Protein AF-A0A4R9J7A9-F1 (afdb_monomer)

Radius of gyration: 21.64 Å; Cα contacts (8 Å, |Δi|>4): 950; chains: 1; bounding box: 73×45×61 Å

Nearest PDB structures (foldseek):
  1bxw-assembly1_A  TM=1.765E-01  e=2.906E+00  Escherichia coli BL21(DE3)

pLDDT: mean 73.45, std 21.22, range [23.89, 98.06]

Secondary structure (DSSP, 8-state):
-----SHHHHHHHHHHHHHHHHHTTS-----SSSSSSTTTTTTTT-S-HHHHHHHHHHHHHHHHHHTS-S----EEEESS---HHHHHHHHHHHHHHT-----TT----EEEE-TTSSEEEEEEE-SSSS---HHHHHHH-PPPPS-EEEEEEEEEE-SSTT--EEEEEEEEEEEES---SSS---TT-EEEEEEEEEEEETTTTEEEEEEE-SSBP--SSS---SBEEEEEEEEEEE-SSS--EEEEEEEEEEEEEEEETTEEEEEEEEEEEEEEEEEEE--SSSGGG-EEEEEEEEEEEEETTTTEEEEEEEEEEEEEETTT--EEEEEEEEEEEESSEEEEEEEEETTEEEEEEEEE-TTS-EEEEEEEEE-TT--------

Solvent-accessible surface area (backbone atoms only — not comparable to full-atom values): 19642 Å² total; per-residue (Å²): 140,83,83,81,72,60,65,66,55,52,55,50,50,51,53,48,49,57,53,48,59,60,60,69,71,72,78,72,92,75,95,75,86,90,78,90,60,69,54,90,19,40,54,82,66,41,86,47,64,65,37,30,44,49,19,64,61,39,15,51,57,34,3,58,60,30,71,59,70,54,62,33,54,36,40,28,41,84,44,93,74,83,52,73,70,59,52,54,49,40,32,52,54,35,57,52,74,66,46,86,83,71,56,96,68,55,57,69,67,50,70,49,72,24,68,38,38,43,30,40,39,35,46,53,32,41,77,48,96,66,63,35,19,61,60,40,31,75,76,72,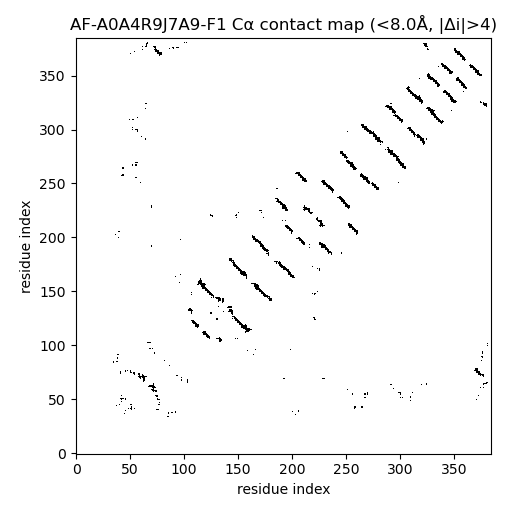67,40,59,25,37,41,38,37,34,38,40,39,39,28,51,54,22,10,73,44,66,87,57,60,51,31,34,32,41,39,38,37,39,38,41,33,56,39,48,38,51,89,77,66,60,50,60,63,17,34,40,38,32,17,30,42,34,37,42,32,30,71,87,76,35,34,38,41,36,40,32,24,66,43,62,72,47,79,56,97,33,70,79,64,86,36,20,25,22,31,40,37,38,24,77,39,55,47,81,52,106,64,71,68,42,59,26,33,37,36,40,45,24,32,38,38,37,34,29,52,67,91,44,79,74,46,39,35,45,34,32,44,81,37,57,32,32,37,34,62,48,63,92,47,94,48,73,76,66,17,25,37,32,45,59,39,37,26,41,34,26,39,35,62,88,66,48,25,35,43,39,36,38,55,75,37,53,31,32,23,35,51,63,50,32,26,35,50,34,34,29,32,39,34,38,36,36,70,43,37,29,40,45,33,39,34,42,30,40,89,35,26,32,43,35,41,37,42,40,32,44,80,88,68,53,76,50,75,52,48,25,34,30,46,28,84,44,33,45,47,80,81,71,82,126

Mean predicted aligned error: 11.72 Å

Sequence (385 aa):
MFSNRFLPYLRIFLSIFISVSFLFYCSGEDKGSKTNDLIALSLLTNRDQIAEALTSAMDPVSGSMEGLSGEGTSVAFQGNRITWPERISSLGHRLWNRGPDFGELEAYNFSFNCWGGGNYSRQVSSTDASAYDFLDYILDGNDPSSSFLVSKEFGNCKFLPFSNWTIDGLTENIWSNLSGSSPFVQNGTNLKIGVNRTIQNSSQGISVKVTGTGAPLAYGAGTPTTNQAYSLTWNNILTGASPGISSYSQDVSVLREGYSGSGLIFSHQVSSLSSLQYGADRSESNPLSWYRLWSAGSLQVVHVEKNFTLTLSVDEPVKWKYIDCLPRSGKVSFTLSGNLTGTGTISFSDGSGYYVYTVTDSDGNNSTEQGNLDFSSCSVPLFI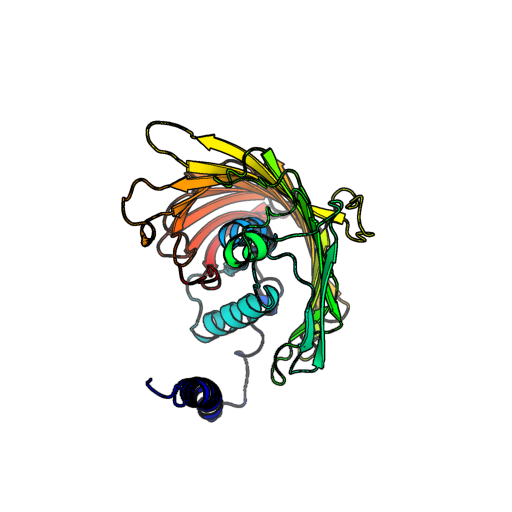L

Structure (mmCIF, N/CA/C/O backbone):
data_AF-A0A4R9J7A9-F1
#
_entry.id   AF-A0A4R9J7A9-F1
#
loop_
_atom_site.group_PDB
_atom_site.id
_atom_site.type_symbol
_atom_site.label_atom_id
_atom_site.label_alt_id
_atom_site.label_comp_id
_atom_site.label_asym_id
_atom_site.label_entity_id
_atom_site.label_seq_id
_atom_site.pdbx_PDB_ins_code
_atom_site.Cartn_x
_atom_site.Cartn_y
_atom_site.Cartn_z
_atom_site.occupancy
_atom_site.B_iso_or_equiv
_atom_site.auth_seq_id
_atom_site.auth_comp_id
_atom_site.auth_asym_id
_atom_site.auth_atom_id
_atom_site.pdbx_PDB_model_num
ATOM 1 N N . MET A 1 1 ? 46.513 11.176 -10.555 1.00 33.78 1 MET A N 1
ATOM 2 C CA . MET A 1 1 ? 46.282 9.822 -10.005 1.00 33.78 1 MET A CA 1
ATOM 3 C C . MET A 1 1 ? 46.348 9.892 -8.484 1.00 33.78 1 MET A C 1
ATOM 5 O O . MET A 1 1 ? 47.429 9.792 -7.922 1.00 33.78 1 MET A O 1
ATOM 9 N N . PHE A 1 2 ? 45.215 10.125 -7.819 1.00 29.31 2 PHE A N 1
ATOM 10 C CA . PHE A 1 2 ? 45.116 9.978 -6.365 1.00 29.31 2 PHE A CA 1
ATOM 11 C C . PHE A 1 2 ? 44.570 8.581 -6.067 1.00 29.31 2 PHE A C 1
ATOM 13 O O . PHE A 1 2 ? 43.506 8.200 -6.546 1.00 29.31 2 PHE A O 1
ATOM 20 N N . SER A 1 3 ? 45.359 7.788 -5.347 1.00 33.19 3 SER A N 1
ATOM 21 C CA . SER A 1 3 ? 45.042 6.407 -4.990 1.00 33.19 3 SER A CA 1
ATOM 22 C C . SER A 1 3 ? 43.891 6.373 -3.981 1.00 33.19 3 SER A C 1
ATOM 24 O O . SER A 1 3 ? 44.039 6.797 -2.835 1.00 33.19 3 SER A O 1
ATOM 26 N N . ASN A 1 4 ? 42.768 5.809 -4.421 1.00 45.34 4 ASN A N 1
ATOM 27 C CA . ASN A 1 4 ? 41.466 5.697 -3.762 1.00 45.34 4 ASN A CA 1
ATOM 28 C C . ASN A 1 4 ? 41.452 4.681 -2.593 1.00 45.34 4 ASN A C 1
ATOM 30 O O . ASN A 1 4 ? 40.614 3.787 -2.526 1.00 45.34 4 ASN A O 1
ATOM 34 N N . ARG A 1 5 ? 42.421 4.765 -1.673 1.00 40.34 5 ARG A N 1
ATOM 35 C CA . ARG A 1 5 ? 42.596 3.781 -0.586 1.00 40.34 5 ARG A CA 1
ATOM 36 C C . ARG A 1 5 ? 41.787 4.075 0.681 1.00 40.34 5 ARG A C 1
ATOM 38 O O . ARG A 1 5 ? 41.754 3.215 1.545 1.00 40.34 5 ARG A O 1
ATOM 45 N N . PHE A 1 6 ? 41.122 5.228 0.800 1.00 37.41 6 PHE A N 1
ATOM 46 C CA . PHE A 1 6 ? 40.416 5.636 2.032 1.00 37.41 6 PHE A CA 1
ATOM 47 C C . PHE A 1 6 ? 38.905 5.334 2.056 1.00 37.41 6 PHE A C 1
ATOM 49 O O . PHE A 1 6 ? 38.335 5.159 3.131 1.00 37.41 6 PHE A O 1
ATOM 56 N N . LEU A 1 7 ? 38.255 5.209 0.896 1.00 38.31 7 LEU A N 1
ATOM 57 C CA . LEU A 1 7 ? 36.816 4.926 0.790 1.00 38.31 7 LEU A CA 1
ATOM 58 C C . LEU A 1 7 ? 36.353 3.585 1.398 1.00 38.31 7 LEU A C 1
ATOM 60 O O . LEU A 1 7 ? 35.315 3.588 2.063 1.00 38.31 7 LEU A O 1
ATOM 64 N N . PRO A 1 8 ? 37.066 2.450 1.237 1.00 39.09 8 PRO A N 1
ATOM 65 C CA . PRO A 1 8 ? 36.610 1.193 1.831 1.00 39.09 8 PRO A CA 1
ATOM 66 C C . PRO A 1 8 ? 36.735 1.200 3.362 1.00 39.09 8 PRO A C 1
ATOM 68 O O . PRO A 1 8 ? 35.850 0.697 4.050 1.00 39.09 8 PRO A O 1
ATOM 71 N N . TYR A 1 9 ? 37.768 1.850 3.910 1.00 37.28 9 TYR A N 1
ATOM 72 C CA . TYR A 1 9 ? 37.937 1.973 5.360 1.00 37.28 9 TYR A CA 1
ATOM 73 C C . TYR A 1 9 ? 36.915 2.918 5.988 1.00 37.28 9 TYR A C 1
ATOM 75 O O . TYR A 1 9 ? 36.437 2.621 7.073 1.00 37.28 9 TYR A O 1
ATOM 83 N N . LEU A 1 10 ? 36.510 3.993 5.302 1.00 38.25 10 LEU A N 1
ATOM 84 C CA . LEU A 1 10 ? 35.458 4.894 5.784 1.00 38.25 10 LEU A CA 1
ATOM 85 C C . LEU A 1 10 ? 34.097 4.183 5.894 1.00 38.25 10 LEU A C 1
ATOM 87 O O . LEU A 1 10 ? 33.378 4.387 6.869 1.00 38.25 10 LEU A O 1
ATOM 91 N N . ARG A 1 11 ? 33.764 3.307 4.933 1.00 38.56 11 ARG A N 1
ATOM 92 C CA . ARG A 1 11 ? 32.520 2.512 4.947 1.00 38.56 11 ARG A CA 1
ATOM 93 C C . ARG A 1 11 ? 32.509 1.477 6.073 1.00 38.56 11 ARG A C 1
ATOM 95 O O . ARG A 1 11 ? 31.511 1.357 6.778 1.00 38.56 11 ARG A O 1
ATOM 102 N N . ILE A 1 12 ? 33.634 0.793 6.290 1.00 43.00 12 ILE A N 1
ATOM 103 C CA . ILE A 1 12 ? 33.793 -0.148 7.408 1.00 43.00 12 ILE A CA 1
ATOM 104 C C . ILE A 1 12 ? 33.737 0.607 8.742 1.00 43.00 12 ILE A C 1
ATOM 106 O O . ILE A 1 12 ? 33.012 0.198 9.644 1.00 43.00 12 ILE A O 1
ATOM 110 N N . PHE A 1 13 ? 34.407 1.755 8.849 1.00 39.84 13 PHE A N 1
ATOM 111 C CA . PHE A 1 13 ? 34.416 2.567 10.063 1.00 39.84 13 PHE A CA 1
ATOM 112 C C . PHE A 1 13 ? 33.022 3.105 10.409 1.00 39.84 13 PHE A C 1
ATOM 114 O O . PHE A 1 13 ? 32.622 2.988 11.560 1.00 39.84 13 PHE A O 1
ATOM 121 N N . LEU A 1 14 ? 32.240 3.595 9.435 1.00 41.44 14 LEU A N 1
ATOM 122 C CA . LEU A 1 14 ? 30.845 3.997 9.665 1.00 41.44 14 LEU A CA 1
ATOM 123 C C . LEU A 1 14 ? 29.963 2.814 10.083 1.00 41.44 14 LEU A C 1
ATOM 125 O O . LEU A 1 14 ? 29.175 2.949 11.014 1.00 41.44 14 LEU A O 1
ATOM 129 N N . SER A 1 15 ? 30.113 1.651 9.441 1.00 35.44 15 SER A N 1
ATOM 130 C CA . SER A 1 15 ? 29.326 0.460 9.787 1.00 35.44 15 SER A CA 1
ATOM 131 C C . SER A 1 15 ? 29.637 -0.061 11.196 1.00 35.44 15 SER A C 1
ATOM 133 O O . SER A 1 15 ? 28.721 -0.417 11.938 1.00 35.44 15 SER A O 1
ATOM 135 N N . ILE A 1 16 ? 30.909 -0.024 11.608 1.00 41.31 16 ILE A N 1
ATOM 136 C CA . ILE A 1 16 ? 31.341 -0.379 12.962 1.00 41.31 16 ILE A CA 1
ATOM 137 C C . ILE A 1 16 ? 30.867 0.682 13.953 1.00 41.31 16 ILE A C 1
ATOM 139 O O . ILE A 1 16 ? 30.360 0.318 15.003 1.00 41.31 16 ILE A O 1
ATOM 143 N N . PHE A 1 17 ? 30.958 1.974 13.629 1.00 37.47 17 PHE A N 1
ATOM 144 C CA . PHE A 1 17 ? 30.519 3.042 14.528 1.00 37.47 17 PHE A CA 1
ATOM 145 C C . PHE A 1 17 ? 29.008 2.981 14.781 1.00 37.47 17 PHE A C 1
ATOM 147 O O . PHE A 1 17 ? 28.592 3.031 15.932 1.00 37.47 17 PHE A O 1
ATOM 154 N N . ILE A 1 18 ? 28.198 2.751 13.741 1.00 43.06 18 ILE A N 1
ATOM 155 C CA . ILE A 1 18 ? 26.751 2.523 13.874 1.00 43.06 18 ILE A CA 1
ATOM 156 C C . ILE A 1 18 ? 26.491 1.276 14.731 1.00 43.06 18 ILE A C 1
ATOM 158 O O . ILE A 1 18 ? 25.729 1.341 15.692 1.00 43.06 18 ILE A O 1
ATOM 162 N N . SER A 1 19 ? 27.182 0.164 14.461 1.00 36.81 19 SER A N 1
ATOM 163 C CA . SER A 1 19 ? 27.023 -1.086 15.224 1.00 36.81 19 SER A CA 1
ATOM 164 C C . SER A 1 19 ? 27.424 -0.940 16.699 1.00 36.81 19 SER A C 1
ATOM 166 O O . SER A 1 19 ? 26.770 -1.482 17.586 1.00 36.81 19 SER A O 1
ATOM 168 N N . VAL A 1 20 ? 28.480 -0.176 16.981 1.00 36.59 20 VAL A N 1
ATOM 169 C CA . VAL A 1 20 ? 29.004 0.067 18.329 1.00 36.59 20 VAL A CA 1
ATOM 170 C C . VAL A 1 20 ? 28.120 1.053 19.100 1.00 36.59 20 VAL A C 1
ATOM 172 O O . VAL A 1 20 ? 27.876 0.842 20.286 1.00 36.59 20 VAL A O 1
ATOM 175 N N . SER A 1 21 ? 27.553 2.071 18.442 1.00 36.31 21 SER A N 1
ATOM 176 C CA . SER A 1 21 ? 26.559 2.964 19.055 1.00 36.31 21 SER A CA 1
ATOM 177 C C . SER A 1 21 ? 25.276 2.228 19.467 1.00 36.31 21 SER A C 1
ATOM 179 O O . SER A 1 21 ? 24.698 2.572 20.495 1.00 36.31 21 SER A O 1
ATOM 181 N N . PHE A 1 22 ? 24.873 1.178 18.740 1.00 37.62 22 PHE A N 1
ATOM 182 C CA . PHE A 1 22 ? 23.765 0.304 19.151 1.00 37.62 22 PHE A CA 1
ATOM 183 C C . PHE A 1 22 ? 24.138 -0.665 20.286 1.00 37.62 22 PHE A C 1
ATOM 185 O O . PHE A 1 22 ? 23.290 -0.981 21.117 1.00 37.62 22 PHE A O 1
ATOM 192 N N . LEU A 1 23 ? 25.398 -1.106 20.374 1.00 31.36 23 LEU A N 1
ATOM 193 C CA . LEU A 1 23 ? 25.859 -2.012 21.436 1.00 31.36 23 LEU A CA 1
ATOM 194 C C . LEU A 1 23 ? 26.008 -1.320 22.802 1.00 31.36 23 LEU A C 1
ATOM 196 O O . LEU A 1 23 ? 25.715 -1.936 23.825 1.00 31.36 23 LEU A O 1
ATOM 200 N N . PHE A 1 24 ? 26.414 -0.046 22.841 1.00 29.48 24 PHE A N 1
ATOM 201 C CA . PHE A 1 24 ? 26.615 0.686 24.103 1.00 29.48 24 PHE A CA 1
ATOM 202 C C . PHE A 1 24 ? 25.342 1.298 24.708 1.00 29.48 24 PHE A C 1
ATOM 204 O O . PHE A 1 24 ? 25.379 1.735 25.856 1.00 29.48 24 PHE A O 1
ATOM 211 N N . TYR A 1 25 ? 24.208 1.298 23.998 1.00 31.12 25 TYR A N 1
ATOM 212 C CA . TYR A 1 25 ? 22.933 1.789 24.546 1.00 31.12 25 TYR A CA 1
ATOM 213 C C . TYR A 1 25 ? 22.091 0.688 25.226 1.00 31.12 25 TYR A C 1
ATOM 215 O O . TYR A 1 25 ? 21.045 0.968 25.803 1.00 31.12 25 TYR A O 1
ATOM 223 N N . CYS A 1 26 ? 22.567 -0.563 25.217 1.00 29.88 26 CYS A N 1
ATOM 224 C CA . CYS A 1 26 ? 21.895 -1.720 25.822 1.00 29.88 26 CYS A CA 1
ATOM 225 C C . CYS A 1 26 ? 22.414 -2.103 27.222 1.00 29.88 26 CYS A C 1
ATOM 227 O O . CYS A 1 26 ? 22.170 -3.219 27.677 1.00 29.88 26 CYS A O 1
ATOM 229 N N . SER A 1 27 ? 23.103 -1.209 27.938 1.00 29.20 27 SER A N 1
ATOM 230 C CA . SER A 1 27 ? 23.464 -1.446 29.345 1.00 29.20 27 SER A CA 1
ATOM 231 C C . SER A 1 27 ? 22.967 -0.323 30.254 1.00 29.20 27 SER A C 1
ATOM 233 O O . SER A 1 27 ? 23.726 0.521 30.723 1.00 29.20 27 SER A O 1
ATOM 235 N N . GLY A 1 28 ? 21.665 -0.342 30.506 1.00 27.42 28 GLY A N 1
ATOM 236 C CA . GLY A 1 28 ? 21.025 0.327 31.631 1.00 27.42 28 GLY A CA 1
ATOM 237 C C . GLY A 1 28 ? 19.883 -0.570 32.072 1.00 27.42 28 GLY A C 1
ATOM 238 O O . GLY A 1 28 ? 18.858 -0.629 31.402 1.00 27.42 28 GLY A O 1
ATOM 239 N N . GLU A 1 29 ? 20.123 -1.365 33.112 1.00 26.39 29 GLU A N 1
ATOM 240 C CA . GLU A 1 29 ? 19.139 -2.288 33.665 1.00 26.39 29 GLU A CA 1
ATOM 241 C C . GLU A 1 29 ? 17.855 -1.553 34.069 1.00 26.39 29 GLU A C 1
ATOM 243 O O . GLU A 1 29 ? 17.895 -0.653 34.898 1.00 26.39 29 GLU A O 1
ATOM 248 N N . ASP A 1 30 ? 16.723 -2.033 33.556 1.00 23.89 30 ASP A N 1
ATOM 249 C CA . ASP A 1 30 ? 15.548 -2.287 34.385 1.00 23.89 30 ASP A CA 1
ATOM 250 C C . ASP A 1 30 ? 14.915 -3.613 33.940 1.00 23.89 30 ASP A C 1
ATOM 252 O O . ASP A 1 30 ? 14.297 -3.753 32.881 1.00 23.89 30 ASP A O 1
ATOM 256 N N . LYS A 1 31 ? 15.140 -4.645 34.757 1.00 39.06 31 LYS A N 1
ATOM 257 C CA . LYS A 1 31 ? 14.492 -5.952 34.648 1.00 39.06 31 LYS A CA 1
ATOM 258 C C . LYS A 1 31 ? 13.055 -5.803 35.149 1.00 39.06 31 LYS A C 1
ATOM 260 O O . LYS A 1 31 ? 12.798 -5.976 36.335 1.00 39.06 31 LYS A O 1
ATOM 265 N N . GLY A 1 32 ? 12.117 -5.501 34.252 1.00 28.62 32 GLY A N 1
ATOM 266 C CA . GLY A 1 32 ? 10.693 -5.534 34.590 1.00 28.62 32 GLY A CA 1
ATOM 267 C C . GLY A 1 32 ? 9.785 -4.693 33.698 1.00 28.62 32 GLY A C 1
ATOM 268 O O . GLY A 1 32 ? 9.415 -3.584 34.056 1.00 28.62 32 GLY A O 1
ATOM 269 N N . SER A 1 33 ? 9.283 -5.311 32.626 1.00 35.34 33 SER A N 1
ATOM 270 C CA . SER A 1 33 ? 8.070 -4.914 31.893 1.00 35.34 33 SER A CA 1
ATOM 271 C C . SER A 1 33 ? 8.167 -3.760 30.865 1.00 35.34 33 SER A C 1
ATOM 273 O O . SER A 1 33 ? 8.717 -2.699 31.131 1.00 35.34 33 SER A O 1
ATOM 275 N N . LYS A 1 34 ? 7.490 -3.988 29.723 1.00 37.91 34 LYS A N 1
ATOM 276 C CA . LYS A 1 34 ? 6.692 -3.026 28.924 1.00 37.91 34 LYS A CA 1
ATOM 277 C C . LYS A 1 34 ? 7.244 -2.347 27.663 1.00 37.91 34 LYS A C 1
ATOM 279 O O . LYS A 1 34 ? 6.427 -1.768 26.966 1.00 37.91 34 LYS A O 1
ATOM 284 N N . THR A 1 35 ? 8.511 -2.476 27.272 1.00 32.28 35 THR A N 1
ATOM 285 C CA . THR A 1 35 ? 9.032 -1.714 26.101 1.00 32.28 35 THR A CA 1
ATOM 286 C C . THR A 1 35 ? 9.257 -2.546 24.830 1.00 32.28 35 THR A C 1
ATOM 288 O O . THR A 1 35 ? 9.396 -1.994 23.743 1.00 32.28 35 THR A O 1
ATOM 291 N N . ASN A 1 36 ? 9.270 -3.877 24.929 1.00 31.56 36 ASN A N 1
ATOM 292 C CA . ASN A 1 36 ? 9.859 -4.726 23.884 1.00 31.56 36 ASN A CA 1
ATOM 293 C C . ASN A 1 36 ? 8.859 -5.355 22.883 1.00 31.56 36 ASN A C 1
ATOM 295 O O . ASN A 1 36 ? 9.307 -5.970 21.919 1.00 31.56 36 ASN A O 1
ATOM 299 N N . ASP A 1 37 ? 7.543 -5.133 23.033 1.00 34.69 37 ASP A N 1
ATOM 300 C CA . ASP A 1 37 ? 6.481 -5.796 22.236 1.00 34.69 37 ASP A CA 1
ATOM 301 C C . ASP A 1 37 ? 5.604 -4.848 21.372 1.00 34.69 37 ASP A C 1
ATOM 303 O O . ASP A 1 37 ? 4.898 -5.285 20.469 1.00 34.69 37 ASP A O 1
ATOM 307 N N . LEU A 1 38 ? 5.645 -3.531 21.586 1.00 37.81 38 LEU A N 1
ATOM 308 C CA . LEU A 1 38 ? 4.509 -2.632 21.285 1.00 37.81 38 LEU A CA 1
ATOM 309 C C . LEU A 1 38 ? 4.290 -2.214 19.818 1.00 37.81 38 LEU A C 1
ATOM 311 O O . LEU A 1 38 ? 3.271 -1.618 19.485 1.00 37.81 38 LEU A O 1
ATOM 315 N N . ILE A 1 39 ? 5.206 -2.549 18.916 1.00 37.06 39 ILE A N 1
ATOM 316 C CA . ILE A 1 39 ? 5.086 -2.234 17.480 1.00 37.06 39 ILE A CA 1
ATOM 317 C C . ILE A 1 39 ? 4.762 -3.456 16.641 1.00 37.06 39 ILE A C 1
ATOM 319 O O . ILE A 1 39 ? 4.095 -3.328 15.615 1.00 37.06 39 ILE A O 1
ATOM 323 N N . ALA A 1 40 ? 5.152 -4.636 17.127 1.00 31.92 40 ALA A N 1
ATOM 324 C CA . ALA A 1 40 ? 4.697 -5.903 16.577 1.00 31.92 40 ALA A CA 1
ATOM 325 C C . ALA A 1 40 ? 3.164 -6.024 16.612 1.00 31.92 40 ALA A C 1
ATOM 327 O O . ALA A 1 40 ? 2.567 -6.764 15.837 1.00 31.92 40 ALA A O 1
ATOM 328 N N . LEU A 1 41 ? 2.554 -5.253 17.519 1.00 39.44 41 LEU A N 1
ATOM 329 C CA . LEU A 1 41 ? 1.152 -5.233 17.883 1.00 39.44 41 LEU A CA 1
ATOM 330 C C . LEU A 1 41 ? 0.501 -3.842 17.732 1.00 39.44 41 LEU A C 1
ATOM 332 O O . LEU A 1 41 ? -0.507 -3.576 18.374 1.00 39.44 41 LEU A O 1
ATOM 336 N N . SER A 1 42 ? 0.992 -2.915 16.913 1.00 41.75 42 SER A N 1
ATOM 337 C CA . SER A 1 42 ? 0.183 -1.691 16.712 1.00 41.75 42 SER A CA 1
ATOM 338 C C . SER A 1 42 ? -1.179 -1.963 16.047 1.00 41.75 42 SER A C 1
ATOM 340 O O . SER A 1 42 ? -2.093 -1.155 16.166 1.00 41.75 42 SER A O 1
ATOM 342 N N . LEU A 1 43 ? -1.329 -3.142 15.432 1.00 39.50 43 LEU A N 1
ATOM 343 C CA . LEU A 1 43 ? -2.627 -3.738 15.141 1.00 39.50 43 LEU A CA 1
ATOM 344 C C . LEU A 1 43 ? -3.133 -4.545 16.366 1.00 39.50 43 LEU A C 1
ATOM 346 O O . LEU A 1 43 ? -4.116 -4.196 16.998 1.00 39.50 43 LEU A O 1
ATOM 350 N N . LEU A 1 44 ? -2.342 -5.514 16.835 1.00 40.00 44 LEU A N 1
ATOM 351 C CA . LEU A 1 44 ? -2.768 -6.557 17.787 1.00 40.00 44 LEU A CA 1
ATOM 352 C C . LEU A 1 44 ? -2.875 -6.157 19.289 1.00 40.00 44 LEU A C 1
ATOM 354 O O . LEU A 1 44 ? -3.418 -6.914 20.091 1.00 40.00 44 LEU A O 1
ATOM 358 N N . THR A 1 45 ? -2.303 -5.026 19.714 1.00 40.56 45 THR A N 1
ATOM 359 C CA . THR A 1 45 ? -2.336 -4.458 21.092 1.00 40.56 45 THR A CA 1
ATOM 360 C C . THR A 1 45 ? -3.105 -3.156 21.142 1.00 40.56 45 THR A C 1
ATOM 362 O O . THR A 1 45 ? -3.438 -2.692 22.237 1.00 40.56 45 THR A O 1
ATOM 365 N N . ASN A 1 46 ? -3.394 -2.561 19.987 1.00 47.78 46 ASN A N 1
ATOM 366 C CA . ASN A 1 46 ? -4.283 -1.427 19.941 1.00 47.78 46 ASN A CA 1
ATOM 367 C C . ASN A 1 46 ? -5.677 -1.963 20.279 1.00 47.78 46 ASN A C 1
ATOM 369 O O . ASN A 1 46 ? -6.263 -2.739 19.533 1.00 47.78 46 ASN A O 1
ATOM 373 N N . ARG A 1 47 ? -6.184 -1.630 21.472 1.00 56.81 47 ARG A N 1
ATOM 374 C CA . ARG A 1 47 ? -7.532 -2.057 21.888 1.00 56.81 47 ARG A CA 1
ATOM 375 C C . ARG A 1 47 ? -8.621 -1.431 21.014 1.00 56.81 47 ARG A C 1
ATOM 377 O O . ARG A 1 47 ? -9.766 -1.874 21.070 1.00 56.81 47 ARG A O 1
ATOM 384 N N . ASP A 1 48 ? -8.251 -0.421 20.235 1.00 76.12 48 ASP A N 1
ATOM 385 C CA . ASP A 1 48 ? -9.095 0.262 19.275 1.00 76.12 48 ASP A CA 1
ATOM 386 C C . ASP A 1 48 ? -9.062 -0.457 17.909 1.00 76.12 48 ASP A C 1
ATOM 388 O O . ASP A 1 48 ? -8.151 -0.279 17.098 1.00 76.12 48 ASP A O 1
ATOM 392 N N . GLN A 1 49 ? -10.099 -1.258 17.648 1.00 83.50 49 GLN A N 1
ATOM 393 C CA . GLN A 1 49 ? -10.310 -1.958 16.370 1.00 83.50 49 GLN A CA 1
ATOM 394 C C . GLN A 1 49 ? -10.534 -0.996 15.195 1.00 83.50 49 GLN A C 1
ATOM 396 O O . GLN A 1 49 ? -10.253 -1.340 14.048 1.00 83.50 49 GLN A O 1
ATOM 401 N N . ILE A 1 50 ? -11.030 0.219 15.447 1.00 87.75 50 ILE A N 1
ATOM 402 C CA . ILE A 1 50 ? -11.214 1.228 14.398 1.00 87.75 50 ILE A CA 1
ATOM 403 C C . ILE A 1 50 ? -9.849 1.784 13.997 1.00 87.75 50 ILE A C 1
ATOM 405 O O . ILE A 1 50 ? -9.574 1.911 12.806 1.00 87.75 50 ILE A O 1
ATOM 409 N N . ALA A 1 51 ? -8.958 2.042 14.957 1.00 83.25 51 ALA A N 1
ATOM 410 C CA . ALA A 1 51 ? -7.568 2.390 14.665 1.00 83.25 51 ALA A CA 1
ATOM 411 C C . ALA A 1 51 ? -6.844 1.265 13.900 1.00 83.25 51 ALA A C 1
ATOM 413 O O . ALA A 1 51 ? -6.116 1.518 12.936 1.00 83.25 51 ALA A O 1
ATOM 414 N N . GLU A 1 52 ? -7.084 0.009 14.268 1.00 81.38 52 GLU A N 1
ATOM 415 C CA . GLU A 1 52 ? -6.550 -1.150 13.551 1.00 81.38 52 GLU A CA 1
ATOM 416 C C . GLU A 1 52 ? -7.012 -1.192 12.076 1.00 81.38 52 GLU A C 1
ATOM 418 O O . GLU A 1 52 ? -6.202 -1.332 11.148 1.00 81.38 52 GLU A O 1
ATOM 423 N N . ALA A 1 53 ? -8.307 -0.973 11.835 1.00 88.38 53 ALA A N 1
ATOM 424 C CA . ALA A 1 53 ? -8.872 -0.879 10.491 1.00 88.38 53 ALA A CA 1
ATOM 425 C C . ALA A 1 53 ? -8.331 0.339 9.716 1.00 88.38 53 ALA A C 1
ATOM 427 O O . ALA A 1 53 ? -8.001 0.222 8.534 1.00 88.38 53 ALA A O 1
ATOM 428 N N . LEU A 1 54 ? -8.165 1.493 10.374 1.00 89.62 54 LEU A N 1
ATOM 429 C CA . LEU A 1 54 ? -7.551 2.690 9.787 1.00 89.62 54 LEU A CA 1
ATOM 430 C C . LEU A 1 54 ? -6.100 2.441 9.365 1.00 89.62 54 LEU A C 1
ATOM 432 O O . LEU A 1 54 ? -5.697 2.879 8.290 1.00 89.62 54 LEU A O 1
ATOM 436 N N . THR A 1 55 ? -5.330 1.699 10.162 1.00 83.88 55 THR A N 1
ATOM 437 C CA . THR A 1 55 ? -3.970 1.273 9.797 1.00 83.88 55 THR A CA 1
ATOM 438 C C . THR A 1 55 ? -3.985 0.478 8.497 1.00 83.88 55 THR A C 1
ATOM 440 O O . THR A 1 55 ? -3.229 0.774 7.574 1.00 83.88 55 THR A O 1
ATOM 443 N N . SER A 1 56 ? -4.905 -0.483 8.388 1.00 86.00 56 SER A N 1
ATOM 444 C CA . SER A 1 56 ? -5.055 -1.309 7.186 1.00 86.00 56 SER A CA 1
ATOM 445 C C . SER A 1 56 ? -5.510 -0.503 5.963 1.00 86.00 56 SER A C 1
ATOM 447 O O . SER A 1 56 ? -5.078 -0.798 4.851 1.00 86.00 56 SER A O 1
ATOM 449 N N . ALA A 1 57 ? -6.324 0.541 6.157 1.00 89.94 57 ALA A N 1
ATOM 450 C CA . ALA A 1 57 ? -6.738 1.456 5.093 1.00 89.94 57 ALA A CA 1
ATOM 451 C C . ALA A 1 57 ? -5.598 2.375 4.613 1.00 89.94 57 ALA A C 1
ATOM 453 O O . ALA A 1 57 ? -5.506 2.682 3.427 1.00 89.94 57 ALA A O 1
ATOM 454 N N . MET A 1 58 ? -4.736 2.845 5.517 1.00 87.44 58 MET A N 1
ATOM 455 C CA . MET A 1 58 ? -3.669 3.807 5.197 1.00 87.44 58 MET A CA 1
ATOM 456 C C . MET A 1 58 ? -2.410 3.164 4.615 1.00 87.44 58 MET A C 1
ATOM 458 O O . MET A 1 58 ? -1.589 3.847 3.999 1.00 87.44 58 MET A O 1
ATOM 462 N N . ASP A 1 59 ? -2.260 1.856 4.764 1.00 81.69 59 ASP A N 1
ATOM 463 C CA . ASP A 1 59 ? -1.112 1.131 4.247 1.00 81.69 59 ASP A CA 1
ATOM 464 C C . ASP A 1 59 ? -0.974 1.179 2.712 1.00 81.69 59 ASP A C 1
ATOM 466 O O . ASP A 1 59 ? 0.062 1.654 2.253 1.00 81.69 59 ASP A O 1
ATOM 470 N N . PRO A 1 60 ? -1.986 0.840 1.883 1.00 80.38 60 PRO A N 1
ATOM 471 C CA . PRO A 1 60 ? -1.858 0.998 0.428 1.00 80.38 60 PRO A CA 1
ATOM 472 C C . PRO A 1 60 ? -1.550 2.445 0.013 1.00 80.38 60 PRO A C 1
ATOM 474 O O . PRO A 1 60 ? -0.802 2.675 -0.938 1.00 80.38 60 PRO A O 1
ATOM 477 N N . VAL A 1 61 ? -2.083 3.427 0.755 1.00 85.19 61 VAL A N 1
ATOM 478 C CA . VAL A 1 61 ? -1.825 4.853 0.515 1.00 85.19 61 VAL A CA 1
ATOM 479 C C . VAL A 1 61 ? -0.365 5.189 0.785 1.00 85.19 61 VAL A C 1
ATOM 481 O O . VAL A 1 61 ? 0.285 5.798 -0.062 1.00 85.19 61 VAL A O 1
ATOM 484 N N . SER A 1 62 ? 0.168 4.787 1.938 1.00 78.19 62 SER A N 1
ATOM 485 C CA . SER A 1 62 ? 1.575 5.024 2.268 1.00 78.19 62 SER A CA 1
ATOM 486 C C . SER A 1 62 ? 2.520 4.272 1.324 1.00 78.19 62 SER A C 1
ATOM 488 O O . SER A 1 62 ? 3.499 4.860 0.881 1.00 78.19 62 SER A O 1
ATOM 490 N N . GLY A 1 63 ? 2.184 3.060 0.873 1.00 73.00 63 GLY A N 1
ATOM 491 C CA . GLY A 1 63 ? 3.016 2.290 -0.065 1.00 73.00 63 GLY A CA 1
ATOM 492 C C . GLY A 1 63 ? 3.154 2.983 -1.418 1.00 73.00 63 GLY A C 1
ATOM 493 O O . GLY A 1 63 ? 4.251 3.119 -1.968 1.00 73.00 63 GLY A O 1
ATOM 494 N N . SER A 1 64 ? 2.049 3.543 -1.907 1.00 76.88 64 SER A N 1
ATOM 495 C CA . SER A 1 64 ? 2.037 4.408 -3.091 1.00 76.88 64 SER A CA 1
ATOM 496 C C . SER A 1 64 ? 2.871 5.687 -2.901 1.00 76.88 64 SER A C 1
ATOM 498 O O . SER A 1 64 ? 3.512 6.174 -3.839 1.00 76.88 64 SER A O 1
ATOM 500 N N . MET A 1 65 ? 2.948 6.219 -1.677 1.00 75.69 65 MET A N 1
ATOM 501 C CA . MET A 1 65 ? 3.773 7.390 -1.357 1.00 75.69 65 MET A CA 1
ATOM 502 C C . MET A 1 65 ? 5.259 7.074 -1.161 1.00 75.69 65 MET A C 1
ATOM 504 O O . MET A 1 65 ? 6.069 7.969 -1.366 1.00 75.69 65 MET A O 1
ATOM 508 N N . GLU A 1 66 ? 5.648 5.845 -0.830 1.00 64.75 66 GLU A N 1
ATOM 509 C CA . GLU A 1 66 ? 7.037 5.482 -0.480 1.00 64.75 66 GLU A CA 1
ATOM 510 C C . GLU A 1 66 ? 7.905 5.068 -1.666 1.00 64.75 66 GLU A C 1
ATOM 512 O O . GLU A 1 66 ? 9.128 5.209 -1.628 1.00 64.75 66 GLU A O 1
ATOM 517 N N . GLY A 1 67 ? 7.285 4.590 -2.741 1.00 61.09 67 GLY A N 1
ATOM 518 C CA . GLY A 1 67 ? 8.036 3.986 -3.841 1.00 61.09 67 GLY A CA 1
ATOM 519 C C . GLY A 1 67 ? 7.271 2.956 -4.658 1.00 61.09 67 GLY A C 1
ATOM 520 O O . GLY A 1 67 ? 7.908 2.285 -5.454 1.00 61.09 67 GLY A O 1
ATOM 521 N N . LEU A 1 68 ? 5.941 2.869 -4.496 1.00 60.56 68 LEU A N 1
ATOM 522 C CA . LEU A 1 68 ? 5.053 1.966 -5.242 1.00 60.56 68 LEU A CA 1
ATOM 523 C C . LEU A 1 68 ? 5.208 0.482 -4.877 1.00 60.56 68 LEU A C 1
ATOM 525 O O . LEU A 1 68 ? 4.698 -0.374 -5.588 1.00 60.56 68 LEU A O 1
ATOM 529 N N . SER A 1 69 ? 5.752 0.188 -3.693 1.00 54.47 69 SER A N 1
ATOM 530 C CA . SER A 1 69 ? 5.930 -1.167 -3.144 1.00 54.47 69 SER A CA 1
ATOM 531 C C . SER A 1 69 ? 4.646 -1.970 -2.938 1.00 54.47 69 SER A C 1
ATOM 533 O O . SER A 1 69 ? 4.704 -3.120 -2.501 1.00 54.47 69 SER A O 1
ATOM 535 N N . GLY A 1 70 ? 3.477 -1.372 -3.180 1.00 45.25 70 GLY A N 1
ATOM 536 C CA . GLY A 1 70 ? 2.165 -1.932 -2.867 1.00 45.25 70 GLY A CA 1
ATOM 537 C C . GLY A 1 70 ? 1.859 -1.938 -1.368 1.00 45.25 70 GLY A C 1
ATOM 538 O O . GLY A 1 70 ? 0.729 -1.691 -0.977 1.00 45.25 70 GLY A O 1
ATOM 539 N N . GLU A 1 71 ? 2.858 -2.143 -0.519 1.00 47.16 71 GLU A N 1
ATOM 540 C CA . GLU A 1 71 ? 2.740 -2.108 0.937 1.00 47.16 71 GLU A CA 1
ATOM 541 C C . GLU A 1 71 ? 3.389 -0.844 1.489 1.00 47.16 71 GLU A C 1
ATOM 543 O O . GLU A 1 71 ? 4.548 -0.545 1.184 1.00 47.16 71 GLU A O 1
ATOM 548 N N . GLY A 1 72 ? 2.619 -0.093 2.264 1.00 39.47 72 GLY A N 1
ATOM 549 C CA . GLY A 1 72 ? 3.082 1.082 2.975 1.00 39.47 72 GLY A CA 1
ATOM 550 C C . GLY A 1 72 ? 3.393 0.801 4.418 1.00 39.47 72 GLY A C 1
ATOM 551 O O . GLY A 1 72 ? 3.307 -0.321 4.906 1.00 39.47 72 GLY A O 1
ATOM 552 N N . THR A 1 73 ? 3.797 1.850 5.114 1.00 49.72 73 THR A N 1
ATOM 553 C CA . THR A 1 73 ? 4.313 1.694 6.464 1.00 49.72 73 THR A CA 1
ATOM 554 C C . THR A 1 73 ? 3.550 2.511 7.499 1.00 49.72 73 THR A C 1
ATOM 556 O O . THR A 1 73 ? 4.004 2.648 8.623 1.00 49.72 73 THR A O 1
ATOM 559 N N . SER A 1 74 ? 2.370 3.041 7.183 1.00 42.56 74 SER A N 1
ATOM 560 C CA . SER A 1 74 ? 1.555 3.812 8.132 1.00 42.56 74 SER A CA 1
ATOM 561 C C . SER A 1 74 ? 0.993 2.988 9.291 1.00 42.56 74 SER A C 1
ATOM 563 O O . SER A 1 74 ? 0.603 1.843 9.086 1.00 42.56 74 SER A O 1
ATOM 565 N N . VAL A 1 75 ? 0.836 3.589 10.476 1.00 46.78 75 VAL A N 1
ATOM 566 C CA . VAL A 1 75 ? 0.125 2.961 11.608 1.00 46.78 75 VAL A CA 1
ATOM 567 C C . VAL A 1 75 ? -0.701 3.969 12.388 1.00 46.78 75 VAL A C 1
ATOM 569 O O . VAL A 1 75 ? -0.204 5.044 12.70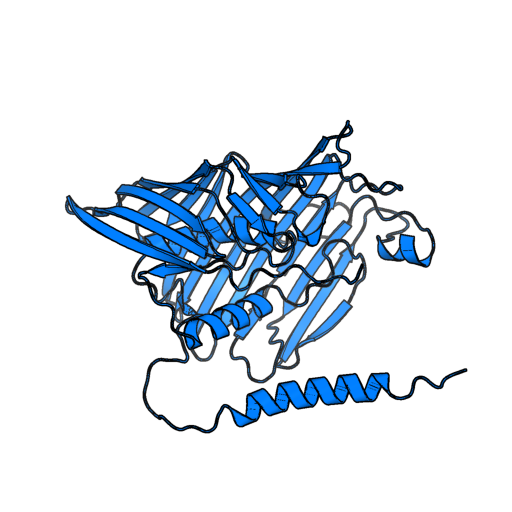2 1.00 46.78 75 VAL A O 1
ATOM 572 N N . ALA A 1 76 ? -1.915 3.581 12.770 1.00 42.03 76 ALA A N 1
ATOM 573 C CA . ALA A 1 76 ? -2.779 4.300 13.694 1.00 42.03 76 ALA A CA 1
ATOM 574 C C . ALA A 1 76 ? -2.594 3.853 15.148 1.00 42.03 76 ALA A C 1
ATOM 576 O O . ALA A 1 76 ? -2.519 2.662 15.437 1.00 42.03 76 ALA A O 1
ATOM 577 N N . PHE A 1 77 ? -2.621 4.809 16.070 1.00 47.91 77 PHE A N 1
ATOM 578 C CA . PHE A 1 77 ? -2.519 4.597 17.510 1.00 47.91 77 PHE A CA 1
ATOM 579 C C . PHE A 1 77 ? -3.558 5.430 18.255 1.00 47.91 77 PHE A C 1
ATOM 581 O O . PHE A 1 77 ? -3.719 6.615 17.960 1.00 47.91 77 PHE A O 1
ATOM 588 N N . GLN A 1 78 ? -4.189 4.844 19.272 1.00 43.75 78 GLN A N 1
ATOM 589 C CA . GLN A 1 78 ? -5.102 5.549 20.172 1.00 43.75 78 GLN A CA 1
ATOM 590 C C . GLN A 1 78 ? -4.334 6.540 21.075 1.00 43.75 78 GLN A C 1
ATOM 592 O O . GLN A 1 78 ? -3.319 6.193 21.680 1.00 43.75 78 GLN A O 1
ATOM 597 N N . GLY A 1 79 ? -4.828 7.777 21.212 1.00 45.28 79 GLY A N 1
ATOM 598 C CA . GLY A 1 79 ? -4.268 8.800 22.108 1.00 45.28 79 GLY A CA 1
ATOM 599 C C . GLY A 1 79 ? -3.142 9.690 21.540 1.00 45.28 79 GLY A C 1
ATOM 600 O O . GLY A 1 79 ? -2.718 9.581 20.391 1.00 45.28 79 GLY A O 1
ATOM 601 N N . ASN A 1 80 ? -2.668 10.637 22.369 1.00 39.44 80 ASN A N 1
ATOM 602 C CA . ASN A 1 80 ? -1.833 11.781 21.945 1.00 39.44 80 ASN A CA 1
ATOM 603 C C . ASN A 1 80 ? -0.312 11.623 22.145 1.00 39.44 80 ASN A C 1
ATOM 605 O O . ASN A 1 80 ? 0.436 12.559 21.853 1.00 39.44 80 ASN A O 1
ATOM 609 N N . ARG A 1 81 ? 0.185 10.511 22.699 1.00 39.25 81 ARG A N 1
ATOM 610 C CA . ARG A 1 81 ? 1.617 10.372 23.017 1.00 39.25 81 ARG A CA 1
ATOM 611 C C . ARG A 1 81 ? 2.154 9.006 22.636 1.00 39.25 81 ARG A C 1
ATOM 613 O O . ARG A 1 81 ? 1.982 8.050 23.375 1.00 39.25 81 ARG A O 1
ATOM 620 N N . ILE A 1 82 ? 2.886 8.992 21.528 1.00 45.94 82 ILE A N 1
ATOM 621 C CA . ILE A 1 82 ? 3.845 7.936 21.221 1.00 45.94 82 ILE A CA 1
ATOM 622 C C . ILE A 1 82 ? 5.111 8.244 22.025 1.00 45.94 82 ILE A C 1
ATOM 624 O O . ILE A 1 82 ? 5.700 9.323 21.883 1.00 45.94 82 ILE A O 1
ATOM 628 N N . THR A 1 83 ? 5.516 7.327 22.894 1.00 43.94 83 THR A N 1
ATOM 629 C CA . THR A 1 83 ? 6.798 7.413 23.593 1.00 43.94 83 THR A CA 1
ATOM 630 C C . THR A 1 83 ? 7.940 7.133 22.611 1.00 43.94 83 THR A C 1
ATOM 632 O O . THR A 1 83 ? 7.783 6.417 21.626 1.00 43.94 83 THR A O 1
ATOM 635 N N . TRP A 1 84 ? 9.116 7.722 22.834 1.00 44.09 84 TRP A N 1
ATOM 636 C CA . TRP A 1 84 ? 10.280 7.554 21.946 1.00 44.09 84 TRP A CA 1
ATOM 637 C C . TRP A 1 84 ? 10.601 6.091 21.548 1.00 44.09 84 TRP A C 1
ATOM 639 O O . TRP A 1 84 ? 10.909 5.858 20.377 1.00 44.09 84 TRP A O 1
ATOM 649 N N . PRO A 1 85 ? 10.480 5.095 22.448 1.00 40.19 85 PRO A N 1
ATOM 650 C CA . PRO A 1 85 ? 10.678 3.685 22.101 1.00 40.19 85 PRO A CA 1
ATOM 651 C C . PRO A 1 85 ? 9.684 3.141 21.058 1.00 40.19 85 PRO A C 1
ATOM 653 O O . PRO A 1 85 ? 10.077 2.380 20.172 1.00 40.19 85 PRO A O 1
ATOM 656 N N . GLU A 1 86 ? 8.421 3.577 21.112 1.00 40.81 86 GLU A N 1
ATOM 657 C CA . GLU A 1 86 ? 7.351 3.183 20.180 1.00 40.81 86 GLU A CA 1
ATOM 658 C C . GLU A 1 86 ? 7.525 3.805 18.776 1.00 40.81 86 GLU A C 1
ATOM 660 O O . GLU A 1 86 ? 7.004 3.282 17.795 1.00 40.81 86 GLU A O 1
ATOM 665 N N . ARG A 1 87 ? 8.302 4.891 18.646 1.00 45.34 87 ARG A N 1
ATOM 666 C CA . ARG A 1 87 ? 8.672 5.474 17.339 1.00 45.34 87 ARG A CA 1
ATOM 667 C C . ARG A 1 87 ? 9.863 4.772 16.691 1.00 45.34 87 ARG A C 1
ATOM 669 O O . ARG A 1 87 ? 9.906 4.594 15.481 1.00 45.34 87 ARG A O 1
ATOM 676 N N . ILE A 1 88 ? 10.862 4.381 17.483 1.00 43.66 88 ILE A N 1
ATOM 677 C CA . ILE A 1 88 ? 12.096 3.786 16.943 1.00 43.66 88 ILE A CA 1
ATOM 678 C C . ILE A 1 88 ? 11.844 2.369 16.429 1.00 43.66 88 ILE A C 1
ATOM 680 O O . ILE A 1 88 ? 12.346 1.992 15.371 1.00 43.66 88 ILE A O 1
ATOM 684 N N . SER A 1 89 ? 11.077 1.565 17.162 1.00 42.88 89 SER A N 1
ATOM 685 C CA . SER A 1 89 ? 10.845 0.186 16.740 1.00 42.88 89 SER A CA 1
ATOM 686 C C . SER A 1 89 ? 9.787 0.112 15.609 1.00 42.88 89 SER A C 1
ATOM 688 O O . SER A 1 89 ? 9.917 -0.763 14.752 1.00 42.88 89 SER A O 1
ATOM 690 N N . SER A 1 90 ? 8.842 1.077 15.494 1.00 41.53 90 SER A N 1
ATOM 691 C CA . SER A 1 90 ? 7.935 1.216 14.330 1.00 41.53 90 SER A CA 1
ATOM 692 C C . SER A 1 90 ? 8.750 1.438 13.070 1.00 41.53 90 SER A C 1
ATOM 694 O O . SER A 1 90 ? 8.650 0.657 12.127 1.00 41.53 90 SER A O 1
ATOM 696 N N . LEU A 1 91 ? 9.659 2.407 13.109 1.00 44.50 91 LEU A N 1
ATOM 697 C CA . LEU A 1 91 ? 10.626 2.679 12.058 1.00 44.50 91 LEU A CA 1
ATOM 698 C C . LEU A 1 91 ? 11.474 1.440 11.709 1.00 44.50 91 LEU A C 1
ATOM 700 O O . LEU A 1 91 ? 11.630 1.122 10.532 1.00 44.50 91 LEU A O 1
ATOM 704 N N . GLY A 1 92 ? 11.968 0.702 12.710 1.00 46.50 92 GLY A N 1
ATOM 705 C CA . GLY A 1 92 ? 12.784 -0.502 12.516 1.00 46.50 92 GLY A CA 1
ATOM 706 C C . GLY A 1 92 ? 12.051 -1.655 11.820 1.00 46.50 92 GLY A C 1
ATOM 707 O O . GLY A 1 92 ? 12.573 -2.216 10.862 1.00 46.50 92 GLY A O 1
ATOM 708 N N . HIS A 1 93 ? 10.830 -1.983 12.252 1.00 46.25 93 HIS A N 1
ATOM 709 C CA . HIS A 1 93 ? 9.982 -3.002 11.616 1.00 46.25 93 HIS A CA 1
ATOM 710 C C . HIS A 1 93 ? 9.584 -2.612 10.183 1.00 46.25 93 HIS A C 1
ATOM 712 O O . HIS A 1 93 ? 9.490 -3.451 9.294 1.00 46.25 93 HIS A O 1
ATOM 718 N N . ARG A 1 94 ? 9.382 -1.320 9.935 1.00 51.06 94 ARG A N 1
ATOM 719 C CA . ARG A 1 94 ? 8.900 -0.807 8.650 1.00 51.06 94 ARG A CA 1
ATOM 720 C C . ARG A 1 94 ? 10.007 -0.698 7.594 1.00 51.06 94 ARG A C 1
ATOM 722 O O . ARG A 1 94 ? 9.800 -1.132 6.464 1.00 51.06 94 ARG A O 1
ATOM 729 N N . LEU A 1 95 ? 11.209 -0.257 7.982 1.00 47.41 95 LEU A N 1
ATOM 730 C CA . LEU A 1 95 ? 12.422 -0.384 7.155 1.00 47.41 95 LEU A CA 1
ATOM 731 C C . LEU A 1 95 ? 12.735 -1.856 6.826 1.00 47.41 95 LEU A C 1
ATOM 733 O O . LEU A 1 95 ? 13.317 -2.146 5.785 1.00 47.41 95 LEU A O 1
ATOM 737 N N . TRP A 1 96 ? 12.329 -2.784 7.697 1.00 50.12 96 TRP A N 1
ATOM 738 C CA . TRP A 1 96 ? 12.507 -4.223 7.515 1.00 50.12 96 TRP A CA 1
ATOM 739 C C . TRP A 1 96 ? 11.498 -4.864 6.563 1.00 50.12 96 TRP A C 1
ATOM 741 O O . TRP A 1 96 ? 11.895 -5.638 5.694 1.00 50.12 96 TRP A O 1
ATOM 751 N N . ASN A 1 97 ? 10.209 -4.531 6.703 1.00 45.88 97 ASN A N 1
ATOM 752 C CA . ASN A 1 97 ? 9.120 -5.049 5.863 1.00 45.88 97 ASN A CA 1
ATOM 753 C C . ASN A 1 97 ? 9.270 -4.669 4.391 1.00 45.88 97 ASN A C 1
ATOM 755 O O . ASN A 1 97 ? 8.936 -5.459 3.502 1.00 45.88 97 ASN A O 1
ATOM 759 N N . ARG A 1 98 ? 9.821 -3.478 4.136 1.00 49.88 98 ARG A N 1
ATOM 760 C CA . ARG A 1 98 ? 10.185 -3.033 2.789 1.00 49.88 98 ARG A CA 1
ATOM 761 C C . ARG A 1 98 ? 11.187 -3.982 2.122 1.00 49.88 98 ARG A C 1
ATOM 763 O O . ARG A 1 98 ? 11.186 -4.121 0.901 1.00 49.88 98 ARG A O 1
ATOM 770 N N . GLY A 1 99 ? 12.017 -4.665 2.914 1.00 47.47 99 GLY A N 1
ATOM 771 C CA . GLY A 1 99 ? 13.206 -5.337 2.415 1.00 47.47 99 GLY A CA 1
ATOM 772 C C . GLY A 1 99 ? 14.176 -4.330 1.788 1.00 47.47 99 GLY A C 1
ATOM 773 O O . GLY A 1 99 ? 13.976 -3.116 1.875 1.00 47.47 99 GLY A O 1
ATOM 774 N N . PRO A 1 100 ? 15.262 -4.800 1.166 1.00 48.25 100 PRO A N 1
ATOM 775 C CA . PRO A 1 100 ? 16.149 -3.898 0.466 1.00 48.25 100 PRO A CA 1
ATOM 776 C C . PRO A 1 100 ? 15.436 -3.335 -0.772 1.00 48.25 100 PRO A C 1
ATOM 778 O O . PRO A 1 100 ? 15.006 -4.075 -1.661 1.00 48.25 100 PRO A O 1
ATOM 781 N N . ASP A 1 101 ? 15.283 -2.014 -0.798 1.00 50.22 101 ASP A N 1
ATOM 782 C CA . ASP A 1 101 ? 14.745 -1.301 -1.947 1.00 50.22 101 ASP A CA 1
ATOM 783 C C . ASP A 1 101 ? 15.851 -1.098 -2.978 1.00 50.22 101 ASP A C 1
ATOM 785 O O . ASP A 1 101 ? 16.685 -0.201 -2.867 1.00 50.22 101 ASP A O 1
ATOM 789 N N . PHE A 1 102 ? 15.866 -1.996 -3.952 1.00 49.16 102 PHE A N 1
ATOM 790 C CA . PHE A 1 102 ? 16.769 -1.956 -5.090 1.00 49.16 102 PHE A CA 1
ATOM 791 C C . PHE A 1 102 ? 16.055 -1.443 -6.344 1.00 49.16 102 PHE A C 1
ATOM 793 O O . PHE A 1 102 ? 16.279 -1.973 -7.417 1.00 49.16 102 PHE A O 1
ATOM 800 N N . GLY A 1 103 ? 15.111 -0.503 -6.216 1.00 52.25 103 GLY A N 1
ATOM 801 C CA . GLY A 1 103 ? 14.427 0.082 -7.368 1.00 52.25 103 GLY A CA 1
ATOM 802 C C . GLY A 1 103 ? 13.462 -0.890 -8.059 1.00 52.25 103 GLY A C 1
ATOM 803 O O . GLY A 1 103 ? 13.814 -1.934 -8.608 1.00 52.25 103 GLY A O 1
ATOM 804 N N . GLU A 1 104 ? 12.178 -0.549 -8.083 1.00 56.94 104 GLU A N 1
ATOM 805 C CA . GLU A 1 104 ? 11.159 -1.433 -8.671 1.00 56.94 104 GLU A CA 1
ATOM 806 C C . GLU A 1 104 ? 11.246 -1.581 -10.196 1.00 56.94 104 GLU A C 1
ATOM 808 O O . GLU A 1 104 ? 10.595 -2.464 -10.756 1.00 56.94 104 GLU A O 1
ATOM 813 N N . LEU A 1 105 ? 12.065 -0.742 -10.839 1.00 60.62 105 LEU A N 1
ATOM 814 C CA . LEU A 1 105 ? 12.298 -0.697 -12.282 1.00 60.62 105 LEU A CA 1
ATOM 815 C C . LEU A 1 105 ? 13.660 -1.265 -12.718 1.00 60.62 105 LEU A C 1
ATOM 817 O O . LEU A 1 105 ? 13.971 -1.246 -13.906 1.00 60.62 105 LEU A O 1
ATOM 821 N N . GLU A 1 106 ? 14.477 -1.760 -11.788 1.00 61.03 106 GLU A N 1
ATOM 822 C CA . GLU A 1 106 ? 15.754 -2.408 -12.115 1.00 61.03 106 GLU A CA 1
ATOM 823 C C . GLU A 1 106 ? 15.477 -3.863 -12.551 1.00 61.03 106 GLU A C 1
ATOM 825 O O . GLU A 1 106 ? 14.711 -4.551 -11.885 1.00 61.03 106 GLU A O 1
ATOM 830 N N . ALA A 1 107 ? 16.033 -4.392 -13.643 1.00 62.59 107 ALA A N 1
ATOM 831 C CA . ALA A 1 107 ? 15.640 -5.703 -14.200 1.00 62.59 107 ALA A CA 1
ATOM 832 C C . ALA A 1 107 ? 16.724 -6.788 -14.035 1.00 62.59 107 ALA A C 1
ATOM 834 O O . ALA A 1 107 ? 16.805 -7.717 -14.831 1.00 62.59 107 ALA A O 1
ATOM 835 N N . TYR A 1 108 ? 17.523 -6.734 -12.961 1.00 66.75 108 TYR A N 1
ATOM 836 C CA . TYR A 1 108 ? 18.520 -7.772 -12.660 1.00 66.75 108 TYR A CA 1
ATOM 837 C C . TYR A 1 108 ? 18.083 -8.794 -11.602 1.00 66.75 108 TYR A C 1
ATOM 839 O O . TYR A 1 108 ? 17.366 -8.505 -10.636 1.00 66.75 108 TYR A O 1
ATOM 847 N N . ASN A 1 109 ? 18.605 -10.010 -11.758 1.00 77.94 109 ASN A N 1
ATOM 848 C CA . ASN A 1 109 ? 18.467 -11.088 -10.785 1.00 77.94 109 ASN A CA 1
ATOM 849 C C . ASN A 1 109 ? 19.508 -10.935 -9.682 1.00 77.94 109 ASN A C 1
ATOM 851 O O . ASN A 1 109 ? 20.682 -10.681 -9.957 1.00 77.94 109 ASN A O 1
ATOM 855 N N . PHE A 1 110 ? 19.113 -11.173 -8.437 1.00 79.75 110 PHE A N 1
ATOM 856 C CA . PHE A 1 110 ? 20.073 -11.307 -7.350 1.00 79.75 110 PHE A CA 1
ATOM 857 C C . PHE A 1 110 ? 19.507 -12.157 -6.221 1.00 79.75 110 PHE A C 1
ATOM 859 O O . PHE A 1 110 ? 18.301 -12.252 -6.019 1.00 79.75 110 PHE A O 1
ATOM 866 N N . SER A 1 111 ? 20.395 -12.769 -5.452 1.00 84.38 111 SER A N 1
ATOM 867 C CA . SER A 1 111 ? 20.020 -13.554 -4.283 1.00 84.38 111 SER A CA 1
ATOM 868 C C . SER A 1 111 ? 21.089 -13.429 -3.217 1.00 84.38 111 SER A C 1
ATOM 870 O O . SER A 1 111 ? 22.279 -13.376 -3.539 1.00 84.38 111 SER A O 1
ATOM 872 N N . PHE A 1 112 ? 20.686 -13.433 -1.954 1.00 79.62 112 PHE A N 1
ATOM 873 C CA . PHE A 1 112 ? 21.619 -13.449 -0.838 1.00 79.62 112 PHE A CA 1
ATOM 874 C C . PHE A 1 112 ? 21.046 -14.202 0.359 1.00 79.62 112 PHE A C 1
ATOM 876 O O . PHE A 1 112 ? 19.834 -14.327 0.530 1.00 79.62 112 PHE A O 1
ATOM 883 N N . ASN A 1 113 ? 21.944 -14.670 1.222 1.00 84.06 113 ASN A N 1
ATOM 884 C CA . ASN A 1 113 ? 21.569 -15.180 2.533 1.00 84.06 113 ASN A CA 1
ATOM 885 C C . ASN A 1 113 ? 21.389 -14.004 3.487 1.00 84.06 113 ASN A C 1
ATOM 887 O O . ASN A 1 113 ? 22.274 -13.152 3.618 1.00 84.06 113 ASN A O 1
ATOM 891 N N . CYS A 1 114 ? 20.240 -13.951 4.146 1.00 76.12 114 CYS A N 1
ATOM 892 C CA . CYS A 1 114 ? 19.941 -12.895 5.097 1.00 76.12 114 CYS A CA 1
ATOM 893 C C . CYS A 1 114 ? 20.847 -13.065 6.329 1.00 76.12 114 CYS A C 1
ATOM 895 O O . CYS A 1 114 ? 21.107 -14.190 6.759 1.00 76.12 114 CYS A O 1
ATOM 897 N N . TRP A 1 115 ? 21.386 -11.976 6.896 1.00 71.38 115 TRP A N 1
ATOM 898 C CA . TRP A 1 115 ? 22.471 -12.094 7.888 1.00 71.38 115 TRP A CA 1
ATOM 899 C C . TRP A 1 115 ? 22.049 -12.789 9.185 1.00 71.38 115 TRP A C 1
ATOM 901 O O . TRP A 1 115 ? 22.894 -13.307 9.910 1.00 71.38 115 TRP A O 1
ATOM 911 N N . GLY A 1 116 ? 20.757 -12.783 9.500 1.00 73.31 116 GLY A N 1
ATOM 912 C CA . GLY A 1 116 ? 20.188 -13.502 10.631 1.00 73.31 116 GLY A CA 1
ATOM 913 C C . GLY A 1 116 ? 19.580 -14.859 10.300 1.00 73.31 116 GLY A C 1
ATOM 914 O O . GLY A 1 116 ? 18.955 -15.438 11.185 1.00 73.31 116 GLY A O 1
ATOM 915 N N . GLY A 1 117 ? 19.774 -15.365 9.080 1.00 83.38 117 GLY A N 1
ATOM 916 C CA . GLY A 1 117 ? 19.263 -16.654 8.615 1.00 83.38 117 GLY A CA 1
ATOM 917 C C . GLY A 1 117 ? 18.180 -16.522 7.543 1.00 83.38 117 GLY A C 1
ATOM 918 O O . GLY A 1 117 ? 17.553 -15.473 7.404 1.00 83.38 117 GLY A O 1
ATOM 919 N N . GLY A 1 118 ? 17.982 -17.598 6.781 1.00 89.44 118 GLY A N 1
ATOM 920 C CA . GLY A 1 118 ? 17.097 -17.618 5.616 1.00 89.44 118 GLY A CA 1
ATOM 921 C C . GLY A 1 118 ? 17.718 -16.976 4.376 1.00 89.44 118 GLY A C 1
ATOM 922 O O . GLY A 1 118 ? 18.896 -16.597 4.359 1.00 89.44 118 GLY A O 1
ATOM 923 N N . ASN A 1 119 ? 16.919 -16.862 3.322 1.00 87.44 119 ASN A N 1
ATOM 924 C CA . ASN A 1 119 ? 17.356 -16.382 2.017 1.00 87.44 119 ASN A CA 1
ATOM 925 C C . ASN A 1 119 ? 16.377 -15.373 1.417 1.00 87.44 119 ASN A C 1
ATOM 927 O O . ASN A 1 119 ? 15.174 -15.398 1.666 1.00 87.44 119 ASN A O 1
ATOM 931 N N . TYR A 1 120 ? 16.934 -14.498 0.594 1.00 84.50 120 TYR A N 1
ATOM 932 C CA . TYR A 1 120 ? 16.200 -13.606 -0.282 1.00 84.50 120 TYR A CA 1
ATOM 933 C C . TYR A 1 120 ? 16.603 -13.909 -1.725 1.00 84.50 120 TYR A C 1
ATOM 935 O O . TYR A 1 120 ? 17.796 -14.045 -2.023 1.00 84.50 120 TYR A O 1
ATOM 943 N N . SER A 1 121 ? 15.626 -13.981 -2.622 1.00 86.00 121 SER A N 1
ATOM 944 C CA . SER A 1 121 ? 15.837 -14.127 -4.059 1.00 86.00 121 SER A CA 1
ATOM 945 C C . SER A 1 121 ? 14.975 -13.129 -4.816 1.00 86.00 121 SER A C 1
ATOM 947 O O . SER A 1 121 ? 13.800 -12.948 -4.510 1.00 86.00 121 SER A O 1
ATOM 949 N N . ARG A 1 122 ? 15.556 -12.499 -5.830 1.00 83.44 122 ARG A N 1
ATOM 950 C CA . ARG A 1 122 ? 14.855 -11.704 -6.826 1.00 83.44 122 ARG A CA 1
ATOM 951 C C . ARG A 1 122 ? 15.115 -12.291 -8.198 1.00 83.44 122 ARG A C 1
ATOM 953 O O . ARG A 1 122 ? 16.270 -12.444 -8.600 1.00 83.44 122 ARG A O 1
ATOM 960 N N . GLN A 1 123 ? 14.037 -12.579 -8.908 1.00 86.94 123 GLN A N 1
ATOM 961 C CA . GLN A 1 123 ? 14.051 -13.083 -10.272 1.00 86.94 123 GLN A CA 1
ATOM 962 C C . GLN A 1 123 ? 13.275 -12.130 -11.166 1.00 86.94 123 GLN A C 1
ATOM 964 O O . GLN A 1 123 ? 12.189 -11.678 -10.811 1.00 86.94 123 GLN A O 1
ATOM 969 N N . VAL A 1 124 ? 13.829 -11.844 -12.331 1.00 84.19 124 VAL A N 1
ATOM 970 C CA . VAL A 1 124 ? 13.238 -10.994 -13.348 1.00 84.19 124 VAL A CA 1
ATOM 971 C C . VAL A 1 124 ? 13.072 -11.804 -14.618 1.00 84.19 124 VAL A C 1
ATOM 973 O O . VAL A 1 124 ? 13.956 -12.553 -15.030 1.00 84.19 124 VAL A O 1
ATOM 976 N N . SER A 1 125 ? 11.900 -11.692 -15.220 1.00 87.44 125 SER A N 1
ATOM 977 C CA . SER A 1 125 ? 11.559 -12.322 -16.488 1.00 87.44 125 SER A CA 1
ATOM 978 C C . SER A 1 125 ? 10.949 -11.273 -17.403 1.00 87.44 125 SER A C 1
ATOM 980 O O . SER A 1 125 ? 10.128 -10.477 -16.960 1.00 87.44 125 SER A O 1
ATOM 982 N N . SER A 1 126 ? 11.335 -11.269 -18.673 1.00 84.75 126 SER A N 1
ATOM 983 C CA . SER A 1 126 ? 10.765 -10.381 -19.686 1.00 84.75 126 SER A CA 1
ATOM 984 C C . SER A 1 126 ? 10.311 -11.191 -20.894 1.00 84.75 126 SER A C 1
ATOM 986 O O . SER A 1 126 ? 10.877 -12.240 -21.205 1.00 84.75 126 SER A O 1
ATOM 988 N N . THR A 1 127 ? 9.259 -10.713 -21.553 1.00 79.94 127 THR A N 1
ATOM 989 C CA . THR A 1 127 ? 8.817 -11.210 -22.860 1.00 79.94 127 THR A CA 1
ATOM 990 C C . THR A 1 127 ? 9.692 -10.724 -24.013 1.00 79.94 127 THR A C 1
ATOM 992 O O . THR A 1 127 ? 9.612 -11.285 -25.106 1.00 79.94 127 THR A O 1
ATOM 995 N N . ASP A 1 128 ? 10.497 -9.686 -23.791 1.00 79.75 128 ASP A N 1
ATOM 996 C CA . ASP A 1 128 ? 11.298 -9.042 -24.825 1.00 79.75 128 ASP A CA 1
ATOM 997 C C . ASP A 1 128 ? 12.586 -9.851 -25.054 1.00 79.75 128 ASP A C 1
ATOM 999 O O . ASP A 1 128 ? 13.203 -10.363 -24.119 1.00 79.75 128 ASP A O 1
ATOM 1003 N N . ALA A 1 129 ? 12.993 -10.000 -26.320 1.00 71.31 129 ALA A N 1
ATOM 1004 C CA . ALA A 1 129 ? 14.119 -10.863 -26.705 1.00 71.31 129 ALA A CA 1
ATOM 1005 C C . ALA A 1 129 ? 15.463 -10.423 -26.094 1.00 71.31 129 ALA A C 1
ATOM 1007 O O . ALA A 1 129 ? 16.344 -11.254 -25.870 1.00 71.31 129 ALA A O 1
ATOM 1008 N N . SER A 1 130 ? 15.591 -9.128 -25.809 1.00 66.62 130 SER A N 1
ATOM 1009 C CA . SER A 1 130 ? 16.710 -8.531 -25.093 1.00 66.62 130 SER A CA 1
ATOM 1010 C C . SER A 1 130 ? 16.140 -7.841 -23.855 1.00 66.62 130 SER A C 1
ATOM 1012 O O . SER A 1 130 ? 15.604 -6.741 -23.945 1.00 66.62 130 SER A O 1
ATOM 1014 N N . ALA A 1 131 ? 16.165 -8.533 -22.716 1.00 69.44 131 ALA A N 1
ATOM 1015 C CA . ALA A 1 131 ? 15.568 -8.088 -21.458 1.00 69.44 131 ALA A CA 1
ATOM 1016 C C . ALA A 1 131 ? 16.418 -7.003 -20.768 1.00 69.44 131 ALA A C 1
ATOM 1018 O O . ALA A 1 131 ? 16.966 -7.243 -19.695 1.00 69.44 131 ALA A O 1
ATOM 1019 N N . TYR A 1 132 ? 16.566 -5.844 -21.409 1.00 75.31 132 TYR A N 1
ATOM 1020 C CA . TYR A 1 132 ? 17.323 -4.716 -20.868 1.00 75.31 132 TYR A CA 1
ATOM 1021 C C . TYR A 1 132 ? 16.511 -3.924 -19.844 1.00 75.31 132 TYR A C 1
ATOM 1023 O O . TYR A 1 132 ? 15.280 -3.856 -19.920 1.00 75.31 132 TYR A O 1
ATOM 1031 N N . ASP A 1 133 ? 17.199 -3.300 -18.900 1.00 69.25 133 ASP A N 1
ATOM 1032 C CA . ASP A 1 133 ? 16.616 -2.445 -17.876 1.00 69.25 133 ASP A CA 1
ATOM 1033 C C . ASP A 1 133 ? 17.013 -0.972 -18.025 1.00 69.25 133 ASP A C 1
ATOM 1035 O O . ASP A 1 133 ? 17.713 -0.562 -18.952 1.00 69.25 133 ASP A O 1
ATOM 1039 N N . PHE A 1 134 ? 16.507 -0.127 -17.125 1.00 66.88 134 PHE A N 1
ATOM 1040 C CA . PHE A 1 134 ? 16.809 1.304 -17.171 1.00 66.88 134 PHE A CA 1
ATOM 1041 C C . PHE A 1 134 ? 18.281 1.626 -16.854 1.00 66.88 134 PHE A C 1
ATOM 1043 O O . PHE A 1 134 ? 18.751 2.701 -17.233 1.00 66.88 134 PHE A O 1
ATOM 1050 N N . LEU A 1 135 ? 19.020 0.732 -16.185 1.00 67.44 135 LEU A N 1
ATOM 1051 C CA . LEU A 1 135 ? 20.462 0.875 -15.978 1.00 67.44 135 LEU A CA 1
ATOM 1052 C C . LEU A 1 135 ? 21.227 0.549 -17.264 1.00 67.44 135 LEU A C 1
ATOM 1054 O O . LEU A 1 135 ? 22.164 1.276 -17.587 1.00 67.44 135 LEU A O 1
ATOM 1058 N N . ASP A 1 136 ? 20.803 -0.459 -18.030 1.00 71.38 136 ASP A N 1
ATOM 1059 C CA . ASP A 1 136 ? 21.401 -0.797 -19.331 1.00 71.38 136 ASP A CA 1
ATOM 1060 C C . ASP A 1 136 ? 21.319 0.377 -20.321 1.00 71.38 136 ASP A C 1
ATOM 1062 O O . ASP A 1 136 ? 22.254 0.622 -21.087 1.00 71.38 136 ASP A O 1
ATOM 1066 N N . TYR A 1 137 ? 20.250 1.176 -20.263 1.00 72.19 137 TYR A N 1
ATOM 1067 C CA . TYR A 1 137 ? 20.168 2.419 -21.033 1.00 72.19 137 TYR A CA 1
ATOM 1068 C C . TYR A 1 137 ? 21.224 3.446 -20.607 1.00 72.19 137 TYR A C 1
ATOM 1070 O O . TYR A 1 137 ? 21.854 4.083 -21.450 1.00 72.19 137 TYR A O 1
ATOM 1078 N N . ILE A 1 138 ? 21.433 3.620 -19.298 1.00 70.56 138 ILE A N 1
ATOM 1079 C CA . ILE A 1 138 ? 22.397 4.590 -18.756 1.00 70.56 138 ILE A CA 1
ATOM 1080 C C . ILE A 1 138 ? 23.839 4.165 -19.059 1.00 70.56 138 ILE A C 1
ATOM 1082 O O . ILE A 1 138 ? 24.686 5.018 -19.331 1.00 70.56 138 ILE A O 1
ATOM 1086 N N . LEU A 1 139 ? 24.124 2.866 -18.977 1.00 75.62 139 LEU A N 1
ATOM 1087 C CA . LEU A 1 139 ? 25.469 2.317 -19.121 1.00 75.62 139 LEU A CA 1
ATOM 1088 C C . LEU A 1 139 ? 25.854 2.106 -20.588 1.00 75.62 139 LEU A C 1
ATOM 1090 O O . LEU A 1 139 ? 26.947 2.510 -20.988 1.00 75.62 139 LEU A O 1
ATOM 1094 N N . ASP A 1 140 ? 24.947 1.530 -21.377 1.00 80.44 140 ASP A N 1
ATOM 1095 C CA . ASP A 1 140 ? 25.245 1.002 -22.710 1.00 80.44 140 ASP A CA 1
ATOM 1096 C C . ASP A 1 140 ? 24.347 1.583 -23.819 1.00 80.44 140 ASP A C 1
ATOM 1098 O O . ASP A 1 140 ? 24.573 1.313 -25.000 1.00 80.44 140 ASP A O 1
ATOM 1102 N N . GLY A 1 141 ? 23.349 2.408 -23.476 1.00 79.44 141 GLY A N 1
ATOM 1103 C CA . GLY A 1 141 ? 22.416 3.005 -24.439 1.00 79.44 141 GLY A CA 1
ATOM 1104 C C . GLY A 1 141 ? 21.368 2.032 -24.982 1.00 79.44 141 GLY A C 1
ATOM 1105 O O . GLY A 1 141 ? 20.747 2.326 -26.003 1.00 79.44 141 GLY A O 1
ATOM 1106 N N . ASN A 1 142 ? 21.182 0.880 -24.331 1.00 81.88 142 ASN A N 1
ATOM 1107 C CA . ASN A 1 142 ? 20.173 -0.102 -24.715 1.00 81.88 142 ASN A CA 1
ATOM 1108 C C . ASN A 1 142 ? 18.794 0.305 -24.188 1.00 81.88 142 ASN A C 1
ATOM 1110 O O . ASN A 1 142 ? 18.638 0.578 -23.002 1.00 81.88 142 ASN A O 1
ATOM 1114 N N . ASP A 1 143 ? 17.791 0.325 -25.060 1.00 81.00 143 ASP A N 1
ATOM 1115 C CA . ASP A 1 143 ? 16.424 0.672 -24.675 1.00 81.00 143 ASP A CA 1
ATOM 1116 C C . ASP A 1 143 ? 15.842 -0.370 -23.693 1.00 81.00 143 ASP A C 1
ATOM 1118 O O . ASP A 1 143 ? 15.924 -1.573 -23.970 1.00 81.00 143 ASP A O 1
ATOM 1122 N N . PRO A 1 144 ? 15.251 0.059 -22.558 1.00 77.44 144 PRO A N 1
ATOM 1123 C CA . PRO A 1 144 ? 14.700 -0.851 -21.568 1.00 77.44 144 PRO A CA 1
ATOM 1124 C C . PRO A 1 144 ? 13.475 -1.596 -22.097 1.00 77.44 144 PRO A C 1
ATOM 1126 O O . PRO A 1 144 ? 12.698 -1.093 -22.915 1.00 77.44 144 PRO A O 1
ATOM 1129 N N . SER A 1 145 ? 13.277 -2.790 -21.551 1.00 83.12 145 SER A N 1
ATOM 1130 C CA . SER A 1 145 ? 12.149 -3.667 -21.830 1.00 83.12 145 SER A CA 1
ATOM 1131 C C . SER A 1 145 ? 10.810 -2.970 -21.582 1.00 83.12 145 SER A C 1
ATOM 1133 O O . SER A 1 145 ? 10.601 -2.290 -20.573 1.00 83.12 145 SER A O 1
ATOM 1135 N N . SER A 1 146 ? 9.859 -3.207 -22.483 1.00 85.06 146 SER A N 1
ATOM 1136 C CA . SER A 1 146 ? 8.502 -2.650 -22.415 1.00 85.06 146 SER A CA 1
ATOM 1137 C C . SER A 1 146 ? 7.630 -3.320 -21.344 1.00 85.06 146 SER A C 1
ATOM 1139 O O . SER A 1 146 ? 6.572 -2.809 -20.957 1.00 85.06 146 SER A O 1
ATOM 1141 N N . SER A 1 147 ? 8.060 -4.483 -20.856 1.00 87.44 147 SER A N 1
ATOM 1142 C CA . SER A 1 147 ? 7.409 -5.209 -19.772 1.00 87.44 147 SER A CA 1
ATOM 1143 C C . SER A 1 147 ? 8.387 -6.126 -19.042 1.00 87.44 147 SER A C 1
ATOM 1145 O O . SER A 1 147 ? 9.391 -6.551 -19.612 1.00 87.44 147 SER A O 1
ATOM 1147 N N . PHE A 1 148 ? 8.097 -6.435 -17.782 1.00 87.00 148 PHE A N 1
ATOM 1148 C CA . PHE A 1 148 ? 8.805 -7.469 -17.032 1.00 87.00 148 PHE A CA 1
ATOM 1149 C C . PHE A 1 148 ? 7.988 -7.927 -15.821 1.00 87.00 148 PHE A C 1
ATOM 1151 O O . PHE A 1 148 ? 7.190 -7.177 -15.257 1.00 87.00 148 PHE A O 1
ATOM 1158 N N . LEU A 1 149 ? 8.229 -9.164 -15.404 1.00 88.50 149 LEU A N 1
ATOM 1159 C CA . LEU A 1 149 ? 7.832 -9.724 -14.121 1.00 88.50 149 LEU A CA 1
ATOM 1160 C C . LEU A 1 149 ? 9.041 -9.704 -13.191 1.00 88.50 149 LEU A C 1
ATOM 1162 O O . LEU A 1 149 ? 10.068 -10.292 -13.512 1.00 88.50 149 LEU A O 1
ATOM 1166 N N . VAL A 1 150 ? 8.894 -9.087 -12.023 1.00 85.94 150 VAL A N 1
ATOM 1167 C CA . VAL A 1 150 ? 9.833 -9.185 -10.904 1.00 85.94 150 VAL A CA 1
ATOM 1168 C C . VAL A 1 150 ? 9.197 -10.035 -9.815 1.00 85.94 150 VAL A C 1
ATOM 1170 O O . VAL A 1 150 ? 8.190 -9.640 -9.239 1.00 85.94 150 VAL A O 1
ATOM 1173 N N . SER A 1 151 ? 9.804 -11.165 -9.486 1.00 89.06 151 SER A N 1
ATOM 1174 C CA . SER A 1 151 ? 9.426 -12.004 -8.353 1.00 89.06 151 SER A CA 1
ATOM 1175 C C . SER A 1 151 ? 10.452 -11.847 -7.233 1.00 89.06 151 SER A C 1
ATOM 1177 O O . SER A 1 151 ? 11.653 -11.995 -7.463 1.00 89.06 151 SER A O 1
ATOM 1179 N N . LYS A 1 152 ? 9.991 -11.498 -6.032 1.00 86.81 152 LYS A N 1
ATOM 1180 C CA . LYS A 1 152 ? 10.783 -11.358 -4.805 1.00 86.81 152 LYS A CA 1
ATOM 1181 C C . LYS A 1 152 ? 10.342 -12.450 -3.835 1.00 86.81 152 LYS A C 1
ATOM 1183 O O . LYS A 1 152 ? 9.215 -12.412 -3.344 1.00 86.81 152 LYS A O 1
ATOM 1188 N N . GLU A 1 153 ? 11.228 -13.388 -3.545 1.00 90.44 153 GLU A N 1
ATOM 1189 C CA . GLU A 1 153 ? 10.999 -14.507 -2.637 1.00 90.44 153 GLU A CA 1
ATOM 1190 C C . GLU A 1 153 ? 11.807 -14.335 -1.356 1.00 90.44 153 GLU A C 1
ATOM 1192 O O . GLU A 1 153 ? 13.020 -14.111 -1.375 1.00 90.44 153 GLU A O 1
ATOM 1197 N N . PHE A 1 154 ? 11.109 -14.458 -0.236 1.00 87.81 154 PHE A N 1
ATOM 1198 C CA . PHE A 1 154 ? 11.662 -14.478 1.102 1.00 87.81 154 PHE A CA 1
ATOM 1199 C C . PHE A 1 154 ? 11.481 -15.899 1.633 1.00 87.81 154 PHE A C 1
ATOM 1201 O O . PHE A 1 154 ? 10.354 -16.327 1.852 1.00 87.81 154 PHE A O 1
ATOM 1208 N N . GLY A 1 155 ? 12.577 -16.628 1.833 1.00 91.38 155 GLY A N 1
ATOM 1209 C CA . GLY A 1 155 ? 12.559 -17.942 2.473 1.00 91.38 155 GLY A CA 1
ATOM 1210 C C . GLY A 1 155 ? 13.001 -17.808 3.923 1.00 91.38 155 GLY A C 1
ATOM 1211 O O . GLY A 1 155 ? 14.194 -17.883 4.230 1.00 91.38 155 GLY A O 1
ATOM 1212 N N . ASN A 1 156 ? 12.042 -17.563 4.817 1.00 89.81 156 ASN A N 1
ATOM 1213 C CA . ASN A 1 156 ? 12.263 -17.298 6.241 1.00 89.81 156 ASN A CA 1
ATOM 1214 C C . ASN A 1 156 ? 13.417 -16.306 6.493 1.00 89.81 156 ASN A C 1
ATOM 1216 O O . ASN A 1 156 ? 14.288 -16.522 7.340 1.00 89.81 156 ASN A O 1
ATOM 1220 N N . CYS A 1 157 ? 13.455 -15.227 5.715 1.00 80.00 157 CYS A N 1
ATOM 1221 C CA . CYS A 1 157 ? 14.532 -14.252 5.732 1.00 80.00 157 CYS A CA 1
ATOM 1222 C C . CYS A 1 157 ? 14.492 -13.399 7.003 1.00 80.00 157 CYS A C 1
ATOM 1224 O O . CYS A 1 157 ? 13.523 -12.689 7.288 1.00 80.00 157 CYS A O 1
ATOM 1226 N N . LYS A 1 158 ? 15.609 -13.401 7.725 1.00 79.44 158 LYS A N 1
ATOM 1227 C CA . LYS A 1 158 ? 15.898 -12.510 8.844 1.00 79.44 158 LYS A CA 1
ATOM 1228 C C . LYS A 1 158 ? 17.115 -11.662 8.474 1.00 79.44 158 LYS A C 1
ATOM 1230 O O . LYS A 1 158 ? 18.247 -12.136 8.519 1.00 79.44 158 LYS A O 1
ATOM 1235 N N . PHE A 1 159 ? 16.919 -10.404 8.074 1.00 64.50 159 PHE A N 1
ATOM 1236 C CA . PHE A 1 159 ? 18.006 -9.572 7.526 1.00 64.50 159 PHE A CA 1
ATOM 1237 C C . PHE A 1 159 ? 19.175 -9.292 8.492 1.00 64.50 159 PHE A C 1
ATOM 1239 O O . PHE A 1 159 ? 20.274 -9.045 8.015 1.00 64.50 159 PHE A O 1
ATOM 1246 N N . LEU A 1 160 ? 18.996 -9.373 9.818 1.00 64.00 160 LEU A N 1
ATOM 1247 C CA . LEU A 1 160 ? 20.027 -9.123 10.843 1.00 64.00 160 LEU A CA 1
ATOM 1248 C C . LEU A 1 160 ? 19.920 -10.167 11.956 1.00 64.00 160 LEU A C 1
ATOM 1250 O O . LEU A 1 160 ? 18.811 -10.505 12.379 1.00 64.00 160 LEU A O 1
ATOM 1254 N N . PRO A 1 161 ? 21.052 -10.623 12.508 1.00 64.38 161 PRO A N 1
ATOM 1255 C CA . PRO A 1 161 ? 21.098 -11.734 13.460 1.00 64.38 161 PRO A CA 1
ATOM 1256 C C . PRO A 1 161 ? 20.375 -11.478 14.785 1.00 64.38 161 PRO A C 1
ATOM 1258 O O . PRO A 1 161 ? 19.906 -12.425 15.414 1.00 64.38 161 PRO A O 1
ATOM 1261 N N . PHE A 1 162 ? 20.217 -10.220 15.188 1.00 67.81 162 PHE A N 1
ATOM 1262 C CA . PHE A 1 162 ? 19.588 -9.839 16.456 1.00 67.81 162 PHE A CA 1
ATOM 1263 C C . PHE A 1 162 ? 18.088 -9.529 16.350 1.00 67.81 162 PHE A C 1
ATOM 1265 O O . PHE A 1 162 ? 17.446 -9.292 17.367 1.00 67.81 162 PHE A O 1
ATOM 1272 N N . SER A 1 163 ? 17.512 -9.527 15.145 1.00 65.19 163 SER A N 1
ATOM 1273 C CA . SER A 1 163 ? 16.073 -9.304 14.980 1.00 65.19 163 SER A CA 1
ATOM 1274 C C . SER A 1 163 ? 15.285 -10.571 15.320 1.00 65.19 163 SER A C 1
ATOM 1276 O O . SER A 1 163 ? 15.670 -11.654 14.903 1.00 65.19 163 SER A O 1
ATOM 1278 N N . ASN A 1 164 ? 14.160 -10.479 16.025 1.00 72.38 164 ASN A N 1
ATOM 1279 C CA . ASN A 1 164 ? 13.247 -11.627 16.174 1.00 72.38 164 ASN A CA 1
ATOM 1280 C C . ASN A 1 164 ? 12.232 -11.722 15.026 1.00 72.38 164 ASN A C 1
ATOM 1282 O O . ASN A 1 164 ? 11.374 -12.602 15.037 1.00 72.38 164 ASN A O 1
ATOM 1286 N N . TRP A 1 165 ? 12.355 -10.830 14.039 1.00 73.44 165 TRP A N 1
ATOM 1287 C CA . TRP A 1 165 ? 11.476 -10.736 12.887 1.00 73.44 165 TRP A CA 1
ATOM 1288 C C . TRP A 1 165 ? 11.983 -11.543 11.706 1.00 73.44 165 TRP A C 1
ATOM 1290 O O . TRP A 1 165 ? 13.130 -11.395 11.275 1.00 73.44 165 TRP A O 1
ATOM 1300 N N . THR A 1 166 ? 11.077 -12.339 11.160 1.00 80.38 166 THR A N 1
ATOM 1301 C CA . THR A 1 166 ? 11.286 -13.176 9.985 1.00 80.38 166 THR A CA 1
ATOM 1302 C C . THR A 1 166 ? 10.229 -12.828 8.948 1.00 80.38 166 THR A C 1
ATOM 1304 O O . THR A 1 166 ? 9.065 -12.646 9.302 1.00 80.38 166 THR A O 1
ATOM 1307 N N . ILE A 1 167 ? 10.637 -12.721 7.687 1.00 83.75 167 ILE A N 1
ATOM 1308 C CA . ILE A 1 167 ? 9.740 -12.524 6.547 1.00 83.75 167 ILE A CA 1
ATOM 1309 C C . ILE A 1 167 ? 9.779 -13.790 5.701 1.00 83.75 167 ILE A C 1
ATOM 1311 O O . ILE A 1 167 ? 10.858 -14.291 5.387 1.00 83.75 167 ILE A O 1
ATOM 1315 N N . ASP A 1 168 ? 8.611 -14.286 5.325 1.00 88.94 168 ASP A N 1
ATOM 1316 C CA . ASP A 1 168 ? 8.456 -15.467 4.485 1.00 88.94 168 ASP A CA 1
ATOM 1317 C C . ASP A 1 168 ? 7.394 -15.221 3.404 1.00 88.94 168 ASP A C 1
ATOM 1319 O O . ASP A 1 168 ? 6.439 -14.468 3.625 1.00 88.94 168 ASP A O 1
ATOM 1323 N N . GLY A 1 169 ? 7.553 -15.837 2.236 1.00 91.50 169 GLY A N 1
ATOM 1324 C CA . GLY A 1 169 ? 6.612 -15.750 1.118 1.00 91.50 169 GLY A CA 1
ATOM 1325 C C . GLY A 1 169 ? 7.103 -14.909 -0.063 1.00 91.50 169 GLY A C 1
ATOM 1326 O O . GLY A 1 169 ? 8.303 -14.747 -0.279 1.00 91.50 169 GLY A O 1
ATOM 1327 N N . LEU A 1 170 ? 6.166 -14.398 -0.864 1.00 91.06 170 LEU A N 1
ATOM 1328 C CA . LEU A 1 170 ? 6.427 -13.874 -2.206 1.00 91.06 170 LEU A CA 1
ATOM 1329 C C . LEU A 1 170 ? 5.747 -12.521 -2.468 1.00 91.06 170 LEU A C 1
ATOM 1331 O O . LEU A 1 170 ? 4.596 -12.302 -2.079 1.00 91.06 170 LEU A O 1
ATOM 1335 N N . THR A 1 171 ? 6.435 -11.650 -3.203 1.00 88.69 171 THR A N 1
ATOM 1336 C CA . THR A 1 171 ? 5.858 -10.469 -3.864 1.00 88.69 171 THR A CA 1
ATOM 1337 C C . THR A 1 171 ? 6.196 -10.512 -5.346 1.00 88.69 171 THR A C 1
ATOM 1339 O O . THR A 1 171 ? 7.361 -10.663 -5.707 1.00 88.69 171 THR A O 1
ATOM 1342 N N . GLU A 1 172 ? 5.198 -10.346 -6.207 1.00 90.62 172 GLU A N 1
ATOM 1343 C CA . GLU A 1 172 ? 5.354 -10.390 -7.660 1.00 90.62 172 GLU A CA 1
ATOM 1344 C C . GLU A 1 172 ? 4.836 -9.100 -8.291 1.00 90.62 172 GLU A C 1
ATOM 1346 O O . GLU A 1 172 ? 3.674 -8.744 -8.124 1.00 90.62 172 GLU A O 1
ATOM 1351 N N . ASN A 1 173 ? 5.688 -8.418 -9.049 1.00 88.50 173 ASN A N 1
ATOM 1352 C CA . ASN A 1 173 ? 5.373 -7.163 -9.719 1.00 88.50 173 ASN A CA 1
ATOM 1353 C C . ASN A 1 173 ? 5.418 -7.382 -11.230 1.00 88.50 173 ASN A C 1
ATOM 1355 O O . ASN A 1 173 ? 6.456 -7.764 -11.764 1.00 88.50 173 ASN A O 1
ATOM 1359 N N . ILE A 1 174 ? 4.323 -7.111 -11.929 1.00 90.12 174 ILE A N 1
ATOM 1360 C CA . ILE A 1 174 ? 4.256 -7.132 -13.390 1.00 90.12 174 ILE A CA 1
ATOM 1361 C C . ILE A 1 174 ? 4.156 -5.696 -13.877 1.00 90.12 174 ILE A C 1
ATOM 1363 O O . ILE A 1 174 ? 3.127 -5.041 -13.690 1.00 90.12 174 ILE A O 1
ATOM 1367 N N . TRP A 1 175 ? 5.207 -5.240 -14.542 1.00 87.62 175 TRP A N 1
ATOM 1368 C CA . TRP A 1 175 ? 5.201 -4.000 -15.298 1.00 87.62 175 TRP A CA 1
ATOM 1369 C C . TRP A 1 175 ? 4.850 -4.279 -16.752 1.00 87.62 175 TRP A C 1
ATOM 1371 O O . TRP A 1 175 ? 5.331 -5.240 -17.353 1.00 87.62 175 TRP A O 1
ATOM 1381 N N . SER A 1 176 ? 4.011 -3.428 -17.331 1.00 88.69 176 SER A N 1
ATOM 1382 C CA . SER A 1 176 ? 3.606 -3.514 -18.734 1.00 88.69 176 SER A CA 1
ATOM 1383 C C . SER A 1 176 ? 3.388 -2.129 -19.327 1.00 88.69 176 SER A C 1
ATOM 1385 O O . SER A 1 176 ? 3.055 -1.183 -18.608 1.00 88.69 176 SER A O 1
ATOM 1387 N N . ASN A 1 177 ? 3.566 -2.027 -20.646 1.00 87.00 177 ASN A N 1
ATOM 1388 C CA . ASN A 1 177 ? 3.508 -0.775 -21.403 1.00 87.00 177 ASN A CA 1
ATOM 1389 C C . ASN A 1 177 ? 4.502 0.282 -20.894 1.00 87.00 177 ASN A C 1
ATOM 1391 O O . ASN A 1 177 ? 4.207 1.475 -20.935 1.00 87.00 177 ASN A O 1
ATOM 1395 N N . LEU A 1 178 ? 5.662 -0.148 -20.393 1.00 83.44 178 LEU A N 1
ATOM 1396 C CA . LEU A 1 178 ? 6.736 0.771 -20.049 1.00 83.44 178 LEU A CA 1
ATOM 1397 C C . LEU A 1 178 ? 7.218 1.482 -21.310 1.00 83.44 178 LEU A C 1
ATOM 1399 O O . LEU A 1 178 ? 7.399 0.866 -22.363 1.00 83.44 178 LEU A O 1
ATOM 1403 N N . SER A 1 179 ? 7.451 2.785 -21.194 1.00 79.00 179 SER A N 1
ATOM 1404 C CA . SER A 1 179 ? 8.109 3.521 -22.266 1.00 79.00 179 SER A CA 1
ATOM 1405 C C . SER A 1 179 ? 9.571 3.095 -22.343 1.00 79.00 179 SER A C 1
ATOM 1407 O O . SER A 1 179 ? 10.329 3.344 -21.405 1.00 79.00 179 SER A O 1
ATOM 1409 N N . GLY A 1 180 ? 9.928 2.453 -23.456 1.00 72.44 180 GLY A N 1
ATOM 1410 C CA . GLY A 1 180 ? 11.281 1.989 -23.762 1.00 72.44 180 GLY A CA 1
ATOM 1411 C C . GLY A 1 180 ? 12.155 3.028 -24.464 1.00 72.44 180 GLY A C 1
ATOM 1412 O O . GLY A 1 180 ? 13.323 2.771 -24.690 1.00 72.44 180 GLY A O 1
ATOM 1413 N N . SER A 1 181 ? 11.626 4.206 -24.815 1.00 71.44 181 SER A N 1
ATOM 1414 C CA . SER A 1 181 ? 12.362 5.211 -25.594 1.00 71.44 181 SER A CA 1
ATOM 1415 C C . SER A 1 181 ? 12.418 6.557 -24.880 1.00 71.44 181 SER A C 1
ATOM 1417 O O . SER A 1 181 ? 11.392 7.057 -24.417 1.00 71.44 181 SER A O 1
ATOM 1419 N N . SER A 1 182 ? 13.594 7.184 -24.850 1.00 67.94 182 SER A N 1
ATOM 1420 C CA . SER A 1 182 ? 13.768 8.525 -24.287 1.00 67.94 182 SER A CA 1
ATOM 1421 C C . SER A 1 182 ? 13.044 9.602 -25.125 1.00 67.94 182 SER A C 1
ATOM 1423 O O . SER A 1 182 ? 13.195 9.619 -26.348 1.00 67.94 182 SER A O 1
ATOM 1425 N N . PRO A 1 183 ? 12.291 10.540 -24.509 1.00 69.56 183 PRO A N 1
ATOM 1426 C CA . PRO A 1 183 ? 12.052 10.676 -23.072 1.00 69.56 183 PRO A CA 1
ATOM 1427 C C . PRO A 1 183 ? 11.086 9.601 -22.542 1.00 69.56 183 PRO A C 1
ATOM 1429 O O . PRO A 1 183 ? 10.007 9.408 -23.099 1.00 69.56 183 PRO A O 1
ATOM 1432 N N . PHE A 1 184 ? 11.449 8.950 -21.428 1.00 70.19 184 PHE A N 1
ATOM 1433 C CA . PHE A 1 184 ? 10.723 7.824 -20.814 1.00 70.19 184 PHE A CA 1
ATOM 1434 C C . PHE A 1 184 ? 9.393 8.232 -20.155 1.00 70.19 184 PHE A C 1
ATOM 1436 O O . PHE A 1 184 ? 9.220 8.217 -18.935 1.00 70.19 184 PHE A O 1
ATOM 1443 N N . VAL A 1 185 ? 8.437 8.638 -20.980 1.00 73.38 185 VAL A N 1
ATOM 1444 C CA . VAL A 1 185 ? 7.101 9.098 -20.596 1.00 73.38 185 VAL A CA 1
ATOM 1445 C C . VAL A 1 185 ? 6.207 7.880 -20.344 1.00 73.38 185 VAL A C 1
ATOM 1447 O O . VAL A 1 185 ? 5.742 7.247 -21.283 1.00 73.38 185 VAL A O 1
ATOM 1450 N N . GLN A 1 186 ? 5.951 7.560 -19.073 1.00 76.00 186 GLN A N 1
ATOM 1451 C CA . GLN A 1 186 ? 5.212 6.364 -18.627 1.00 76.00 186 GLN A CA 1
ATOM 1452 C C . GLN A 1 186 ? 3.678 6.479 -18.769 1.00 76.00 186 GLN A C 1
ATOM 1454 O O . GLN A 1 186 ? 2.927 6.076 -17.886 1.00 76.00 186 GLN A O 1
ATOM 1459 N N . ASN A 1 187 ? 3.186 7.099 -19.844 1.00 79.12 187 ASN A N 1
ATOM 1460 C CA . ASN A 1 187 ? 1.748 7.263 -20.063 1.00 79.12 187 ASN A CA 1
ATOM 1461 C C . ASN A 1 187 ? 1.131 5.943 -20.552 1.00 79.12 187 ASN A C 1
ATOM 1463 O O . ASN A 1 187 ? 1.534 5.433 -21.594 1.00 79.12 187 ASN A O 1
ATOM 1467 N N . GLY A 1 188 ? 0.144 5.410 -19.832 1.00 80.25 188 GLY A N 1
ATOM 1468 C CA . GLY A 1 188 ? -0.450 4.100 -20.114 1.00 80.25 188 GLY A CA 1
ATOM 1469 C C . GLY A 1 188 ? 0.329 2.913 -19.537 1.00 80.25 188 GLY A C 1
ATOM 1470 O O . GLY A 1 188 ? -0.077 1.766 -19.754 1.00 80.25 188 GLY A O 1
ATOM 1471 N N . THR A 1 189 ? 1.407 3.169 -18.787 1.00 86.06 189 THR A N 1
ATOM 1472 C CA . THR A 1 189 ? 2.122 2.150 -18.013 1.00 86.06 189 THR A CA 1
ATOM 1473 C C . THR A 1 189 ? 1.186 1.537 -16.978 1.00 86.06 189 THR A C 1
ATOM 1475 O O . THR A 1 189 ? 0.361 2.229 -16.374 1.00 86.06 189 THR A O 1
ATOM 1478 N N . ASN A 1 190 ? 1.316 0.230 -16.769 1.00 89.56 190 ASN A N 1
ATOM 1479 C CA . ASN A 1 190 ? 0.574 -0.508 -15.756 1.00 89.56 190 ASN A CA 1
ATOM 1480 C C . ASN A 1 190 ? 1.532 -1.303 -14.872 1.00 89.56 190 ASN A C 1
ATOM 1482 O O . ASN A 1 190 ? 2.418 -1.992 -15.381 1.00 89.56 190 ASN A O 1
ATOM 1486 N N . LEU A 1 191 ? 1.289 -1.254 -13.566 1.00 89.81 191 LEU A N 1
ATOM 1487 C CA . LEU A 1 191 ? 1.946 -2.083 -12.564 1.00 89.81 191 LEU A CA 1
ATOM 1488 C C . LEU A 1 191 ? 0.886 -2.914 -11.846 1.00 89.81 191 LEU A C 1
ATOM 1490 O O . LEU A 1 191 ? -0.005 -2.365 -11.203 1.00 89.81 191 LEU A O 1
ATOM 1494 N N . LYS A 1 192 ? 0.995 -4.237 -11.920 1.00 93.56 192 LYS A N 1
ATOM 1495 C CA . LYS A 1 192 ? 0.212 -5.154 -11.085 1.00 93.56 192 LYS A CA 1
ATOM 1496 C C . LYS A 1 192 ? 1.117 -5.768 -10.038 1.00 93.56 192 LYS A C 1
ATOM 1498 O O . LYS A 1 192 ? 2.168 -6.294 -10.381 1.00 93.56 192 LYS A O 1
ATOM 1503 N N . ILE A 1 193 ? 0.695 -5.721 -8.785 1.00 91.62 193 ILE A N 1
ATOM 1504 C CA . ILE A 1 193 ? 1.445 -6.252 -7.650 1.00 91.62 193 ILE A CA 1
ATOM 1505 C C . ILE A 1 193 ? 0.616 -7.362 -7.034 1.00 91.62 193 ILE A C 1
ATOM 1507 O O . ILE A 1 193 ? -0.552 -7.156 -6.700 1.00 91.62 193 ILE A O 1
ATOM 1511 N N . GLY A 1 194 ? 1.217 -8.528 -6.875 1.00 93.12 194 GLY A N 1
ATOM 1512 C CA . GLY A 1 194 ? 0.676 -9.663 -6.157 1.00 93.12 194 GLY A CA 1
ATOM 1513 C C . GLY A 1 194 ? 1.503 -9.916 -4.909 1.00 93.12 194 GLY A C 1
ATOM 1514 O O . GLY A 1 194 ? 2.725 -9.764 -4.904 1.00 93.12 194 GLY A O 1
ATOM 1515 N N . VAL A 1 195 ? 0.821 -10.245 -3.819 1.00 90.25 195 VAL A N 1
ATOM 1516 C CA . VAL A 1 195 ? 1.444 -10.416 -2.504 1.00 90.25 195 VAL A CA 1
ATOM 1517 C C . VAL A 1 195 ? 0.916 -11.693 -1.877 1.00 90.25 195 VAL A C 1
ATOM 1519 O O . VAL A 1 195 ? -0.289 -11.949 -1.887 1.00 90.25 195 VAL A O 1
ATOM 1522 N N . ASN A 1 196 ? 1.818 -12.481 -1.310 1.00 93.75 196 ASN A N 1
ATOM 1523 C CA . ASN A 1 196 ? 1.514 -13.549 -0.371 1.00 93.75 196 ASN A CA 1
ATOM 1524 C C . ASN A 1 196 ? 2.693 -13.655 0.597 1.00 93.75 196 ASN A C 1
ATOM 1526 O O . ASN A 1 196 ? 3.623 -14.429 0.372 1.00 93.75 196 ASN A O 1
ATOM 1530 N N . ARG A 1 197 ? 2.688 -12.812 1.630 1.00 87.56 197 ARG A N 1
ATOM 1531 C CA . ARG A 1 197 ? 3.797 -12.686 2.580 1.00 87.56 197 ARG A CA 1
ATOM 1532 C C . ARG A 1 197 ? 3.319 -12.811 4.011 1.00 87.56 197 ARG A C 1
ATOM 1534 O O . ARG A 1 197 ? 2.217 -12.389 4.352 1.00 87.56 197 ARG A O 1
ATOM 1541 N N . THR A 1 198 ? 4.188 -13.354 4.850 1.00 87.38 198 THR A N 1
ATOM 1542 C CA . THR A 1 198 ? 4.005 -13.440 6.294 1.00 87.38 198 THR A CA 1
ATOM 1543 C C . THR A 1 198 ? 5.201 -12.808 6.984 1.00 87.38 198 THR A C 1
ATOM 1545 O O . THR A 1 198 ? 6.349 -13.116 6.673 1.00 87.38 198 THR A O 1
ATOM 1548 N N . ILE A 1 199 ? 4.929 -11.931 7.940 1.00 82.56 199 ILE A N 1
ATOM 1549 C CA . ILE A 1 199 ? 5.925 -11.351 8.833 1.00 82.56 199 ILE A CA 1
ATOM 1550 C C . ILE A 1 199 ? 5.658 -11.919 10.218 1.00 82.56 199 ILE A C 1
ATOM 1552 O O . ILE A 1 199 ? 4.549 -11.799 10.737 1.00 82.56 199 ILE A O 1
ATOM 1556 N N . GLN A 1 200 ? 6.662 -12.544 10.818 1.00 82.12 200 GLN A N 1
ATOM 1557 C CA . GLN A 1 200 ? 6.529 -13.226 12.097 1.00 82.12 200 GLN A CA 1
ATOM 1558 C C . GLN A 1 200 ? 7.579 -12.747 13.093 1.00 82.12 200 GLN A C 1
ATOM 1560 O O . GLN A 1 200 ? 8.763 -12.659 12.772 1.00 82.12 200 GLN A O 1
ATOM 1565 N N . ASN A 1 201 ? 7.151 -12.531 14.335 1.00 77.19 201 ASN A N 1
ATOM 1566 C CA . ASN A 1 201 ? 8.015 -12.443 15.499 1.00 77.19 201 ASN A CA 1
ATOM 1567 C C . ASN A 1 201 ? 7.887 -13.730 16.322 1.00 77.19 201 ASN A C 1
ATOM 1569 O O . ASN A 1 201 ? 6.916 -13.925 17.057 1.00 77.19 201 ASN A O 1
ATOM 1573 N N . SER A 1 202 ? 8.879 -14.614 16.215 1.00 73.62 202 SER A N 1
ATOM 1574 C CA . SER A 1 202 ? 8.853 -15.920 16.887 1.00 73.62 202 SER A CA 1
ATOM 1575 C C . SER A 1 202 ? 8.961 -15.811 18.409 1.00 73.62 202 SER A C 1
ATOM 1577 O O . SER A 1 202 ? 8.381 -16.627 19.119 1.00 73.62 202 SER A O 1
ATOM 1579 N N . SER A 1 203 ? 9.645 -14.783 18.922 1.00 73.94 203 SER A N 1
ATOM 1580 C CA . SER A 1 203 ? 9.812 -14.579 20.368 1.00 73.94 203 SER A CA 1
ATOM 1581 C C . SER A 1 203 ? 8.521 -14.169 21.076 1.00 73.94 203 SER A C 1
ATOM 1583 O O . SER A 1 203 ? 8.331 -14.497 22.243 1.00 73.94 203 SER A O 1
ATOM 1585 N N . GLN A 1 204 ? 7.631 -13.483 20.360 1.00 68.69 204 GLN A N 1
ATOM 1586 C CA . GLN A 1 204 ? 6.344 -13.010 20.874 1.00 68.69 204 GLN A CA 1
ATOM 1587 C C . GLN A 1 204 ? 5.170 -13.866 20.384 1.00 68.69 204 GLN A C 1
ATOM 1589 O O . GLN A 1 204 ? 4.033 -13.645 20.791 1.00 68.69 204 GLN A O 1
ATOM 1594 N N . GLY A 1 205 ? 5.433 -14.835 19.501 1.00 75.56 205 GLY A N 1
ATOM 1595 C CA . GLY A 1 205 ? 4.399 -15.648 18.874 1.00 75.56 205 GLY A CA 1
ATOM 1596 C C . GLY A 1 205 ? 3.423 -14.814 18.048 1.00 75.56 205 GLY A C 1
ATOM 1597 O O . GLY A 1 205 ? 2.240 -15.109 18.053 1.00 75.56 205 GLY A O 1
ATOM 1598 N N . ILE A 1 206 ? 3.879 -13.757 17.381 1.00 77.06 206 ILE A N 1
ATOM 1599 C CA . ILE A 1 206 ? 3.018 -12.866 16.592 1.00 77.06 206 ILE A CA 1
ATOM 1600 C C . ILE A 1 206 ? 3.299 -13.070 15.117 1.00 77.06 206 ILE A C 1
ATOM 1602 O O . ILE A 1 206 ? 4.464 -13.168 14.731 1.00 77.06 206 ILE A O 1
ATOM 1606 N N . SER A 1 207 ? 2.261 -13.062 14.287 1.00 82.25 207 SER A N 1
ATOM 1607 C CA . SER A 1 207 ? 2.437 -13.007 12.839 1.00 82.25 207 SER A CA 1
ATOM 1608 C C . SER A 1 207 ? 1.367 -12.176 12.155 1.00 82.25 207 SER A C 1
ATOM 1610 O O . SER A 1 207 ? 0.202 -12.230 12.536 1.00 82.25 207 SER A O 1
ATOM 1612 N N . VAL A 1 208 ? 1.758 -11.464 11.105 1.00 83.88 208 VAL A N 1
ATOM 1613 C CA . VAL A 1 208 ? 0.850 -10.771 10.192 1.00 83.88 208 VAL A CA 1
ATOM 1614 C C . VAL A 1 208 ? 1.040 -11.351 8.801 1.00 83.88 208 VAL A C 1
ATOM 1616 O O . VAL A 1 208 ? 2.166 -11.436 8.310 1.00 83.88 208 VAL A O 1
ATOM 1619 N N . LYS A 1 209 ? -0.059 -11.745 8.167 1.00 89.44 209 LYS A N 1
ATOM 1620 C CA . LYS A 1 209 ? -0.095 -12.263 6.805 1.00 89.44 209 LYS A CA 1
ATOM 1621 C C . LYS A 1 209 ? -0.824 -11.283 5.897 1.00 89.44 209 LYS A C 1
ATOM 1623 O O . LYS A 1 209 ? -1.897 -10.796 6.243 1.00 89.44 209 LYS A O 1
ATOM 1628 N N . VAL A 1 210 ? -0.251 -11.024 4.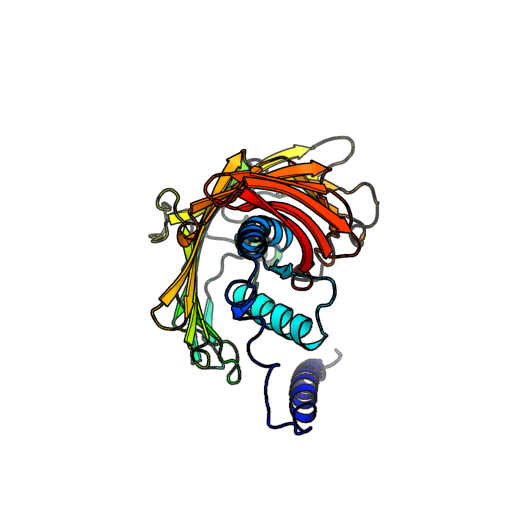728 1.00 89.62 210 VAL A N 1
ATOM 1629 C CA . VAL A 1 210 ? -0.815 -10.155 3.692 1.00 89.62 210 VAL A CA 1
ATOM 1630 C C . VAL A 1 210 ? -0.937 -10.962 2.406 1.00 89.62 210 VAL A C 1
ATOM 1632 O O . VAL A 1 210 ? 0.044 -11.535 1.933 1.00 89.62 210 VAL A O 1
ATOM 1635 N N . THR A 1 211 ? -2.147 -11.034 1.852 1.00 94.06 211 THR A N 1
ATOM 1636 C CA . THR A 1 211 ? -2.441 -11.814 0.641 1.00 94.06 211 THR A CA 1
ATOM 1637 C C . THR A 1 211 ? -3.295 -11.000 -0.328 1.00 94.06 211 THR A C 1
ATOM 1639 O O . THR A 1 211 ? -4.271 -10.376 0.085 1.00 94.06 211 THR A O 1
ATOM 1642 N N . GLY A 1 212 ? -2.968 -11.017 -1.619 1.00 95.56 212 GLY A N 1
ATOM 1643 C CA . GLY A 1 212 ? -3.840 -10.468 -2.658 1.00 95.56 212 GLY A CA 1
ATOM 1644 C C . GLY A 1 212 ? -5.133 -11.277 -2.791 1.00 95.56 212 GLY A C 1
ATOM 1645 O O . GLY A 1 212 ? -5.119 -12.508 -2.738 1.00 95.56 212 GLY A O 1
ATOM 1646 N N . THR A 1 213 ? -6.261 -10.596 -2.966 1.00 96.88 213 THR A N 1
ATOM 1647 C CA . THR A 1 213 ? -7.588 -11.226 -3.119 1.00 96.88 213 THR A CA 1
ATOM 1648 C C . THR A 1 213 ? -8.209 -11.001 -4.492 1.00 96.88 213 THR A C 1
ATOM 1650 O O . THR A 1 213 ? -9.299 -11.504 -4.759 1.00 96.88 213 THR A O 1
ATOM 1653 N N . GLY A 1 214 ? -7.523 -10.263 -5.367 1.00 95.88 214 GLY A N 1
ATOM 1654 C CA . GLY A 1 214 ? -7.948 -10.041 -6.741 1.00 95.88 214 GLY A CA 1
ATOM 1655 C C . GLY A 1 214 ? -7.730 -11.259 -7.640 1.00 95.88 214 GLY A C 1
ATOM 1656 O O . GLY A 1 214 ? -7.485 -12.379 -7.191 1.00 95.88 214 GLY A O 1
ATOM 1657 N N . ALA A 1 215 ? -7.806 -11.027 -8.950 1.00 96.12 215 ALA A N 1
ATOM 1658 C CA . ALA A 1 215 ? -7.563 -12.070 -9.941 1.00 96.12 215 ALA A CA 1
ATOM 1659 C C . ALA A 1 215 ? -6.121 -12.621 -9.849 1.00 96.12 215 ALA A C 1
ATOM 1661 O O . ALA A 1 215 ? -5.206 -11.856 -9.525 1.00 96.12 215 ALA A O 1
ATOM 1662 N N . PRO A 1 216 ? -5.894 -13.907 -10.179 1.00 96.19 216 PRO A N 1
ATOM 1663 C CA . PRO A 1 216 ? -4.549 -14.455 -10.323 1.00 96.19 216 PRO A CA 1
ATOM 1664 C C . PRO A 1 216 ? -3.707 -13.615 -11.281 1.00 96.19 216 PRO A C 1
ATOM 16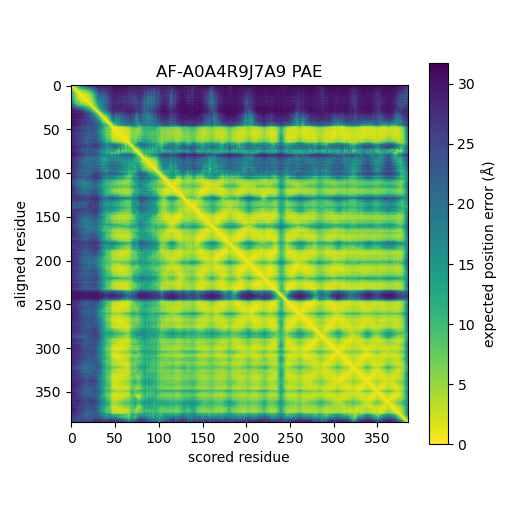66 O O . PRO A 1 216 ? -4.185 -13.213 -12.349 1.00 96.19 216 PRO A O 1
ATOM 1669 N N . LEU A 1 217 ? -2.456 -13.346 -10.909 1.00 94.69 217 LEU A N 1
ATOM 1670 C CA . LEU A 1 217 ? -1.522 -12.715 -11.827 1.00 94.69 217 LEU A CA 1
ATOM 1671 C C . LEU A 1 217 ? -1.194 -13.669 -12.978 1.00 94.69 217 LEU A C 1
ATOM 1673 O O . LEU A 1 217 ? -1.111 -14.882 -12.813 1.00 94.69 217 LEU A O 1
ATOM 1677 N N . ALA A 1 218 ? -1.002 -13.098 -14.163 1.00 93.00 218 ALA A N 1
ATOM 1678 C CA . ALA A 1 218 ? -0.605 -13.829 -15.354 1.00 93.00 218 ALA A CA 1
ATOM 1679 C C . ALA A 1 218 ? 0.344 -12.960 -16.176 1.00 93.00 218 ALA A C 1
ATOM 1681 O O . ALA A 1 218 ? 0.085 -11.773 -16.386 1.00 93.00 218 ALA A O 1
ATOM 1682 N N . TYR A 1 219 ? 1.432 -13.558 -16.647 1.00 92.25 219 TYR A N 1
ATOM 1683 C CA . TYR A 1 219 ? 2.419 -12.892 -17.483 1.00 92.25 219 TYR A CA 1
ATOM 1684 C C . TYR A 1 219 ? 3.024 -13.898 -18.465 1.00 92.25 219 TYR A C 1
ATOM 1686 O O . TYR A 1 219 ? 3.153 -15.075 -18.142 1.00 92.25 219 TYR A O 1
ATOM 1694 N N . GLY A 1 220 ? 3.337 -13.448 -19.683 1.00 86.75 220 GLY A N 1
ATOM 1695 C CA . GLY A 1 220 ? 3.752 -14.334 -20.778 1.00 86.75 220 GLY A CA 1
ATOM 1696 C C . GLY A 1 220 ? 5.142 -14.952 -20.599 1.00 86.75 220 GLY A C 1
ATOM 1697 O O . GLY A 1 220 ? 5.411 -16.004 -21.174 1.00 86.75 220 GLY A O 1
ATOM 1698 N N . ALA A 1 221 ? 6.007 -14.323 -19.798 1.00 82.38 221 ALA A N 1
ATOM 1699 C CA . ALA A 1 221 ? 7.342 -14.816 -19.474 1.00 82.38 221 ALA A CA 1
ATOM 1700 C C . ALA A 1 221 ? 7.465 -15.091 -17.969 1.00 82.38 221 ALA A C 1
ATOM 1702 O O . ALA A 1 221 ? 7.550 -14.172 -17.163 1.00 82.38 221 ALA A O 1
ATOM 1703 N N . GLY A 1 222 ? 7.487 -16.367 -17.586 1.00 84.06 222 GLY A N 1
ATOM 1704 C CA . GLY A 1 222 ? 7.471 -16.797 -16.186 1.00 84.06 222 GLY A CA 1
ATOM 1705 C C . GLY A 1 222 ? 6.098 -17.305 -15.745 1.00 84.06 222 GLY A C 1
ATOM 1706 O O . GLY A 1 222 ? 5.174 -17.431 -16.545 1.00 84.06 222 GLY A O 1
ATOM 1707 N N . THR A 1 223 ? 5.981 -17.654 -14.467 1.00 89.12 223 THR A N 1
ATOM 1708 C CA . THR A 1 223 ? 4.781 -18.291 -13.905 1.00 89.12 223 THR A CA 1
ATOM 1709 C C . THR A 1 223 ? 4.449 -17.659 -12.557 1.00 89.12 223 THR A C 1
ATOM 1711 O O . THR A 1 223 ? 4.801 -18.240 -11.527 1.00 89.12 223 THR A O 1
ATOM 1714 N N . PRO A 1 224 ? 3.838 -16.458 -12.540 1.00 91.12 224 PRO A N 1
ATOM 1715 C CA . PRO A 1 224 ? 3.444 -15.842 -11.287 1.00 91.12 224 PRO A CA 1
ATOM 1716 C C . PRO A 1 224 ? 2.446 -16.736 -10.540 1.00 91.12 224 PRO A C 1
ATOM 1718 O O . PRO A 1 224 ? 1.630 -17.426 -11.156 1.00 91.12 224 PRO A O 1
ATOM 1721 N N . THR A 1 225 ? 2.536 -16.751 -9.214 1.00 94.38 225 THR A N 1
ATOM 1722 C CA . THR A 1 225 ? 1.750 -17.648 -8.344 1.00 94.38 225 THR A CA 1
ATOM 1723 C C . THR A 1 225 ? 0.832 -16.907 -7.378 1.00 94.38 225 THR A C 1
ATOM 1725 O O . THR A 1 225 ? 0.016 -17.528 -6.695 1.00 94.38 225 THR A O 1
ATOM 1728 N N . THR A 1 226 ? 0.944 -15.582 -7.313 1.00 95.25 226 THR A N 1
ATOM 1729 C CA . THR A 1 226 ? 0.151 -14.738 -6.420 1.00 95.25 226 THR A CA 1
ATOM 1730 C C . THR A 1 226 ? -1.097 -14.181 -7.101 1.00 95.25 226 THR A C 1
ATOM 1732 O O . THR A 1 226 ? -1.197 -14.061 -8.324 1.00 95.25 226 THR A O 1
ATOM 1735 N N . ASN A 1 227 ? -2.071 -13.811 -6.274 1.00 96.62 227 ASN A N 1
ATOM 1736 C CA . ASN A 1 227 ? -3.228 -13.037 -6.700 1.00 96.62 227 ASN A CA 1
ATOM 1737 C C . ASN A 1 227 ? -2.916 -11.542 -6.620 1.00 96.62 227 ASN A C 1
ATOM 1739 O O . ASN A 1 227 ? -2.150 -11.101 -5.759 1.00 96.62 227 ASN A O 1
ATOM 1743 N N . GLN A 1 228 ? -3.553 -10.758 -7.488 1.00 95.69 228 GLN A N 1
ATOM 1744 C CA . GLN A 1 228 ? -3.415 -9.309 -7.514 1.00 95.69 228 GLN A CA 1
ATOM 1745 C C . GLN A 1 228 ? -3.841 -8.703 -6.169 1.00 95.69 228 GLN A C 1
ATOM 1747 O O . GLN A 1 228 ? -4.973 -8.879 -5.718 1.00 95.69 228 GLN A O 1
ATOM 1752 N N . ALA A 1 229 ? -2.919 -7.971 -5.557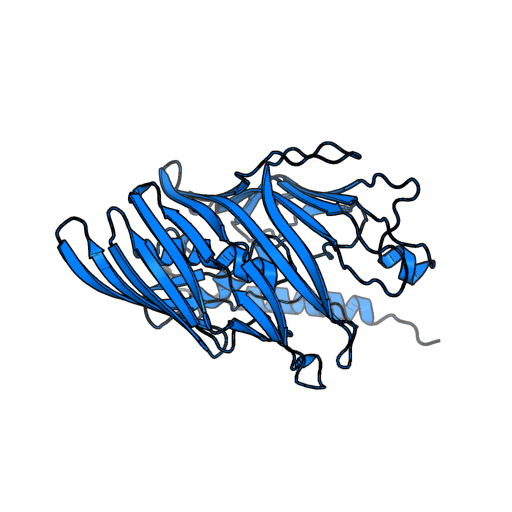 1.00 94.25 229 ALA A N 1
ATOM 1753 C CA . ALA A 1 229 ? -3.113 -7.155 -4.368 1.00 94.25 229 ALA A CA 1
ATOM 1754 C C . ALA A 1 229 ? -3.357 -5.688 -4.745 1.00 94.25 229 ALA A C 1
ATOM 1756 O O . ALA A 1 229 ? -4.271 -5.049 -4.224 1.00 94.25 229 ALA A O 1
ATOM 1757 N N . TYR A 1 230 ? -2.569 -5.174 -5.694 1.00 93.38 230 TYR A N 1
ATOM 1758 C CA . TYR A 1 230 ? -2.629 -3.785 -6.137 1.00 93.38 230 TYR A CA 1
ATOM 1759 C C . TYR A 1 230 ? -2.523 -3.697 -7.661 1.00 93.38 230 TYR A C 1
ATOM 1761 O O . TYR A 1 230 ? -1.830 -4.496 -8.293 1.00 93.38 230 TYR A O 1
ATOM 1769 N N . SER A 1 231 ? -3.200 -2.721 -8.257 1.00 93.50 231 SER A N 1
ATOM 1770 C CA . SER A 1 231 ? -3.060 -2.383 -9.677 1.00 93.50 231 SER A CA 1
ATOM 1771 C C . SER A 1 231 ? -2.923 -0.883 -9.818 1.00 93.50 231 SER A C 1
ATOM 1773 O O . SER A 1 231 ? -3.785 -0.151 -9.344 1.00 93.50 231 SER A O 1
ATOM 1775 N N . LEU A 1 232 ? -1.845 -0.434 -10.448 1.00 91.44 232 LEU A N 1
ATOM 1776 C CA . LEU A 1 232 ? -1.558 0.966 -10.692 1.00 91.44 232 LEU A CA 1
ATOM 1777 C C . LEU A 1 232 ? -1.551 1.234 -12.194 1.00 91.44 232 LEU A C 1
ATOM 1779 O O . LEU A 1 232 ? -0.933 0.491 -12.959 1.00 91.44 232 LEU A O 1
ATOM 1783 N N . THR A 1 233 ? -2.198 2.320 -12.605 1.00 89.44 233 THR A N 1
ATOM 1784 C CA . THR A 1 233 ? -2.302 2.719 -14.012 1.00 89.44 233 THR A CA 1
ATOM 1785 C C . THR A 1 233 ? -1.965 4.192 -14.147 1.00 89.44 233 THR A C 1
ATOM 1787 O O . THR A 1 233 ? -2.610 5.048 -13.540 1.00 89.44 233 THR A O 1
ATOM 1790 N N . TRP A 1 234 ? -0.957 4.502 -14.956 1.00 85.81 234 TRP A N 1
ATOM 1791 C CA . TRP A 1 234 ? -0.563 5.873 -15.254 1.00 85.81 234 TRP A CA 1
ATOM 1792 C C . TRP A 1 234 ? -1.472 6.422 -16.349 1.00 85.81 234 TRP A C 1
ATOM 1794 O O . TRP A 1 234 ? -1.362 6.042 -17.511 1.00 85.81 234 TRP A O 1
ATOM 1804 N N . ASN A 1 235 ? -2.397 7.298 -15.961 1.00 72.88 235 ASN A N 1
ATOM 1805 C CA . ASN A 1 235 ? -3.529 7.697 -16.804 1.00 72.88 235 ASN A CA 1
ATOM 1806 C C . ASN A 1 235 ? -3.310 9.016 -17.546 1.00 72.88 235 ASN A C 1
ATOM 1808 O O . ASN A 1 235 ? -4.046 9.323 -18.483 1.00 72.88 235 ASN A O 1
ATOM 1812 N N . ASN A 1 236 ? -2.371 9.846 -17.093 1.00 63.97 236 ASN A N 1
ATOM 1813 C CA . ASN A 1 236 ? -2.135 11.139 -17.714 1.00 63.97 236 ASN A CA 1
ATOM 1814 C C . ASN A 1 236 ? -0.719 11.633 -17.425 1.00 63.97 236 ASN A C 1
ATOM 1816 O O . ASN A 1 236 ? -0.256 11.595 -16.283 1.00 63.97 236 ASN A O 1
ATOM 1820 N N . ILE A 1 237 ? -0.061 12.147 -18.461 1.00 58.50 237 ILE A N 1
ATOM 1821 C CA . ILE A 1 237 ? 1.112 13.003 -18.324 1.00 58.50 237 ILE A CA 1
ATOM 1822 C C . ILE A 1 237 ? 0.713 14.333 -18.942 1.00 58.50 237 ILE A C 1
ATOM 1824 O O . ILE A 1 237 ? 0.603 14.436 -20.161 1.00 58.50 237 ILE A O 1
ATOM 1828 N N . LEU A 1 238 ? 0.460 15.348 -18.109 1.00 47.62 238 LEU A N 1
ATOM 1829 C CA . LEU A 1 238 ? 0.146 16.684 -18.617 1.00 47.62 238 LEU A CA 1
ATOM 1830 C C . LEU A 1 238 ? 1.367 17.214 -19.389 1.00 47.62 238 LEU A C 1
ATOM 1832 O O . LEU A 1 238 ? 2.384 17.600 -18.806 1.00 47.62 238 LEU A O 1
ATOM 1836 N N . THR A 1 239 ? 1.275 17.191 -20.716 1.00 41.62 239 THR A N 1
ATOM 1837 C CA . THR A 1 239 ? 2.232 17.777 -21.656 1.00 41.62 239 THR A CA 1
ATOM 1838 C C . THR A 1 239 ? 1.710 19.159 -22.061 1.00 41.62 239 THR A C 1
ATOM 1840 O O . THR A 1 239 ? 0.924 19.321 -22.987 1.00 41.62 239 THR A O 1
ATOM 1843 N N . GLY A 1 240 ? 2.088 20.189 -21.303 1.00 42.72 240 GLY A N 1
ATOM 1844 C CA . GLY A 1 240 ? 1.656 21.576 -21.520 1.00 42.72 240 GLY A CA 1
ATOM 1845 C C . GLY A 1 240 ? 2.556 22.568 -20.783 1.00 42.72 240 GLY A C 1
ATOM 1846 O O . GLY A 1 240 ? 3.643 22.187 -20.364 1.00 42.72 240 GLY A O 1
ATOM 1847 N N . ALA A 1 241 ? 2.114 23.822 -20.594 1.00 39.44 241 ALA A N 1
ATOM 1848 C CA . ALA A 1 241 ? 2.890 24.934 -20.000 1.00 39.44 241 ALA A CA 1
ATOM 1849 C C . ALA A 1 241 ? 3.502 24.663 -18.599 1.00 39.44 241 ALA A C 1
ATOM 1851 O O . ALA A 1 241 ? 4.259 25.475 -18.074 1.00 39.44 241 ALA A O 1
ATOM 1852 N N . SER A 1 242 ? 3.211 23.506 -18.007 1.00 42.34 242 SER A N 1
ATOM 1853 C CA . SER A 1 242 ? 4.041 22.824 -17.013 1.00 42.34 242 SER A CA 1
ATOM 1854 C C . SER A 1 242 ? 4.233 21.363 -17.454 1.00 42.34 242 SER A C 1
ATOM 1856 O O . SER A 1 242 ? 3.309 20.566 -17.290 1.00 42.34 242 SER A O 1
ATOM 1858 N N . PRO A 1 243 ? 5.377 20.988 -18.056 1.00 41.72 243 PRO A N 1
ATOM 1859 C CA . PRO A 1 243 ? 5.612 19.618 -18.503 1.00 41.72 243 PRO A CA 1
ATOM 1860 C C . PRO A 1 243 ? 5.707 18.643 -17.315 1.00 41.72 243 PRO A C 1
ATOM 1862 O O . PRO A 1 243 ? 6.436 18.903 -16.356 1.00 41.72 243 PRO A O 1
ATOM 1865 N N . GLY A 1 244 ? 5.051 17.479 -17.404 1.00 48.38 244 GLY A N 1
ATOM 1866 C CA . GLY A 1 244 ? 5.488 16.272 -16.685 1.00 48.38 244 GLY A CA 1
ATOM 1867 C C . GLY A 1 244 ? 4.786 15.929 -15.367 1.00 48.38 244 GLY A C 1
ATOM 1868 O O . GLY A 1 244 ? 5.438 15.404 -14.462 1.00 48.38 244 GLY A O 1
ATOM 1869 N N . ILE A 1 245 ? 3.481 16.188 -15.234 1.00 53.62 245 ILE A N 1
ATOM 1870 C CA . ILE A 1 245 ? 2.696 15.655 -14.106 1.00 53.62 245 ILE A CA 1
ATOM 1871 C C . ILE A 1 245 ? 2.211 14.254 -14.473 1.00 53.62 245 ILE A C 1
ATOM 1873 O O . ILE A 1 245 ? 1.215 14.132 -15.179 1.00 53.62 245 ILE A O 1
ATOM 1877 N N . SER A 1 246 ? 2.903 13.217 -14.000 1.00 62.12 246 SER A N 1
ATOM 1878 C CA . SER A 1 246 ? 2.387 11.846 -14.029 1.00 62.12 246 SER A CA 1
ATOM 1879 C C . SER A 1 246 ? 1.326 11.692 -12.942 1.00 62.12 246 SER A C 1
ATOM 1881 O O . SER A 1 246 ? 1.651 11.762 -11.754 1.00 62.12 246 SER A O 1
ATOM 1883 N N . SER A 1 247 ? 0.066 11.505 -13.330 1.00 79.31 247 SER A N 1
ATOM 1884 C CA . SER A 1 247 ? -0.969 11.007 -12.426 1.00 79.31 247 SER A CA 1
ATOM 1885 C C . SER A 1 247 ? -1.169 9.515 -12.644 1.00 79.31 247 SER A C 1
ATOM 1887 O O . SER A 1 247 ? -1.087 9.013 -13.770 1.00 79.31 247 SER A O 1
ATOM 1889 N N . TYR A 1 248 ? -1.442 8.803 -11.560 1.00 85.69 248 TYR A N 1
ATOM 1890 C CA . TYR A 1 248 ? -1.782 7.392 -11.625 1.00 85.69 248 TYR A CA 1
ATOM 1891 C C . TYR A 1 248 ? -2.962 7.089 -10.714 1.00 85.69 248 TYR A C 1
ATOM 1893 O O . TYR A 1 248 ? -3.184 7.768 -9.709 1.00 85.69 248 TYR A O 1
ATOM 1901 N N . SER A 1 249 ? -3.736 6.083 -11.096 1.00 90.56 249 SER A N 1
ATOM 1902 C CA . SER A 1 249 ? -4.760 5.500 -10.242 1.00 90.56 249 SER A CA 1
ATOM 1903 C C . SER A 1 249 ? -4.252 4.215 -9.607 1.00 90.56 249 SER A C 1
ATOM 1905 O O . SER A 1 249 ? -3.430 3.533 -10.212 1.00 90.56 249 SER A O 1
ATOM 1907 N N . GLN A 1 250 ? -4.761 3.870 -8.427 1.00 92.44 250 GLN A N 1
ATOM 1908 C CA . GLN A 1 250 ? -4.517 2.589 -7.769 1.00 92.44 250 GLN A CA 1
ATOM 1909 C C . GLN A 1 250 ? -5.835 1.919 -7.384 1.00 92.44 250 GLN A C 1
ATOM 1911 O O . GLN A 1 250 ? -6.685 2.540 -6.743 1.00 92.44 250 GLN A O 1
ATOM 1916 N N . ASP A 1 251 ? -5.948 0.635 -7.695 1.00 95.44 251 ASP A N 1
ATOM 1917 C CA . ASP A 1 251 ? -6.958 -0.262 -7.143 1.00 95.44 251 ASP A CA 1
ATOM 1918 C C . ASP A 1 251 ? -6.318 -1.218 -6.135 1.00 95.44 251 ASP A C 1
ATOM 1920 O O . ASP A 1 251 ? -5.196 -1.693 -6.335 1.00 95.44 251 ASP A O 1
ATOM 1924 N N . VAL A 1 252 ? -7.045 -1.503 -5.055 1.00 96.00 252 VAL A N 1
ATOM 1925 C CA . VAL A 1 252 ? -6.606 -2.332 -3.928 1.00 96.00 252 VAL A CA 1
ATOM 1926 C C . VAL A 1 252 ? -7.551 -3.520 -3.755 1.00 96.00 252 VAL A C 1
ATOM 1928 O O . VAL A 1 252 ? -8.769 -3.357 -3.826 1.00 96.00 252 VAL A O 1
ATOM 1931 N N . SER A 1 253 ? -6.993 -4.706 -3.504 1.00 97.00 253 SER A N 1
ATOM 1932 C CA . SER A 1 253 ? -7.726 -5.927 -3.151 1.00 97.00 253 SER A CA 1
ATOM 1933 C C . SER A 1 253 ? -6.838 -6.842 -2.304 1.00 97.00 253 SER A C 1
ATOM 1935 O O . SER A 1 253 ? -6.114 -7.690 -2.828 1.00 97.00 253 SER A O 1
ATOM 1937 N N . VAL A 1 254 ? -6.863 -6.660 -0.985 1.00 94.50 254 VAL A N 1
ATOM 1938 C CA . VAL A 1 254 ? -5.930 -7.310 -0.054 1.00 94.50 254 VAL A CA 1
ATOM 1939 C C . VAL A 1 254 ? -6.660 -7.881 1.151 1.00 94.50 254 VAL A C 1
ATOM 1941 O O . VAL A 1 254 ? -7.553 -7.252 1.707 1.00 94.50 254 VAL A O 1
ATOM 1944 N N . LEU A 1 255 ? -6.231 -9.055 1.595 1.00 94.75 255 LEU A N 1
ATOM 1945 C CA . LEU A 1 255 ? -6.564 -9.626 2.890 1.00 94.75 255 LEU A CA 1
ATOM 1946 C C . LEU A 1 255 ? -5.355 -9.491 3.818 1.00 94.75 255 LEU A C 1
ATOM 1948 O O . LEU A 1 255 ? -4.246 -9.904 3.468 1.00 94.75 255 LEU A O 1
ATOM 1952 N N . ARG A 1 256 ? -5.579 -8.921 5.002 1.00 90.81 256 ARG A N 1
ATOM 1953 C CA . ARG A 1 256 ? -4.590 -8.832 6.078 1.00 90.81 256 ARG A CA 1
ATOM 1954 C C . ARG A 1 256 ? -5.102 -9.565 7.290 1.00 90.81 256 ARG A C 1
ATOM 1956 O O . ARG A 1 256 ? -6.179 -9.245 7.777 1.00 90.81 256 ARG A O 1
ATOM 1963 N N . GLU A 1 257 ? -4.307 -10.483 7.797 1.00 88.94 257 GLU A N 1
ATOM 1964 C CA . GLU A 1 257 ? -4.659 -11.274 8.964 1.00 88.94 257 GLU A CA 1
ATOM 1965 C C . GLU A 1 257 ? -3.549 -11.169 9.994 1.00 88.94 257 GLU A C 1
ATOM 1967 O O . GLU A 1 257 ? -2.369 -11.297 9.662 1.00 88.94 257 GLU A O 1
ATOM 1972 N N . GLY A 1 258 ? -3.919 -10.943 11.244 1.00 85.38 258 GLY A N 1
ATOM 1973 C CA . GLY A 1 258 ? -2.982 -10.881 12.349 1.00 85.38 258 GLY A CA 1
ATOM 1974 C C . GLY A 1 258 ? -3.268 -11.953 13.383 1.00 85.38 258 GLY A C 1
ATOM 1975 O O . GLY A 1 258 ? -4.418 -12.191 13.745 1.00 85.38 258 GLY A O 1
ATOM 1976 N N . TYR A 1 259 ? -2.211 -12.585 13.877 1.00 83.12 259 TYR A N 1
ATOM 1977 C CA . TYR A 1 259 ? -2.286 -13.736 14.762 1.00 83.12 259 TYR A CA 1
ATOM 1978 C C . TYR A 1 259 ? -1.404 -13.554 15.998 1.00 83.12 259 TYR A C 1
ATOM 1980 O O . TYR A 1 259 ? -0.308 -12.990 15.921 1.00 83.12 259 TYR A O 1
ATOM 1988 N N . SER A 1 260 ? -1.862 -14.110 17.121 1.00 82.56 260 SER A N 1
ATOM 1989 C CA . SER A 1 260 ? -1.042 -14.415 18.296 1.00 82.56 260 SER A CA 1
ATOM 1990 C C . SER A 1 260 ? -1.123 -15.913 18.587 1.00 82.56 260 SER A C 1
ATOM 1992 O O . SER A 1 260 ? -2.187 -16.467 18.875 1.00 82.56 260 SER A O 1
ATOM 1994 N N . GLY A 1 261 ? 0.008 -16.598 18.448 1.00 80.62 261 GLY A N 1
ATOM 1995 C CA . GLY A 1 261 ? 0.076 -18.047 18.357 1.00 80.62 261 GLY A CA 1
ATOM 1996 C C . GLY A 1 261 ? -0.767 -18.534 17.182 1.00 80.62 261 GLY A C 1
ATOM 1997 O O . GLY A 1 261 ? -0.586 -18.099 16.050 1.00 80.62 261 GLY A O 1
ATOM 1998 N N . SER A 1 262 ? -1.714 -19.425 17.466 1.00 82.56 262 SER A N 1
ATOM 1999 C CA . SER A 1 262 ? -2.707 -19.901 16.499 1.00 82.56 262 SER A CA 1
ATOM 2000 C C . SER A 1 262 ? -4.015 -19.099 16.509 1.00 82.56 262 SER A C 1
ATOM 2002 O O . SER A 1 262 ? -4.931 -19.432 15.760 1.00 82.56 262 SER A O 1
ATOM 2004 N N . GLY A 1 263 ? -4.149 -18.092 17.377 1.00 83.19 263 GLY A N 1
ATOM 2005 C CA . GLY A 1 263 ? -5.363 -17.289 17.500 1.00 83.19 263 GLY A CA 1
ATOM 2006 C C . GLY A 1 263 ? -5.367 -16.126 16.515 1.00 83.19 263 GLY A C 1
ATOM 2007 O O . GLY A 1 263 ? -4.472 -15.286 16.567 1.00 83.19 263 GLY A O 1
ATOM 2008 N N . LEU A 1 264 ? -6.384 -16.068 15.653 1.00 84.81 264 LEU A N 1
ATOM 2009 C CA . LEU A 1 264 ? -6.670 -14.902 14.816 1.00 84.81 264 LEU A CA 1
ATOM 2010 C C . LEU A 1 264 ? -7.142 -13.747 15.708 1.00 84.81 264 LEU A C 1
ATOM 2012 O O . LEU A 1 264 ? -8.039 -13.922 16.533 1.00 84.81 264 LEU A O 1
ATOM 2016 N N . ILE A 1 265 ? -6.518 -12.585 15.553 1.00 81.75 265 ILE A N 1
ATOM 2017 C CA . ILE A 1 265 ? -6.854 -11.361 16.288 1.00 81.75 265 ILE A CA 1
ATOM 2018 C C . ILE A 1 265 ? -7.669 -10.427 15.398 1.00 81.75 265 ILE A C 1
ATOM 2020 O O . ILE A 1 265 ? -8.667 -9.878 15.859 1.00 81.75 265 ILE A O 1
ATOM 2024 N N . PHE A 1 266 ? -7.274 -10.300 14.130 1.00 84.56 266 PHE A N 1
ATOM 2025 C CA . PHE A 1 266 ? -8.009 -9.530 13.136 1.00 84.56 266 PHE A CA 1
ATOM 2026 C C . PHE A 1 266 ? -7.869 -10.132 11.741 1.00 84.56 266 PHE A C 1
ATOM 2028 O O . PHE A 1 266 ? -6.836 -10.714 11.402 1.00 84.56 266 PHE A O 1
ATOM 2035 N N . SER A 1 267 ? -8.881 -9.887 10.917 1.00 91.94 267 SER A N 1
ATOM 2036 C CA . SER A 1 267 ? -8.927 -10.132 9.486 1.00 91.94 267 SER A CA 1
ATOM 2037 C C . SER A 1 267 ? -9.571 -8.925 8.813 1.00 91.94 267 SER A C 1
ATOM 2039 O O . SER A 1 267 ? -10.771 -8.661 8.952 1.00 91.94 267 SER A O 1
ATOM 2041 N N . HIS A 1 268 ? -8.763 -8.217 8.033 1.00 93.25 268 HIS A N 1
ATOM 2042 C CA . HIS A 1 268 ? -9.148 -7.044 7.270 1.00 93.25 268 HIS A CA 1
ATOM 2043 C C . HIS A 1 268 ? -9.155 -7.345 5.780 1.00 93.25 268 HIS A C 1
ATOM 2045 O O . HIS A 1 268 ? -8.104 -7.562 5.174 1.00 93.25 268 HIS A O 1
ATOM 2051 N N . GLN A 1 269 ? -10.340 -7.296 5.179 1.00 96.31 269 GLN A N 1
ATOM 2052 C CA . GLN A 1 269 ? -10.481 -7.264 3.726 1.00 96.31 269 GLN A CA 1
ATOM 2053 C C . GLN A 1 269 ? -10.471 -5.804 3.278 1.00 96.31 269 GLN A C 1
ATOM 2055 O O . GLN A 1 269 ? -11.431 -5.068 3.504 1.00 96.31 269 GLN A O 1
ATOM 2060 N N . VAL A 1 270 ? -9.360 -5.385 2.680 1.00 96.12 270 VAL A N 1
ATOM 2061 C CA . VAL A 1 270 ? -9.129 -4.029 2.184 1.00 96.12 270 VAL A CA 1
ATOM 2062 C C . VAL A 1 270 ? -9.398 -4.003 0.684 1.00 96.12 270 VAL A C 1
ATOM 2064 O O . VAL A 1 270 ? -8.777 -4.752 -0.071 1.00 96.12 270 VAL A O 1
ATOM 2067 N N . SER A 1 271 ? -10.301 -3.135 0.237 1.00 97.19 271 SER A N 1
ATOM 2068 C CA . SER A 1 271 ? -10.619 -2.985 -1.184 1.00 97.19 271 SER A CA 1
ATOM 2069 C C . SER A 1 271 ? -10.907 -1.540 -1.580 1.00 97.19 271 SER A C 1
ATOM 2071 O O . SER A 1 271 ? -11.317 -0.723 -0.757 1.00 97.19 271 SER A O 1
ATOM 2073 N N . SER A 1 272 ? -10.687 -1.206 -2.849 1.00 96.75 272 SER A N 1
ATOM 2074 C CA . SER A 1 272 ? -11.112 0.079 -3.412 1.00 96.75 272 SER A CA 1
ATOM 2075 C C . SER A 1 272 ? -12.588 0.029 -3.807 1.00 96.75 272 SER A C 1
ATOM 2077 O O . SER A 1 272 ? -12.979 -0.800 -4.622 1.00 96.75 272 SER A O 1
ATOM 2079 N N . LEU A 1 273 ? -13.401 0.955 -3.287 1.00 96.38 273 LEU A N 1
ATOM 2080 C CA . LEU A 1 273 ? -14.755 1.199 -3.816 1.00 96.38 273 LEU A CA 1
ATOM 2081 C C . LEU A 1 273 ? -14.700 2.048 -5.094 1.00 96.38 273 LEU A C 1
ATOM 2083 O O . LEU A 1 273 ? -15.539 1.925 -5.982 1.00 96.38 273 LEU A O 1
ATOM 2087 N N . SER A 1 274 ? -13.680 2.900 -5.188 1.00 95.06 274 SER A N 1
ATOM 2088 C CA . SER A 1 274 ? -13.302 3.643 -6.386 1.00 95.06 274 SER A CA 1
ATOM 2089 C C . SER A 1 274 ? -11.788 3.824 -6.393 1.00 95.06 274 SER A C 1
ATOM 2091 O O . SER A 1 274 ? -11.222 4.107 -5.331 1.00 95.06 274 SER A O 1
ATOM 2093 N N . SER A 1 275 ? -11.153 3.749 -7.561 1.00 92.94 275 SER A N 1
ATOM 2094 C CA . SER A 1 275 ? -9.698 3.853 -7.689 1.00 92.94 275 SER A CA 1
ATOM 2095 C C . SER A 1 275 ? -9.142 5.102 -7.004 1.00 92.94 275 SER A C 1
ATOM 2097 O O . SER A 1 275 ? -9.622 6.222 -7.223 1.00 92.94 275 SER A O 1
ATOM 2099 N N . LEU A 1 276 ? -8.106 4.914 -6.192 1.00 92.25 276 LEU A N 1
ATOM 2100 C CA . LEU A 1 276 ? -7.384 5.994 -5.528 1.00 92.25 276 LEU A CA 1
ATOM 2101 C C . LEU A 1 276 ? -6.617 6.796 -6.563 1.00 92.25 276 LEU A C 1
ATOM 2103 O O . LEU A 1 276 ? -6.003 6.215 -7.450 1.00 92.25 276 LEU A O 1
ATOM 2107 N N . GLN A 1 277 ? -6.672 8.119 -6.466 1.00 90.31 277 GLN A N 1
ATOM 2108 C CA . GLN A 1 277 ? -6.052 9.012 -7.439 1.00 90.31 277 GLN A CA 1
ATOM 2109 C C . GLN A 1 277 ? -4.824 9.678 -6.837 1.00 90.31 277 GLN A C 1
ATOM 2111 O O . GLN A 1 277 ? -4.906 10.321 -5.784 1.00 90.31 277 GLN A O 1
ATOM 2116 N N . TYR A 1 278 ? -3.701 9.552 -7.538 1.00 87.12 278 TYR A N 1
ATOM 2117 C CA . TYR A 1 278 ? -2.414 10.079 -7.121 1.00 87.12 278 TYR A CA 1
ATOM 2118 C C . TYR A 1 278 ? -1.803 11.006 -8.166 1.00 87.12 278 TYR A C 1
ATOM 2120 O O . TYR A 1 278 ? -2.044 10.886 -9.369 1.00 87.12 278 TYR A O 1
ATOM 2128 N N . GLY A 1 279 ? -0.978 11.938 -7.699 1.00 83.00 279 GLY A N 1
ATOM 2129 C CA . GLY A 1 279 ? -0.262 12.873 -8.561 1.00 83.00 279 GLY A CA 1
ATOM 2130 C C . GLY A 1 279 ? 0.861 13.600 -7.836 1.00 83.00 279 GLY A C 1
ATOM 2131 O O . GLY A 1 279 ? 1.296 13.190 -6.759 1.00 83.00 279 GLY A O 1
ATOM 2132 N N . ALA A 1 280 ? 1.322 14.702 -8.421 1.00 79.81 280 ALA A N 1
ATOM 2133 C CA . ALA A 1 280 ? 2.364 15.541 -7.845 1.00 79.81 280 ALA A CA 1
ATOM 2134 C C . ALA A 1 280 ? 1.982 17.026 -7.895 1.00 79.81 280 ALA A C 1
ATOM 2136 O O . ALA A 1 280 ? 1.451 17.505 -8.895 1.00 79.81 280 ALA A O 1
ATOM 2137 N N . ASP A 1 281 ? 2.301 17.753 -6.827 1.00 78.19 281 ASP A N 1
ATOM 2138 C CA . ASP A 1 281 ? 2.284 19.212 -6.756 1.00 78.19 281 ASP A CA 1
ATOM 2139 C C . ASP A 1 281 ? 3.722 19.723 -6.894 1.00 78.19 281 ASP A C 1
ATOM 2141 O O . ASP A 1 281 ? 4.569 19.508 -6.020 1.00 78.19 281 ASP A O 1
ATOM 2145 N N . ARG A 1 282 ? 3.985 20.386 -8.022 1.00 76.44 282 ARG A N 1
ATOM 2146 C CA . ARG A 1 282 ? 5.279 20.983 -8.385 1.00 76.44 282 ARG A CA 1
ATOM 2147 C C . ARG A 1 282 ? 5.189 22.503 -8.510 1.00 76.44 282 ARG A C 1
ATOM 2149 O O . ARG A 1 282 ? 5.912 23.099 -9.300 1.00 76.44 282 ARG A O 1
ATOM 2156 N N . SER A 1 283 ? 4.266 23.125 -7.776 1.00 73.25 283 SER A N 1
ATOM 2157 C CA . SER A 1 283 ? 4.110 24.588 -7.756 1.00 73.25 283 SER A CA 1
ATOM 2158 C C . SER A 1 283 ? 5.400 25.326 -7.372 1.00 73.25 283 SER A C 1
ATOM 2160 O O . SER A 1 283 ? 5.604 26.466 -7.779 1.00 73.25 283 SER A O 1
ATOM 2162 N N . GLU A 1 284 ? 6.293 24.656 -6.645 1.00 76.06 284 GLU A N 1
ATOM 2163 C CA . GLU A 1 284 ? 7.622 25.141 -6.287 1.00 76.06 284 GLU A CA 1
ATOM 2164 C C . GLU A 1 284 ? 8.682 24.771 -7.336 1.00 76.06 284 GLU A C 1
ATOM 2166 O O . GLU A 1 284 ? 8.741 23.639 -7.819 1.00 76.06 284 GLU A O 1
ATOM 2171 N N . SER A 1 285 ? 9.597 25.698 -7.631 1.00 76.19 285 SER A N 1
ATOM 2172 C CA . SER A 1 285 ? 10.710 25.457 -8.565 1.00 76.19 285 SER A CA 1
ATOM 2173 C C . SER A 1 285 ? 11.759 24.483 -8.018 1.00 76.19 285 SER A C 1
ATOM 2175 O O . SER A 1 285 ? 12.459 23.837 -8.794 1.00 76.19 285 SER A O 1
ATOM 2177 N N . ASN A 1 286 ? 11.865 24.361 -6.691 1.00 77.88 286 ASN A N 1
ATOM 2178 C CA . ASN A 1 286 ? 12.769 23.429 -6.027 1.00 77.88 286 ASN A CA 1
ATOM 2179 C C . ASN A 1 286 ? 12.131 22.025 -5.939 1.00 77.88 286 ASN A C 1
ATOM 2181 O O . ASN A 1 286 ? 11.127 21.879 -5.239 1.00 77.88 286 ASN A O 1
ATOM 2185 N N . PRO A 1 287 ? 12.726 20.976 -6.542 1.00 70.56 287 PRO A N 1
ATOM 2186 C CA . PRO A 1 287 ? 12.214 19.605 -6.454 1.00 70.56 287 PRO A CA 1
ATOM 2187 C C . PRO A 1 287 ? 12.129 19.054 -5.030 1.00 70.56 287 PRO A C 1
ATOM 2189 O O . PRO A 1 287 ? 11.232 18.275 -4.714 1.00 70.56 287 PRO A O 1
ATOM 2192 N N . LEU A 1 288 ? 13.006 19.512 -4.130 1.00 75.12 288 LEU A N 1
ATOM 2193 C CA . LEU A 1 288 ? 12.947 19.155 -2.708 1.00 75.12 288 LEU A CA 1
ATOM 2194 C C . LEU A 1 288 ? 11.717 19.753 -2.013 1.00 75.12 288 LEU A C 1
ATOM 2196 O O . LEU A 1 288 ? 11.345 19.328 -0.919 1.00 75.12 288 LEU A O 1
ATOM 2200 N N . SER A 1 289 ? 11.077 20.740 -2.645 1.00 79.44 289 SER A N 1
ATOM 2201 C CA . SER A 1 289 ? 9.864 21.371 -2.152 1.00 79.44 289 SER A CA 1
ATOM 2202 C C . SER A 1 289 ? 8.575 20.741 -2.678 1.00 79.44 289 SER A C 1
ATOM 2204 O O . SER A 1 289 ? 7.517 21.081 -2.149 1.00 79.44 289 SER A O 1
ATOM 2206 N N . TRP A 1 290 ? 8.647 19.820 -3.643 1.00 82.88 290 TRP A N 1
ATOM 2207 C CA . TRP A 1 290 ? 7.478 19.186 -4.255 1.00 82.88 290 TRP A CA 1
ATOM 2208 C C . TRP A 1 290 ? 6.683 18.324 -3.272 1.00 82.88 290 TRP A C 1
ATOM 2210 O O . TRP A 1 290 ? 7.194 17.888 -2.232 1.00 82.88 290 TRP A O 1
ATOM 2220 N N . TYR A 1 291 ? 5.430 18.052 -3.632 1.00 85.00 291 TYR A N 1
ATOM 2221 C CA . TYR A 1 291 ? 4.566 17.130 -2.905 1.00 85.00 291 TYR A CA 1
ATOM 2222 C C . TYR A 1 291 ? 4.041 16.022 -3.819 1.00 85.00 291 TYR A C 1
ATOM 2224 O O . TYR A 1 291 ? 3.768 16.254 -4.994 1.00 85.00 291 TYR A O 1
ATOM 2232 N N . ARG A 1 292 ? 3.855 14.824 -3.269 1.00 85.50 292 ARG A N 1
ATOM 2233 C CA . ARG A 1 292 ? 2.955 13.805 -3.813 1.00 85.50 292 ARG A CA 1
ATOM 2234 C C . ARG A 1 292 ? 1.543 14.092 -3.299 1.00 85.50 292 ARG A C 1
ATOM 2236 O O . ARG A 1 292 ? 1.375 14.585 -2.184 1.00 85.50 292 ARG A O 1
ATOM 2243 N N . LEU A 1 293 ? 0.537 13.827 -4.118 1.00 87.88 293 LEU A N 1
ATOM 2244 C CA . LEU A 1 293 ? -0.864 14.089 -3.802 1.00 87.88 293 LEU A CA 1
ATOM 2245 C C . LEU A 1 293 ? -1.639 12.783 -3.780 1.00 87.88 293 LEU A C 1
ATOM 2247 O O . LEU A 1 293 ? -1.512 11.997 -4.713 1.00 87.88 293 LEU A O 1
ATOM 2251 N N . TRP A 1 294 ? -2.489 12.609 -2.775 1.00 90.56 294 TRP A N 1
ATOM 2252 C CA . TRP A 1 294 ? -3.640 11.714 -2.834 1.00 90.56 294 TRP A CA 1
ATOM 2253 C C . TRP A 1 294 ? -4.890 12.580 -2.955 1.00 90.56 294 TRP A C 1
ATOM 2255 O O . TRP A 1 294 ? -5.262 13.278 -2.013 1.00 90.56 294 TRP A O 1
ATOM 2265 N N . SER A 1 295 ? -5.464 12.632 -4.154 1.00 89.00 295 SER A N 1
ATOM 2266 C CA . SER A 1 295 ? -6.437 13.662 -4.528 1.00 89.00 295 SER A CA 1
ATOM 2267 C C . SER A 1 295 ? -7.886 13.201 -4.463 1.00 89.00 295 SER A C 1
ATOM 2269 O O . SER A 1 295 ? -8.764 14.039 -4.280 1.00 89.00 295 SER A O 1
ATOM 2271 N N . ALA A 1 296 ? -8.141 11.905 -4.641 1.00 90.25 296 ALA A N 1
ATOM 2272 C CA . ALA A 1 296 ? -9.485 11.344 -4.662 1.00 90.25 296 ALA A CA 1
ATOM 2273 C C . ALA A 1 296 ? -9.470 9.817 -4.478 1.00 90.25 296 ALA A C 1
ATOM 2275 O O . ALA A 1 296 ? -8.415 9.182 -4.386 1.00 90.25 296 ALA A O 1
ATOM 2276 N N . GLY A 1 297 ? -10.668 9.237 -4.489 1.00 91.56 297 GLY A N 1
ATOM 2277 C CA . GLY A 1 297 ? -10.914 7.805 -4.380 1.00 91.56 297 GLY A CA 1
ATOM 2278 C C . GLY A 1 297 ? -11.372 7.395 -2.985 1.00 91.56 297 GLY A C 1
ATOM 2279 O O . GLY A 1 297 ? -11.450 8.217 -2.068 1.00 91.56 297 GLY A O 1
ATOM 2280 N N . SER A 1 298 ? -11.708 6.115 -2.840 1.00 95.75 298 SER A N 1
ATOM 2281 C CA . SER A 1 298 ? -12.300 5.586 -1.618 1.00 95.75 298 SER A CA 1
ATOM 2282 C C . SER A 1 298 ? -11.876 4.144 -1.372 1.00 95.75 298 SER A C 1
ATOM 2284 O O . SER A 1 298 ? -11.744 3.339 -2.300 1.00 95.75 298 SER A O 1
ATOM 2286 N N . LEU A 1 299 ? -11.646 3.839 -0.099 1.00 96.88 299 LEU A N 1
ATOM 2287 C CA . LEU A 1 299 ? -11.255 2.523 0.389 1.00 96.88 299 LEU A CA 1
ATOM 2288 C C . LEU A 1 299 ? -12.315 1.989 1.336 1.00 96.88 299 LEU A C 1
ATOM 2290 O O . LEU A 1 299 ? -12.951 2.742 2.069 1.00 96.88 299 LEU A O 1
ATOM 2294 N N . GLN A 1 300 ? -12.440 0.676 1.360 1.00 97.38 300 GLN A N 1
ATOM 2295 C CA . GLN A 1 300 ? -13.234 -0.060 2.317 1.00 97.38 300 GLN A CA 1
ATOM 2296 C C . GLN A 1 300 ? -12.345 -1.061 3.046 1.00 97.38 300 GLN A C 1
ATOM 2298 O O . GLN A 1 300 ? -11.522 -1.736 2.429 1.00 97.38 300 GLN A O 1
ATOM 2303 N N . VAL A 1 301 ? -12.545 -1.171 4.355 1.00 97.44 301 VAL A N 1
ATOM 2304 C CA . VAL A 1 301 ? -11.972 -2.210 5.206 1.00 97.44 301 VAL A CA 1
ATOM 2305 C C . VAL A 1 301 ? -13.114 -2.930 5.901 1.00 97.44 301 VAL A C 1
ATOM 2307 O O . VAL A 1 301 ? -13.795 -2.351 6.747 1.00 97.44 301 VAL A O 1
ATOM 2310 N N . VAL A 1 302 ? -13.330 -4.193 5.547 1.00 97.12 302 VAL A N 1
ATOM 2311 C CA . VAL A 1 302 ? -14.252 -5.072 6.273 1.00 97.12 302 VAL A CA 1
ATOM 2312 C C . VAL A 1 302 ? -13.462 -5.771 7.374 1.00 97.12 302 VAL A C 1
ATOM 2314 O O . VAL A 1 302 ? -12.551 -6.547 7.079 1.00 97.12 302 VAL A O 1
ATOM 2317 N N . HIS A 1 303 ? -13.807 -5.489 8.630 1.00 92.38 303 HIS A N 1
ATOM 2318 C CA . HIS A 1 303 ? -13.260 -6.173 9.798 1.00 92.38 303 HIS A CA 1
ATOM 2319 C C . HIS A 1 303 ? -14.167 -7.349 10.154 1.00 92.38 303 HIS A C 1
ATOM 2321 O O . HIS A 1 303 ? -15.292 -7.175 10.633 1.00 92.38 303 HIS A O 1
ATOM 2327 N N . VAL A 1 304 ? -13.674 -8.562 9.903 1.00 88.88 304 VAL A N 1
ATOM 2328 C CA . VAL A 1 304 ? -14.493 -9.783 9.917 1.00 88.88 304 VAL A CA 1
ATOM 2329 C C . VAL A 1 304 ? -14.923 -10.163 11.335 1.00 88.88 304 VAL A C 1
ATOM 2331 O O . VAL A 1 304 ? -16.102 -10.400 11.583 1.00 88.88 304 VAL A O 1
ATOM 2334 N N . GLU A 1 305 ? -13.996 -10.156 12.289 1.00 84.12 305 GLU A N 1
ATOM 2335 C CA . GLU A 1 305 ? -14.208 -10.599 13.677 1.00 84.12 305 GLU A CA 1
ATOM 2336 C C . GLU A 1 305 ? -15.231 -9.732 14.403 1.00 84.12 305 GLU A C 1
ATOM 2338 O O . GLU A 1 305 ? -15.948 -10.203 15.287 1.00 84.12 305 GLU A O 1
ATOM 2343 N N . LYS A 1 306 ? -15.276 -8.447 14.048 1.00 85.44 306 LYS A N 1
ATOM 2344 C CA . LYS A 1 306 ? -16.150 -7.457 14.674 1.00 85.44 306 LYS A CA 1
ATOM 2345 C C . LYS A 1 306 ? -17.345 -7.092 13.822 1.00 85.44 306 LYS A C 1
ATOM 2347 O O . LYS A 1 306 ? -18.219 -6.383 14.311 1.00 85.44 306 LYS A O 1
ATOM 2352 N N . ASN A 1 307 ? -17.418 -7.634 12.608 1.00 91.94 307 ASN A N 1
ATOM 2353 C CA . ASN A 1 307 ? -18.515 -7.445 11.675 1.00 91.94 307 ASN A CA 1
ATOM 2354 C C . ASN A 1 307 ? -18.876 -5.959 11.518 1.00 91.94 307 ASN A C 1
ATOM 2356 O O . ASN A 1 307 ? -20.034 -5.551 11.646 1.00 91.94 307 ASN A O 1
ATOM 2360 N N . PHE A 1 308 ? -17.855 -5.137 11.284 1.00 95.25 308 PHE A N 1
ATOM 2361 C CA . PHE A 1 308 ? -18.042 -3.756 10.870 1.00 95.25 308 PHE A CA 1
ATOM 2362 C C . PHE A 1 308 ? -17.243 -3.475 9.606 1.00 95.25 308 PHE A C 1
ATOM 2364 O O . PHE A 1 308 ? -16.290 -4.171 9.258 1.00 95.25 308 PHE A O 1
ATOM 2371 N N . THR A 1 309 ? -17.662 -2.435 8.907 1.00 97.88 309 THR A N 1
ATOM 2372 C CA . THR A 1 309 ? -17.026 -1.955 7.694 1.00 97.88 309 THR A CA 1
ATOM 2373 C C . THR A 1 309 ? -16.664 -0.494 7.874 1.00 97.88 309 THR A C 1
ATOM 2375 O O . THR A 1 309 ? -17.539 0.336 8.131 1.00 97.88 309 THR A O 1
ATOM 2378 N N . LEU A 1 310 ? -15.379 -0.191 7.715 1.00 97.88 310 LEU A N 1
ATOM 2379 C CA . LEU A 1 310 ? -14.851 1.162 7.647 1.00 97.88 310 LEU A CA 1
ATOM 2380 C C . LEU A 1 310 ? -14.754 1.572 6.182 1.00 97.88 310 LEU A C 1
ATOM 2382 O O . LEU A 1 310 ? -14.070 0.918 5.401 1.00 97.88 310 LEU A O 1
ATOM 2386 N N . THR A 1 311 ? -15.426 2.654 5.805 1.00 98.06 311 THR A N 1
ATOM 2387 C CA . THR A 1 311 ? -15.314 3.238 4.464 1.00 98.06 311 THR A CA 1
ATOM 2388 C C . THR A 1 311 ? -14.686 4.608 4.565 1.00 98.06 311 THR A C 1
ATOM 2390 O O . THR A 1 311 ? -15.173 5.452 5.308 1.00 98.06 311 THR A O 1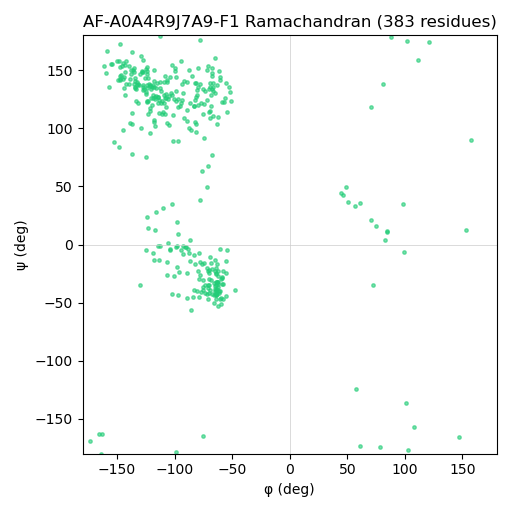
ATOM 2393 N N . LEU A 1 312 ? -13.624 4.828 3.807 1.00 96.50 312 LEU A N 1
ATOM 2394 C CA . LEU A 1 312 ? -12.791 6.011 3.860 1.00 96.50 312 LEU A CA 1
ATOM 2395 C C . LEU A 1 312 ? -12.829 6.753 2.521 1.00 96.50 312 LEU A C 1
ATOM 2397 O O . LEU A 1 312 ? -12.836 6.127 1.461 1.00 96.50 312 LEU A O 1
ATOM 2401 N N . SER A 1 313 ? -12.867 8.084 2.554 1.00 94.19 313 SER A N 1
ATOM 2402 C CA . SER A 1 313 ? -12.956 8.941 1.366 1.00 94.19 313 SER A CA 1
ATOM 2403 C C . SER A 1 313 ? -12.171 10.238 1.547 1.00 94.19 313 SER A C 1
ATOM 2405 O O . SER A 1 313 ? -12.123 10.810 2.635 1.00 94.19 313 SER A O 1
ATOM 2407 N N . VAL A 1 314 ? -11.532 10.700 0.472 1.00 90.88 314 VAL A N 1
ATOM 2408 C CA . VAL A 1 314 ? -10.767 11.956 0.483 1.00 90.88 314 VAL A CA 1
ATOM 2409 C C . VAL A 1 314 ? -11.722 13.147 0.481 1.00 90.88 314 VAL A C 1
ATOM 2411 O O . VAL A 1 314 ? -12.495 13.303 -0.462 1.00 90.88 314 VAL A O 1
ATOM 2414 N N . ASP A 1 315 ? -11.628 13.999 1.504 1.00 91.00 315 ASP A N 1
ATOM 2415 C CA . ASP A 1 315 ? -12.369 15.266 1.567 1.00 91.00 315 ASP A CA 1
ATOM 2416 C C . ASP A 1 315 ? -11.552 16.395 0.920 1.00 91.00 315 ASP A C 1
ATOM 2418 O O . ASP A 1 315 ? -12.058 17.184 0.124 1.00 91.00 315 ASP A O 1
ATOM 2422 N N . GLU A 1 316 ? -10.263 16.460 1.264 1.00 91.62 316 GLU A N 1
ATOM 2423 C CA . GLU A 1 316 ? -9.301 17.446 0.779 1.00 91.62 316 GLU A CA 1
ATOM 2424 C C . GLU A 1 316 ? -8.011 16.728 0.360 1.00 91.62 316 GLU A C 1
ATOM 2426 O O . GLU A 1 316 ? -7.508 15.908 1.138 1.00 91.62 316 GLU A O 1
ATOM 2431 N N . PRO A 1 317 ? -7.424 17.047 -0.814 1.00 90.12 317 PRO A N 1
ATOM 2432 C CA . PRO A 1 317 ? -6.218 16.381 -1.290 1.00 90.12 317 PRO A CA 1
ATOM 2433 C C . PRO A 1 317 ? -5.103 16.346 -0.241 1.00 90.12 317 PRO A C 1
ATOM 2435 O O . PRO A 1 317 ? -4.653 17.387 0.249 1.00 90.12 317 PRO A O 1
ATOM 2438 N N . VAL A 1 318 ? -4.626 15.142 0.072 1.00 91.31 318 VAL A N 1
ATOM 2439 C CA . VAL A 1 318 ? -3.567 14.947 1.062 1.00 91.31 318 VAL A CA 1
ATOM 2440 C C . VAL A 1 318 ? -2.215 15.171 0.402 1.00 91.31 318 VAL A C 1
ATOM 2442 O O . VAL A 1 318 ? -1.848 14.470 -0.545 1.00 91.31 318 VAL A O 1
ATOM 2445 N N . LYS A 1 319 ? -1.472 16.159 0.906 1.00 90.00 319 LYS A N 1
ATOM 2446 C CA . LYS A 1 319 ? -0.137 16.518 0.422 1.00 90.00 319 LYS A CA 1
ATOM 2447 C C . LYS A 1 319 ? 0.931 15.812 1.240 1.00 90.00 319 LYS A C 1
ATOM 2449 O O . LYS A 1 319 ? 1.011 15.997 2.451 1.00 90.00 319 LYS A O 1
ATOM 2454 N N . TRP A 1 320 ? 1.796 15.084 0.554 1.00 87.44 320 TRP A N 1
ATOM 2455 C CA . TRP A 1 320 ? 2.930 14.350 1.100 1.00 87.44 320 TRP A CA 1
ATOM 2456 C C . TRP A 1 320 ? 4.215 14.977 0.609 1.00 87.44 320 TRP A C 1
ATOM 2458 O O . TRP A 1 320 ? 4.393 15.130 -0.594 1.00 87.44 320 TRP A O 1
ATOM 2468 N N . LYS A 1 321 ? 5.114 15.383 1.498 1.00 84.19 321 LYS A N 1
ATOM 2469 C CA . LYS A 1 321 ? 6.352 16.024 1.062 1.00 84.19 321 LYS A CA 1
ATOM 2470 C C . LYS A 1 321 ? 7.208 15.012 0.305 1.00 84.19 321 LYS A C 1
ATOM 2472 O O . LYS A 1 321 ? 7.405 13.901 0.770 1.00 84.19 321 LYS A O 1
ATOM 2477 N N . TYR A 1 322 ? 7.719 15.391 -0.864 1.00 75.38 322 TYR A N 1
ATOM 2478 C CA . TYR A 1 322 ? 8.405 14.443 -1.740 1.00 75.38 322 TYR A CA 1
ATOM 2479 C C . TYR A 1 322 ? 9.685 13.869 -1.122 1.00 75.38 322 TYR A C 1
ATOM 2481 O O . TYR A 1 322 ? 10.014 12.734 -1.415 1.00 75.38 322 TYR A O 1
ATOM 2489 N N . ILE A 1 323 ? 10.408 14.628 -0.292 1.00 73.75 323 ILE A N 1
ATOM 2490 C CA . ILE A 1 323 ? 11.738 14.232 0.200 1.00 73.75 323 ILE A CA 1
ATOM 2491 C C . ILE A 1 323 ? 11.706 13.188 1.322 1.00 73.75 323 ILE A C 1
ATOM 2493 O O . ILE A 1 323 ? 12.528 12.279 1.339 1.00 73.75 323 ILE A O 1
ATOM 2497 N N . ASP A 1 324 ? 10.777 13.325 2.263 1.00 72.94 324 ASP A N 1
ATOM 2498 C CA . ASP A 1 324 ? 10.658 12.449 3.432 1.00 72.94 324 ASP A CA 1
ATOM 2499 C C . ASP A 1 324 ? 9.385 11.603 3.388 1.00 72.94 324 ASP A C 1
ATOM 2501 O O . ASP A 1 324 ? 9.148 10.807 4.284 1.00 72.94 324 ASP A O 1
ATOM 2505 N N . CYS A 1 325 ? 8.561 11.786 2.355 1.00 74.69 325 CYS A N 1
ATOM 2506 C CA . CYS A 1 325 ? 7.245 11.186 2.227 1.00 74.69 325 CYS A CA 1
ATOM 2507 C C . CYS A 1 325 ? 6.422 11.294 3.507 1.00 74.69 325 CYS A C 1
ATOM 2509 O O . CYS A 1 325 ? 5.734 10.366 3.893 1.00 74.69 325 CYS A O 1
ATOM 2511 N N . LEU A 1 326 ? 6.436 12.443 4.169 1.00 83.12 326 LEU A N 1
ATOM 2512 C CA . LEU A 1 326 ? 5.585 12.683 5.327 1.00 83.12 326 LEU A CA 1
ATOM 2513 C C . LEU A 1 326 ? 4.407 13.592 4.945 1.00 83.12 326 LEU A C 1
ATOM 2515 O O . LEU A 1 326 ? 4.581 14.517 4.140 1.00 83.12 326 LEU A O 1
ATOM 2519 N N . PRO A 1 327 ? 3.203 13.386 5.509 1.00 88.12 327 PRO A N 1
ATOM 2520 C CA . PRO A 1 327 ? 2.054 14.202 5.155 1.00 88.12 327 PRO A CA 1
ATOM 2521 C C . PRO A 1 327 ? 2.219 15.618 5.718 1.00 88.12 327 PRO A C 1
ATOM 2523 O O . PRO A 1 327 ? 2.938 15.855 6.693 1.00 88.12 327 PRO A O 1
ATOM 2526 N N . ARG A 1 328 ? 1.597 16.601 5.076 1.00 89.75 328 ARG A N 1
ATOM 2527 C CA . ARG A 1 328 ? 1.741 18.024 5.419 1.00 89.75 328 ARG A CA 1
ATOM 2528 C C . ARG A 1 328 ? 0.415 18.737 5.562 1.00 89.75 328 ARG A C 1
ATOM 2530 O O . ARG A 1 328 ? 0.307 19.619 6.403 1.00 89.75 328 ARG A O 1
ATOM 2537 N N . SER A 1 329 ? -0.565 18.360 4.755 1.00 92.88 329 SER A N 1
ATOM 2538 C CA . SER A 1 329 ? -1.910 18.919 4.808 1.00 92.88 329 SER A CA 1
ATOM 2539 C C . SER A 1 329 ? -2.903 17.968 4.157 1.00 92.88 329 SER A C 1
ATOM 2541 O O . SER A 1 329 ? -2.504 17.090 3.390 1.00 92.88 329 SER A O 1
ATOM 2543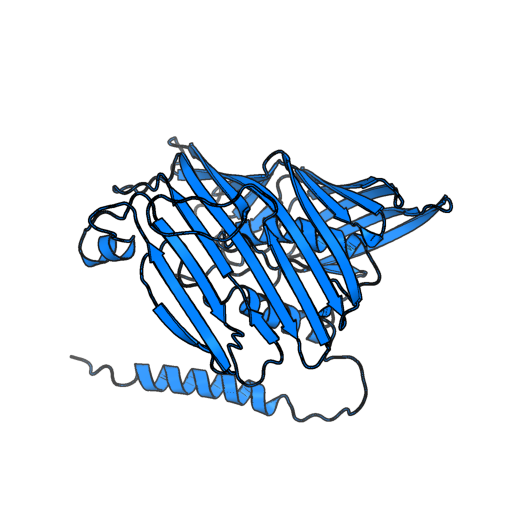 N N . GLY A 1 330 ? -4.187 18.212 4.385 1.00 93.56 330 GLY A N 1
ATOM 2544 C CA . GLY A 1 330 ? -5.297 17.502 3.760 1.00 93.56 330 GLY A CA 1
ATOM 2545 C C . GLY A 1 330 ? -6.187 16.837 4.793 1.00 93.56 330 GLY A C 1
ATOM 2546 O O . GLY A 1 330 ? -5.891 16.834 5.995 1.00 93.56 330 GLY A O 1
ATOM 2547 N N . LYS A 1 331 ? -7.289 16.274 4.310 1.00 96.12 331 LYS A N 1
ATOM 2548 C CA . LYS A 1 331 ? -8.336 15.736 5.163 1.00 96.12 331 LYS A CA 1
ATOM 2549 C C . LYS A 1 331 ? -9.038 14.573 4.491 1.00 96.12 331 LYS A C 1
ATOM 2551 O O . LYS A 1 331 ? -9.305 14.576 3.292 1.00 96.12 331 LYS A O 1
ATOM 2556 N N . VAL A 1 332 ? -9.354 13.585 5.305 1.00 96.56 332 VAL A N 1
ATOM 2557 C CA . VAL A 1 332 ? -10.063 12.379 4.908 1.00 96.56 332 VAL A CA 1
ATOM 2558 C C . VAL A 1 332 ? -11.194 12.145 5.898 1.00 96.56 332 VAL A C 1
ATOM 2560 O O . VAL A 1 332 ? -10.994 12.286 7.105 1.00 96.56 332 VAL A O 1
ATOM 2563 N N . SER A 1 333 ? -12.363 11.760 5.408 1.00 96.88 333 SER A N 1
ATOM 2564 C CA . SER A 1 333 ? -13.463 11.292 6.243 1.00 96.88 333 SER A CA 1
ATOM 2565 C C . SER A 1 333 ? -13.557 9.775 6.189 1.00 96.88 333 SER A C 1
ATOM 2567 O O . SER A 1 333 ? -13.127 9.125 5.233 1.00 96.88 333 SER A O 1
ATOM 2569 N N . PHE A 1 334 ? -14.119 9.190 7.239 1.00 97.44 334 PHE A N 1
ATOM 2570 C CA . PHE A 1 334 ? -14.511 7.795 7.225 1.00 97.44 334 PHE A CA 1
ATOM 2571 C C . PHE A 1 334 ? -15.847 7.581 7.923 1.00 97.44 334 PHE A C 1
ATOM 2573 O O . PHE A 1 334 ? -16.261 8.338 8.800 1.00 97.44 334 PHE A O 1
ATOM 2580 N N . THR A 1 335 ? -16.528 6.522 7.513 1.00 97.56 335 THR A N 1
ATOM 2581 C CA . THR A 1 335 ? -17.804 6.077 8.063 1.00 97.56 335 THR A CA 1
ATOM 2582 C C . THR A 1 335 ? -17.676 4.636 8.527 1.00 97.56 335 THR A C 1
ATOM 2584 O O . THR A 1 335 ? -16.884 3.863 7.982 1.00 97.56 335 THR A O 1
ATOM 2587 N N . LEU A 1 336 ? -18.445 4.289 9.552 1.00 97.38 336 LEU A N 1
ATOM 2588 C CA . LEU A 1 336 ? -18.534 2.949 10.111 1.00 97.38 336 LEU A CA 1
ATOM 2589 C C . LEU A 1 336 ? -19.952 2.423 9.897 1.00 97.38 336 LEU A C 1
ATOM 2591 O O . LEU A 1 336 ? -20.930 3.156 10.069 1.00 97.38 336 LEU A O 1
ATOM 2595 N N . SER A 1 337 ? -20.060 1.153 9.529 1.00 96.56 337 SER A N 1
ATOM 2596 C CA . SER A 1 337 ? -21.332 0.445 9.368 1.00 96.56 337 SER A CA 1
ATOM 2597 C C . SER A 1 337 ? -21.217 -1.004 9.846 1.00 96.56 337 SER A C 1
ATOM 2599 O O . SER A 1 337 ? -20.118 -1.553 9.881 1.00 96.56 337 SER A O 1
ATOM 2601 N N . GLY A 1 338 ? -22.340 -1.637 10.194 1.00 94.88 338 GLY A N 1
ATOM 2602 C CA . GLY A 1 338 ? -22.373 -2.979 10.788 1.00 94.88 338 GLY A CA 1
ATOM 2603 C C . GLY A 1 338 ? -22.568 -2.911 12.301 1.00 94.88 338 GLY A C 1
ATOM 2604 O O . GLY A 1 338 ? -23.389 -2.129 12.773 1.00 94.88 338 GLY A O 1
ATOM 2605 N N . ASN A 1 339 ? -21.822 -3.717 13.059 1.00 93.19 339 ASN A N 1
ATOM 2606 C CA . ASN A 1 339 ? -21.919 -3.743 14.526 1.00 93.19 339 ASN A CA 1
ATOM 2607 C C . ASN A 1 339 ? -21.357 -2.480 15.199 1.00 93.19 339 ASN A C 1
ATOM 2609 O O . ASN A 1 339 ? -21.709 -2.193 16.339 1.00 93.19 339 ASN A O 1
ATOM 2613 N N . LEU A 1 340 ? -20.479 -1.752 14.505 1.00 93.06 340 LEU A N 1
ATOM 2614 C CA . LEU A 1 340 ? -20.027 -0.418 14.883 1.00 93.06 340 LEU A CA 1
ATOM 2615 C C . LEU A 1 340 ? -20.521 0.556 13.816 1.00 93.06 340 LEU A C 1
ATOM 2617 O O . 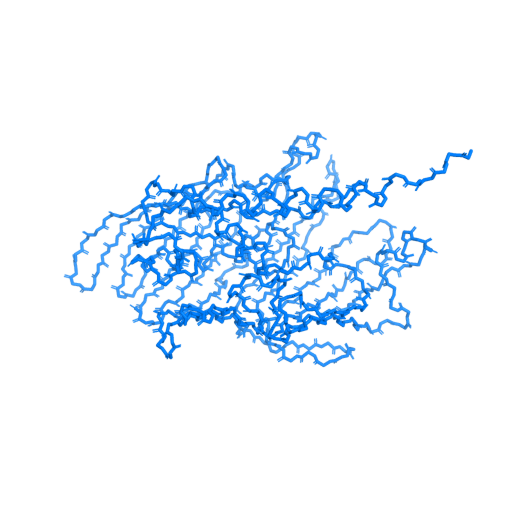LEU A 1 340 ? -20.277 0.349 12.625 1.00 93.06 340 LEU A O 1
ATOM 2621 N N . THR A 1 341 ? -21.210 1.615 14.233 1.00 95.69 341 THR A N 1
ATOM 2622 C CA . THR A 1 341 ? -21.720 2.650 13.323 1.00 95.69 341 THR A CA 1
ATOM 2623 C C . THR A 1 341 ? -21.226 4.022 13.742 1.00 95.69 341 THR A C 1
ATOM 2625 O O . THR A 1 341 ? -20.951 4.244 14.914 1.00 95.69 341 THR A O 1
ATOM 2628 N N . GLY A 1 342 ? -21.065 4.947 12.800 1.00 95.25 342 GLY A N 1
ATOM 2629 C CA . GLY A 1 342 ? -20.598 6.291 13.129 1.00 95.25 342 GLY A CA 1
ATOM 2630 C C . GLY A 1 342 ? -19.749 6.926 12.044 1.00 95.25 342 GLY A C 1
ATOM 2631 O O . GLY A 1 342 ? -19.715 6.473 10.898 1.00 95.25 342 GLY A O 1
ATOM 2632 N N . THR A 1 343 ? -19.068 8.002 12.416 1.00 96.38 343 THR A N 1
ATOM 2633 C CA . THR A 1 343 ? -18.272 8.816 11.496 1.00 96.38 343 THR A CA 1
ATOM 2634 C C . THR A 1 343 ? -17.009 9.306 12.172 1.00 96.38 343 THR A C 1
ATOM 2636 O O . THR A 1 343 ? -17.011 9.615 13.365 1.00 96.38 343 THR A O 1
ATOM 2639 N N . GLY A 1 344 ? -15.955 9.464 11.387 1.00 96.75 344 GLY A N 1
ATOM 2640 C CA . GLY A 1 344 ? -14.721 10.077 11.829 1.00 96.75 344 GLY A CA 1
ATOM 2641 C C . GLY A 1 344 ? -14.024 10.843 10.723 1.00 96.75 344 GLY A C 1
ATOM 2642 O O . GLY A 1 344 ? -14.423 10.835 9.557 1.00 96.75 344 GLY A O 1
ATOM 2643 N N . THR A 1 345 ? -12.973 11.540 11.117 1.00 97.06 345 THR A N 1
ATOM 2644 C CA . THR A 1 345 ? -12.127 12.319 10.219 1.00 97.06 345 THR A CA 1
ATOM 2645 C C . THR A 1 345 ? -10.672 12.131 10.587 1.00 97.06 345 THR A C 1
ATOM 2647 O O . THR A 1 345 ? -10.351 11.951 11.760 1.00 97.06 345 THR A O 1
ATOM 2650 N N . ILE A 1 346 ? -9.807 12.235 9.589 1.00 95.88 346 ILE A N 1
ATOM 2651 C CA . ILE A 1 346 ? -8.358 12.226 9.700 1.00 95.88 346 ILE A CA 1
ATOM 2652 C C . ILE A 1 346 ? -7.862 13.545 9.113 1.00 95.88 346 ILE A C 1
ATOM 2654 O O . ILE A 1 346 ? -8.059 13.817 7.927 1.00 95.88 346 ILE A O 1
ATOM 2658 N N . SER A 1 347 ? -7.221 14.356 9.941 1.00 95.81 347 SER A N 1
ATOM 2659 C CA . SER A 1 347 ? -6.582 15.608 9.541 1.00 95.81 347 SER A CA 1
ATOM 2660 C C . SER A 1 347 ? -5.078 15.399 9.463 1.00 95.81 347 SER A C 1
ATOM 2662 O O . SER A 1 347 ? -4.480 14.876 10.400 1.00 95.81 347 SER A O 1
ATOM 2664 N N . PHE A 1 348 ? -4.451 15.808 8.366 1.00 93.44 348 PHE A N 1
ATOM 2665 C CA . PHE A 1 348 ? -3.020 15.610 8.155 1.00 93.44 348 PHE A CA 1
ATOM 2666 C C . PHE A 1 348 ? -2.243 16.897 8.418 1.00 93.44 348 PHE A C 1
ATOM 2668 O O . PHE A 1 348 ? -2.556 17.938 7.845 1.00 93.44 348 PHE A O 1
ATOM 2675 N N . SER A 1 349 ? -1.209 16.820 9.254 1.00 89.19 349 SER A N 1
ATOM 2676 C CA . SER A 1 349 ? -0.343 17.955 9.584 1.00 89.19 349 SER A CA 1
ATOM 2677 C C . SER A 1 349 ? 1.003 17.490 10.136 1.00 89.19 349 SER A C 1
ATOM 2679 O O . SER A 1 349 ? 1.084 16.472 10.826 1.00 89.19 349 SER A O 1
ATOM 2681 N N . ASP A 1 350 ? 2.059 18.257 9.854 1.00 82.56 350 ASP A N 1
ATOM 2682 C CA . ASP A 1 350 ? 3.382 18.125 10.489 1.00 82.56 350 ASP A CA 1
ATOM 2683 C C . ASP A 1 350 ? 3.976 16.706 10.490 1.00 82.56 350 ASP A C 1
ATOM 2685 O O . ASP A 1 350 ? 4.643 16.280 11.429 1.00 82.56 350 ASP A O 1
ATOM 2689 N N . GLY A 1 351 ? 3.742 15.951 9.418 1.00 77.94 351 GLY A N 1
ATOM 2690 C CA . GLY A 1 351 ? 4.277 14.605 9.255 1.00 77.94 351 GLY A CA 1
ATOM 2691 C C . GLY A 1 351 ? 3.464 13.489 9.911 1.00 77.94 351 GLY A C 1
ATOM 2692 O O . GLY A 1 351 ? 3.921 12.349 9.947 1.00 77.94 351 GLY A O 1
ATOM 2693 N N . SER A 1 352 ? 2.253 13.788 10.379 1.00 81.19 352 SER A N 1
ATOM 2694 C CA . SER A 1 352 ? 1.340 12.823 10.997 1.00 81.19 352 SER A CA 1
ATOM 2695 C C . SER A 1 352 ? -0.103 13.012 10.519 1.00 81.19 352 SER A C 1
ATOM 2697 O O . SER A 1 352 ? -0.448 14.026 9.907 1.00 81.19 352 SER A O 1
ATOM 2699 N N . GLY A 1 353 ? -0.946 12.015 10.776 1.00 86.31 353 GLY A N 1
ATOM 2700 C CA . GLY A 1 353 ? -2.399 12.161 10.707 1.00 86.31 353 GLY A CA 1
ATOM 2701 C C . GLY A 1 353 ? -2.974 12.185 12.117 1.00 86.31 353 GLY A C 1
ATOM 2702 O O . GLY A 1 353 ? -2.539 11.422 12.964 1.00 86.31 353 GLY A O 1
ATOM 2703 N N . TYR A 1 354 ? -3.958 13.024 12.384 1.00 90.75 354 TYR A N 1
ATOM 2704 C CA . TYR A 1 354 ? -4.723 13.014 13.623 1.00 90.75 354 TYR A CA 1
ATOM 2705 C C . TYR A 1 354 ? -6.140 12.567 13.301 1.00 90.75 354 TYR A C 1
ATOM 2707 O O . TYR A 1 354 ? -6.805 13.202 12.480 1.00 90.75 354 TYR A O 1
ATOM 2715 N N . TYR A 1 355 ? -6.599 11.487 13.924 1.00 91.75 355 TYR A N 1
ATOM 2716 C CA . TYR A 1 355 ? -7.948 10.985 13.713 1.00 91.75 355 TYR A CA 1
ATOM 2717 C C . TYR A 1 355 ? -8.829 11.238 14.933 1.00 91.75 355 TYR A C 1
ATOM 2719 O O . TYR A 1 355 ? -8.384 11.167 16.077 1.00 91.75 355 TYR A O 1
ATOM 2727 N N . VAL A 1 356 ? -10.101 11.512 14.673 1.00 94.25 356 VAL A N 1
ATOM 2728 C CA . VAL A 1 356 ? -11.162 11.610 15.677 1.00 94.25 356 VAL A CA 1
ATOM 2729 C C . VAL A 1 356 ? -12.413 10.960 15.112 1.00 94.25 356 VAL A C 1
ATOM 2731 O O . VAL A 1 356 ? -12.726 11.151 13.935 1.00 94.25 356 VAL A O 1
ATOM 2734 N N . TYR A 1 357 ? -13.122 10.189 15.927 1.00 93.81 357 TYR A N 1
ATOM 2735 C CA . TYR A 1 357 ? -14.378 9.573 15.524 1.00 93.81 357 TYR A CA 1
ATOM 2736 C C . TYR A 1 357 ? -15.366 9.494 16.674 1.00 93.81 357 TYR A C 1
ATOM 2738 O O . TYR A 1 357 ? -14.990 9.460 17.843 1.00 93.81 357 TYR A O 1
ATOM 2746 N N . THR A 1 358 ? -16.638 9.421 16.306 1.00 94.56 358 THR A N 1
ATOM 2747 C CA . THR A 1 358 ? -17.724 9.048 17.206 1.00 94.56 358 THR A CA 1
ATOM 2748 C C . THR A 1 358 ? -18.317 7.745 16.701 1.00 94.56 358 THR A C 1
ATOM 2750 O O . THR A 1 358 ? -18.651 7.637 15.517 1.00 94.56 358 THR A O 1
ATOM 2753 N N . VAL A 1 359 ? -18.425 6.763 17.591 1.00 93.94 359 VAL A N 1
ATOM 2754 C CA . VAL A 1 359 ? -18.957 5.432 17.301 1.00 93.94 359 VAL A CA 1
ATOM 2755 C C . VAL A 1 359 ? -20.131 5.120 18.220 1.00 93.94 359 VAL A C 1
ATOM 2757 O O . VAL A 1 359 ? -20.128 5.489 19.393 1.00 93.94 359 VAL A O 1
ATOM 2760 N N . THR A 1 360 ? -21.116 4.426 17.670 1.00 93.81 360 THR A N 1
ATOM 2761 C CA . THR A 1 360 ? -22.209 3.768 18.376 1.00 93.81 360 THR A CA 1
ATOM 2762 C C . THR A 1 360 ? -21.992 2.261 18.280 1.00 93.81 360 THR A C 1
ATOM 2764 O O . THR A 1 360 ? -21.886 1.724 17.169 1.00 93.81 360 THR A O 1
ATOM 2767 N N . ASP A 1 361 ? -21.897 1.590 19.427 1.00 90.62 361 ASP A N 1
ATOM 2768 C CA . ASP A 1 361 ? -21.800 0.129 19.498 1.00 90.62 361 ASP A CA 1
ATOM 2769 C C . ASP A 1 361 ? -23.166 -0.558 19.298 1.00 90.62 361 ASP A C 1
ATOM 2771 O O . ASP A 1 361 ? -24.210 0.089 19.173 1.00 90.62 361 ASP A O 1
ATOM 2775 N N . SER A 1 362 ? -23.171 -1.893 19.269 1.00 88.19 362 SER A N 1
ATOM 2776 C CA . SER A 1 362 ? -24.391 -2.691 19.097 1.00 88.19 362 SER A CA 1
ATOM 2777 C C . SER A 1 362 ? -25.404 -2.541 20.234 1.00 88.19 362 SER A C 1
ATOM 2779 O O . SER A 1 362 ? -26.582 -2.836 20.036 1.00 88.19 362 SER A O 1
ATOM 2781 N N . ASP A 1 363 ? -24.957 -2.089 21.407 1.00 90.19 363 ASP A N 1
ATOM 2782 C CA . ASP A 1 363 ? -25.791 -1.871 22.589 1.00 90.19 363 ASP A CA 1
ATOM 2783 C C . ASP A 1 363 ? -26.362 -0.438 22.626 1.00 90.19 363 ASP A C 1
ATOM 2785 O O . ASP A 1 363 ? -27.153 -0.097 23.509 1.00 90.19 363 ASP A O 1
ATOM 2789 N N . GLY A 1 364 ? -26.004 0.400 21.645 1.00 89.31 364 GLY A N 1
ATOM 2790 C CA . GLY A 1 364 ? -26.449 1.785 21.519 1.00 89.31 364 GLY A CA 1
ATOM 2791 C C . GLY A 1 364 ? -25.626 2.783 22.336 1.00 89.31 364 GLY A C 1
ATOM 2792 O O . GLY A 1 364 ? -26.042 3.938 22.476 1.00 89.31 364 GLY A O 1
ATOM 2793 N N . ASN A 1 365 ? -24.475 2.378 22.881 1.00 91.44 365 ASN A N 1
ATOM 2794 C CA . ASN A 1 365 ? -23.588 3.289 23.596 1.00 91.44 365 ASN A CA 1
ATOM 2795 C C . ASN A 1 365 ? -22.756 4.095 22.606 1.00 91.44 365 ASN A C 1
ATOM 2797 O O . ASN A 1 365 ? -22.171 3.549 21.673 1.00 91.44 365 ASN A O 1
ATOM 2801 N N . ASN A 1 366 ? -22.654 5.396 22.865 1.00 92.69 366 ASN A N 1
ATOM 2802 C CA . ASN A 1 366 ? -21.819 6.294 22.084 1.00 92.69 366 ASN A CA 1
ATOM 2803 C C . ASN A 1 366 ? -20.489 6.541 22.794 1.00 92.69 366 ASN A C 1
ATOM 2805 O O . ASN A 1 366 ? -20.476 6.923 23.968 1.00 92.69 366 ASN A O 1
ATOM 2809 N N . SER A 1 367 ? -19.384 6.420 22.067 1.00 90.56 367 SER A N 1
ATOM 2810 C CA . SER A 1 367 ? -18.069 6.886 22.503 1.00 90.56 367 SER A CA 1
ATOM 2811 C C . SER A 1 367 ? -17.438 7.776 21.437 1.00 90.56 367 SER A C 1
ATOM 2813 O O . SER A 1 367 ? -17.696 7.641 20.241 1.00 90.56 367 SER A O 1
ATOM 2815 N N . THR A 1 368 ? -16.623 8.727 21.887 1.00 92.00 368 THR A N 1
ATOM 2816 C CA . THR A 1 368 ? -15.780 9.540 21.011 1.00 92.00 368 THR A CA 1
ATOM 2817 C C . THR A 1 368 ? -14.340 9.263 21.374 1.00 92.00 368 THR A C 1
ATOM 2819 O O . THR A 1 368 ? -13.950 9.428 22.531 1.00 92.00 368 THR A O 1
ATOM 2822 N N . GLU A 1 369 ? -13.556 8.873 20.380 1.00 88.00 369 GLU A N 1
ATOM 2823 C CA . GLU A 1 369 ? -12.147 8.562 20.550 1.00 88.00 369 GLU A CA 1
ATOM 2824 C C . GLU A 1 369 ? -11.298 9.306 19.524 1.00 88.00 369 GLU A C 1
ATOM 2826 O O . GLU A 1 369 ? -11.780 9.831 18.516 1.00 88.00 369 GLU A O 1
ATOM 2831 N N . GLN A 1 370 ? -10.008 9.391 19.824 1.00 89.00 370 GLN A N 1
ATOM 2832 C CA . GLN A 1 370 ? -9.041 10.110 19.017 1.00 89.00 370 GLN A CA 1
ATOM 2833 C C . GLN A 1 370 ? -7.661 9.476 19.127 1.00 89.00 370 GLN A C 1
ATOM 2835 O O . GLN A 1 370 ? -7.325 8.831 20.127 1.00 89.00 370 GLN A O 1
ATOM 2840 N N . GLY A 1 371 ? -6.829 9.731 18.129 1.00 83.88 371 GLY A N 1
ATOM 2841 C CA . GLY A 1 371 ? -5.472 9.224 18.096 1.00 83.88 371 GLY A CA 1
ATOM 2842 C C . GLY A 1 371 ? -4.657 9.778 16.940 1.00 83.88 371 GLY A C 1
ATOM 2843 O O . GLY A 1 371 ? -5.051 10.738 16.277 1.00 83.88 371 GLY A O 1
ATOM 2844 N N . ASN A 1 372 ? -3.490 9.181 16.720 1.00 81.31 372 ASN A N 1
ATOM 2845 C CA . ASN A 1 372 ? -2.539 9.622 15.709 1.00 81.31 372 ASN A CA 1
ATOM 2846 C C . ASN A 1 372 ? -2.157 8.490 14.758 1.00 81.31 372 ASN A C 1
ATOM 2848 O O . ASN A 1 372 ? -1.974 7.348 15.164 1.00 81.31 372 ASN A O 1
ATOM 2852 N N . LEU A 1 373 ? -1.984 8.843 13.492 1.00 77.38 373 LEU A N 1
ATOM 2853 C CA . LEU A 1 373 ? -1.373 8.052 12.444 1.00 77.38 373 LEU A CA 1
ATOM 2854 C C . LEU A 1 373 ? 0.091 8.470 12.298 1.00 77.38 373 LEU A C 1
ATOM 2856 O O . LEU A 1 373 ? 0.387 9.623 11.968 1.00 77.38 373 LEU A O 1
ATOM 2860 N N . ASP A 1 374 ? 0.999 7.533 12.527 1.00 72.44 374 ASP A N 1
ATOM 2861 C CA . ASP A 1 374 ? 2.433 7.719 12.356 1.00 72.44 374 ASP A CA 1
ATOM 2862 C C . ASP A 1 374 ? 2.901 7.193 11.000 1.00 72.44 374 ASP A C 1
ATOM 2864 O O . ASP A 1 374 ? 2.757 6.006 10.683 1.00 72.44 374 ASP A O 1
ATOM 2868 N N . PHE A 1 375 ? 3.557 8.075 10.254 1.00 69.25 375 PHE A N 1
ATOM 2869 C CA . PHE A 1 375 ? 4.145 7.804 8.949 1.00 69.25 375 PHE A CA 1
ATOM 2870 C C . PHE A 1 375 ? 5.669 7.970 8.946 1.00 69.25 375 PHE A C 1
ATOM 2872 O O . PHE A 1 375 ? 6.265 7.992 7.884 1.00 69.25 375 PHE A O 1
ATOM 2879 N N . SER A 1 376 ? 6.322 8.077 10.106 1.00 57.31 376 SER A N 1
ATOM 2880 C CA . SER A 1 376 ? 7.767 8.353 10.254 1.00 57.31 376 SER A CA 1
ATOM 2881 C C . SER A 1 376 ? 8.729 7.395 9.533 1.00 57.31 376 SER A C 1
ATOM 2883 O O . SER A 1 376 ? 9.910 7.688 9.383 1.00 57.31 376 SER A O 1
ATOM 2885 N N . SER A 1 377 ? 8.232 6.253 9.089 1.00 51.22 377 SER A N 1
ATOM 2886 C CA . SER A 1 377 ? 8.917 5.221 8.307 1.00 51.22 377 SER A CA 1
ATOM 2887 C C . SER A 1 377 ? 8.901 5.419 6.803 1.00 51.22 377 SER A C 1
ATOM 2889 O O . SER A 1 377 ? 9.657 4.757 6.085 1.00 51.22 377 SER A O 1
ATOM 2891 N N . CYS A 1 378 ? 8.037 6.315 6.343 1.00 55.62 378 CYS A N 1
ATOM 2892 C CA . CYS A 1 378 ? 7.978 6.715 4.963 1.00 55.62 378 CYS A CA 1
ATOM 2893 C C . CYS A 1 378 ? 9.362 7.233 4.575 1.00 55.62 378 CYS A C 1
ATOM 2895 O O . CYS A 1 378 ? 9.933 8.105 5.228 1.00 55.62 378 CYS A O 1
ATOM 2897 N N . SER A 1 379 ? 9.956 6.625 3.561 1.00 50.75 379 SER A N 1
ATOM 2898 C CA . SER A 1 379 ? 11.283 7.006 3.099 1.00 50.75 379 SER A CA 1
ATOM 2899 C C . SER A 1 379 ? 11.314 6.892 1.589 1.00 50.75 379 SER A C 1
ATOM 2901 O O . SER A 1 379 ? 10.944 5.864 1.028 1.00 50.75 379 SER A O 1
ATOM 2903 N N . VAL A 1 380 ? 11.754 7.943 0.903 1.00 51.22 380 VAL A N 1
ATOM 2904 C CA . VAL A 1 380 ? 12.132 7.801 -0.505 1.00 51.22 380 VAL A CA 1
ATOM 2905 C C . VAL A 1 380 ? 13.482 7.103 -0.531 1.00 51.22 380 VAL A C 1
ATOM 2907 O O . VAL A 1 380 ? 14.371 7.507 0.228 1.00 51.22 380 VAL A O 1
ATOM 2910 N N . PRO A 1 381 ? 13.679 6.086 -1.383 1.00 41.69 381 PRO A N 1
ATOM 2911 C CA . PRO A 1 381 ? 15.017 5.598 -1.629 1.00 41.69 381 PRO A CA 1
ATOM 2912 C C . PRO A 1 381 ? 15.777 6.770 -2.257 1.00 41.69 381 PRO A C 1
ATOM 2914 O O . PRO A 1 381 ? 15.461 7.224 -3.357 1.00 41.69 381 PRO A O 1
ATOM 2917 N N . LEU A 1 382 ? 16.719 7.336 -1.500 1.00 33.12 382 LEU A N 1
ATOM 2918 C CA . LEU A 1 382 ? 17.619 8.388 -1.961 1.00 33.12 382 LEU A CA 1
ATOM 2919 C C . LEU A 1 382 ? 18.549 7.781 -3.015 1.00 33.12 382 LEU A C 1
ATOM 2921 O O . LEU A 1 382 ? 19.710 7.480 -2.742 1.00 33.12 382 LEU A O 1
ATOM 2925 N N . PHE A 1 383 ? 18.042 7.587 -4.229 1.00 31.56 383 PHE A N 1
ATOM 2926 C CA . PHE A 1 383 ? 18.903 7.508 -5.390 1.00 31.56 383 PHE A CA 1
ATOM 2927 C C . PHE A 1 383 ? 19.502 8.900 -5.554 1.00 31.56 383 PHE A C 1
ATOM 2929 O O . PHE A 1 383 ? 18.802 9.888 -5.784 1.00 31.56 383 PHE A O 1
ATOM 2936 N N . ILE A 1 384 ? 20.804 8.973 -5.293 1.00 25.50 384 ILE A N 1
ATOM 2937 C CA . ILE A 1 384 ? 21.630 10.138 -5.576 1.00 25.50 384 ILE A CA 1
ATOM 2938 C C . ILE A 1 384 ? 21.437 10.438 -7.066 1.00 25.50 384 ILE A C 1
ATOM 2940 O O . ILE A 1 384 ? 21.767 9.593 -7.895 1.00 25.50 384 ILE A O 1
ATOM 2944 N N . LEU A 1 385 ? 20.832 11.596 -7.349 1.00 24.55 385 LEU A N 1
ATOM 2945 C CA . LEU A 1 385 ? 20.716 12.192 -8.683 1.00 24.55 385 LEU A CA 1
ATOM 2946 C C . LEU A 1 385 ? 22.059 12.216 -9.416 1.00 24.55 385 LEU A C 1
ATOM 2948 O O . LEU A 1 385 ? 23.073 12.561 -8.760 1.00 24.55 385 LEU A O 1
#

Organism: NCBI:txid2484950

Foldseek 3Di:
DDDPPCVVVVVVVVVVVVVVVVVVVPPDDDPDDDQDCCQLPLLPPQPDVVQNLVQVQCQCVQCVLQAVLSGHLKGWHFDDDDDPSNVVVSLVVRCPVSPDCPHPQQADWDKDAAAQGWIKTKHKWAPDPDQDTPVCCVPPVFFHGQKMKIKIATGQHDNHNPALKTKGDIKIKIWHRFQRDPVRQCAFIKIWIFDWMKIDRPVQQKIKTKAFPAAQDDDPTDDGDGHTAKMKTFHDFPPDPDGGKTKIWMWGFMWMWMDRNPDTSWIKGKTWPFTFIKIKDPVDPDLQAIWIKRAWTKMWIQTPVQRKIKIKIFPFIWTARNAQRFTAFGKMKIFMDGQKGWIKMWTGHDRKIKIWIWIQGNVRDIDITITIMHNNNRHHPPPPD